Protein AF-A0A936EC80-F1 (afdb_monomer)

Sequence (382 aa):
MRAFAALAFALVLTAAARADECAGPGPDFPRFYTDAALFERALAKADNVTPSPRRLSGLIAPHHLLADHLVARGFKFASAGEYRRIVILFPDHFRGSQKPFATSTRGFDTLFGRVATDVAAAEKLLAAGNLARPSCLFAKDHGLQAMLPFVVRHFPGVPIIPVAVSIKSTRSDWDAMADLLAGIVDAETLVLESTDFSHYLPHHEARRRDQQTLNILAARDFDALAKLVQPDHVDSLGALYVQMKLQDAVHGARPLVLANENAQQYVDKPAAETTSYVVAAFIPATGATPAPDFPGTTTRYFAGDTFFGRAMTGLIAGERPGEMVEAAVRAMTLGRPLIVNLEGVILPDVPAGIDHLTLAMPEGVGPAVAEAPERDRRRHGQ

Nearest PDB structures (foldseek):
  7m8h-assembly4_D  TM=8.162E-01  e=6.422E-15  Homo sapiens
  3bd0-assembly1_A  TM=8.418E-01  e=2.399E-14  Homo sapiens
  8in2-assembly2_B  TM=7.069E-01  e=5.667E-08  Beta vulgaris
  2pw6-assembly1_A-2  TM=6.667E-01  e=1.171E-05  Escherichia coli K-12
  2ht1-assembly1_B  TM=2.372E-01  e=1.657E+00  Escherichia coli

Foldseek 3Di:
DDDDPPPPPPPPPPALPQQDAPPDDDAAQEAPDDDPVLLVVLLVLQPPQAAAPAAFQEKEWELPSLVSVRLNNLLNNNLPDAAQEEEEEEALPSLNDPAQKEWAQHWHQYPLGIAHAPNVLLVLQVVVVRQYGYGNSCSHDSLNSSNVVSCCVRHNPRHYIYMYGRPPHAPVSLVVVLVSCLVVRDPRYYYYYHWWFAWFAFPVQLVVLCVQQVVCLQVVPLVSLRVRDPPRGIPHSSSVSSRSSNLCPRQVWGKDWPDKAKSCVSDPDRDRIIIIIIMITTDRDPPDDDDDDGPPDADEAEEEDDDPPPPCCVVCVDPVSVVVVVVVVCRNCVVGHYDYDYVADADCDDDPDDDPPHHHDHPVVDDPPPDDPDDDPPDDDD

pLDDT: mean 82.37, std 19.63, range [25.56, 98.88]

Structure (mmCIF, N/CA/C/O backbone):
data_AF-A0A936EC80-F1
#
_entry.id   AF-A0A936EC80-F1
#
loop_
_atom_site.group_PDB
_atom_site.id
_atom_site.type_symbol
_atom_site.label_atom_id
_atom_site.label_alt_id
_atom_site.label_comp_id
_atom_site.label_asym_id
_atom_site.label_entity_id
_atom_site.label_seq_id
_atom_site.pdbx_PDB_ins_code
_atom_site.Cartn_x
_atom_site.Cartn_y
_atom_site.Cartn_z
_atom_site.occupancy
_atom_site.B_iso_or_equiv
_atom_site.auth_seq_id
_atom_site.auth_comp_id
_atom_site.auth_asym_id
_atom_site.auth_atom_id
_atom_site.pdbx_PDB_model_num
ATOM 1 N N . MET A 1 1 ? -17.980 25.388 -30.981 1.00 32.88 1 MET A N 1
ATOM 2 C CA . MET A 1 1 ? -18.516 24.930 -29.678 1.00 32.88 1 MET A CA 1
ATOM 3 C C . MET A 1 1 ? -18.174 23.460 -29.456 1.00 32.88 1 MET A C 1
ATOM 5 O O . MET A 1 1 ? -18.945 22.603 -29.855 1.00 32.88 1 MET A O 1
ATOM 9 N N . ARG A 1 2 ? -17.023 23.168 -28.843 1.00 27.86 2 ARG A N 1
ATOM 10 C CA . ARG A 1 2 ? -16.766 21.949 -28.056 1.00 27.86 2 ARG A CA 1
ATOM 11 C C . ARG A 1 2 ? -15.786 22.370 -26.965 1.00 27.86 2 ARG A C 1
ATOM 13 O O . ARG A 1 2 ? -14.683 22.810 -27.272 1.00 27.86 2 ARG A O 1
ATOM 20 N N . ALA A 1 3 ? -16.279 22.410 -25.733 1.00 25.56 3 ALA A N 1
ATOM 21 C CA . ALA A 1 3 ? -15.570 22.929 -24.577 1.00 25.56 3 ALA A CA 1
ATOM 22 C C . ALA A 1 3 ? -14.400 22.001 -24.229 1.00 25.56 3 ALA A C 1
ATOM 24 O O . ALA A 1 3 ? -14.610 20.855 -23.842 1.00 25.56 3 ALA A O 1
ATOM 25 N N . PHE A 1 4 ? -13.175 22.499 -24.380 1.00 30.81 4 PHE A N 1
ATOM 26 C CA . PHE A 1 4 ? -11.997 21.910 -23.757 1.00 30.81 4 PHE A CA 1
ATOM 27 C C . PHE A 1 4 ? -12.047 22.263 -22.271 1.00 30.81 4 PHE A C 1
ATOM 29 O O . PHE A 1 4 ? -11.669 23.363 -21.871 1.00 30.81 4 PHE A O 1
ATOM 36 N N . ALA A 1 5 ? -12.561 21.346 -21.455 1.00 29.02 5 ALA A N 1
ATOM 37 C CA . ALA A 1 5 ? -12.364 21.407 -20.019 1.00 29.02 5 ALA A CA 1
ATOM 38 C C . ALA A 1 5 ? -10.922 20.973 -19.741 1.00 29.02 5 ALA A C 1
ATOM 40 O O . ALA A 1 5 ? -10.614 19.786 -19.677 1.00 29.02 5 ALA A O 1
ATOM 41 N N . ALA A 1 6 ? -10.025 21.948 -19.606 1.00 30.58 6 ALA A N 1
ATOM 42 C CA . ALA A 1 6 ? -8.828 21.750 -18.812 1.00 30.58 6 ALA A CA 1
ATOM 43 C C . ALA A 1 6 ? -9.311 21.451 -17.386 1.00 30.58 6 ALA A C 1
ATOM 45 O O . ALA A 1 6 ? -9.671 22.370 -16.650 1.00 30.58 6 ALA A O 1
ATOM 46 N N . LEU A 1 7 ? -9.409 20.169 -17.018 1.00 30.69 7 LEU A N 1
ATOM 47 C CA . LEU A 1 7 ? -9.536 19.791 -15.617 1.00 30.69 7 LEU A CA 1
ATOM 48 C C . LEU A 1 7 ? -8.204 20.141 -14.953 1.00 30.69 7 LEU A C 1
ATOM 50 O O . LEU A 1 7 ? -7.292 19.327 -14.852 1.00 30.69 7 LEU A O 1
ATOM 54 N N . ALA A 1 8 ? -8.091 21.391 -14.516 1.00 29.77 8 ALA A N 1
ATOM 55 C CA . ALA A 1 8 ? -7.267 21.716 -13.375 1.00 29.77 8 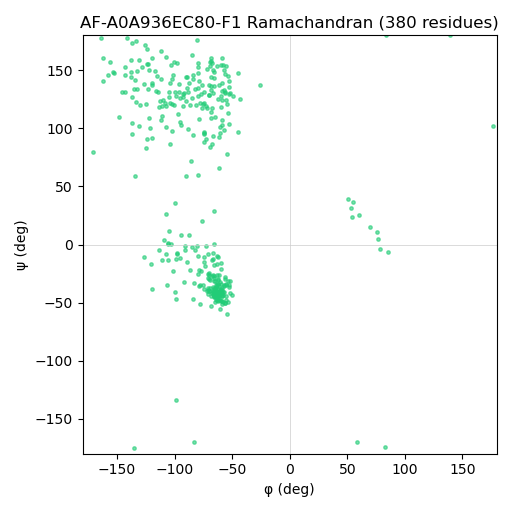ALA A CA 1
ATOM 56 C C . ALA A 1 8 ? -7.869 20.943 -12.196 1.00 29.77 8 ALA A C 1
ATOM 58 O O . ALA A 1 8 ? -8.820 21.402 -11.562 1.00 29.77 8 ALA A O 1
ATOM 59 N N . PHE A 1 9 ? -7.369 19.733 -11.942 1.00 35.69 9 PHE A N 1
ATOM 60 C CA . PHE A 1 9 ? -7.569 19.085 -10.655 1.00 35.69 9 PHE A CA 1
ATOM 61 C C . PHE A 1 9 ? -6.742 19.894 -9.660 1.00 35.69 9 PHE A C 1
ATOM 63 O O . PHE A 1 9 ? -5.575 19.619 -9.399 1.00 35.69 9 PHE A O 1
ATOM 70 N N . ALA A 1 10 ? -7.341 20.976 -9.168 1.00 28.16 10 ALA A N 1
ATOM 71 C CA . ALA A 1 10 ? -6.899 21.584 -7.938 1.00 28.16 10 ALA A CA 1
ATOM 72 C C . ALA A 1 10 ? -7.024 20.484 -6.884 1.00 28.16 10 ALA A C 1
ATOM 74 O O . ALA A 1 10 ? -8.129 20.157 -6.449 1.00 28.16 10 ALA A O 1
ATOM 75 N N . LEU A 1 11 ? -5.894 19.876 -6.516 1.00 35.22 11 LEU A N 1
ATOM 76 C CA . LEU A 1 11 ? -5.769 19.230 -5.226 1.00 35.22 11 LEU A CA 1
ATOM 77 C C . LEU A 1 11 ? -6.091 20.343 -4.233 1.00 35.22 11 LEU A C 1
ATOM 79 O O . LEU A 1 11 ? -5.301 21.266 -4.026 1.00 35.22 11 LEU A O 1
ATOM 83 N N . VAL A 1 12 ? -7.330 20.359 -3.752 1.00 32.00 12 VAL A N 1
ATOM 84 C CA . VAL A 1 12 ? -7.778 21.348 -2.793 1.00 32.00 12 VAL A CA 1
ATOM 85 C C . VAL A 1 12 ? -6.990 21.057 -1.520 1.00 32.00 12 VAL A C 1
ATOM 87 O O . VAL A 1 12 ? -7.386 20.244 -0.691 1.00 32.00 12 VAL A O 1
ATOM 90 N N . LEU A 1 13 ? -5.855 21.742 -1.370 1.00 35.91 13 LEU A N 1
ATOM 91 C CA . LEU A 1 13 ? -5.260 22.104 -0.090 1.00 35.91 13 LEU A CA 1
ATOM 92 C C . LEU A 1 13 ? -6.276 23.008 0.625 1.00 35.91 13 LEU A C 1
ATOM 94 O O . LEU A 1 13 ? -6.072 24.208 0.798 1.00 35.91 13 LEU A O 1
ATOM 98 N N . THR A 1 14 ? -7.435 22.458 0.995 1.00 32.66 14 THR A N 1
ATOM 99 C CA . THR A 1 14 ? -8.289 23.102 1.983 1.00 32.66 14 THR A CA 1
ATOM 100 C C . THR A 1 14 ? -7.475 23.153 3.252 1.00 32.66 14 THR A C 1
ATOM 102 O O . THR A 1 14 ? -6.952 22.129 3.692 1.00 32.66 14 THR A O 1
ATOM 105 N N . ALA A 1 15 ? -7.358 24.373 3.772 1.00 33.78 15 ALA A N 1
ATOM 106 C CA . ALA A 1 15 ? -6.767 24.730 5.044 1.00 33.78 15 ALA A CA 1
ATOM 107 C C . ALA A 1 15 ? -6.833 23.583 6.053 1.00 33.78 15 ALA A C 1
ATOM 109 O O . ALA A 1 15 ? -7.877 22.942 6.181 1.00 33.78 15 ALA A O 1
ATOM 110 N N . ALA A 1 16 ? -5.727 23.380 6.774 1.00 37.47 16 ALA A N 1
ATOM 111 C CA . ALA A 1 16 ? -5.611 22.491 7.919 1.00 37.47 16 ALA A CA 1
ATOM 112 C C . ALA A 1 16 ? -6.678 22.836 8.974 1.00 37.47 16 ALA A C 1
ATOM 114 O O . ALA A 1 16 ? -6.414 23.491 9.982 1.00 37.47 16 ALA A O 1
ATOM 115 N N . ALA A 1 17 ? -7.917 22.416 8.733 1.00 39.81 17 ALA A N 1
ATOM 116 C CA . ALA A 1 17 ? -8.891 22.218 9.774 1.00 39.81 17 ALA A CA 1
ATOM 117 C C . ALA A 1 17 ? -8.244 21.167 10.663 1.00 39.81 17 ALA A C 1
ATOM 119 O O . ALA A 1 17 ? -7.894 20.084 10.186 1.00 39.81 17 ALA A O 1
ATOM 120 N N . ARG A 1 18 ? -7.988 21.534 11.922 1.00 46.28 18 ARG A N 1
ATOM 121 C CA . ARG A 1 18 ? -7.520 20.586 12.929 1.00 46.28 18 ARG A CA 1
ATOM 122 C C . ARG A 1 18 ? -8.351 19.320 12.758 1.00 46.28 18 ARG A C 1
ATOM 124 O O . ARG A 1 18 ? -9.575 19.407 12.700 1.00 46.28 18 ARG A O 1
ATOM 131 N N . ALA A 1 19 ? -7.693 18.176 12.585 1.00 53.00 19 ALA A N 1
ATOM 132 C CA . ALA A 1 19 ? -8.398 16.912 12.631 1.00 53.00 19 ALA A CA 1
ATOM 133 C C . ALA A 1 19 ? -9.009 16.837 14.030 1.00 53.00 19 ALA A C 1
ATOM 135 O O . ALA A 1 19 ? -8.284 16.623 15.005 1.00 53.00 19 ALA A O 1
ATOM 136 N N . ASP A 1 20 ? -10.307 17.128 14.126 1.00 58.47 20 ASP A N 1
ATOM 137 C CA . ASP A 1 20 ? -11.021 17.081 15.389 1.00 58.47 20 ASP A CA 1
ATOM 138 C C . ASP A 1 20 ? -10.801 15.696 16.020 1.00 58.47 20 ASP A C 1
ATOM 140 O O . ASP A 1 20 ? -10.640 14.672 15.337 1.00 58.47 20 ASP A O 1
ATOM 144 N N . GLU A 1 21 ? -10.715 15.662 17.345 1.00 61.59 21 GLU A N 1
ATOM 145 C CA . GLU A 1 21 ? -10.621 14.408 18.081 1.00 61.59 21 GLU A CA 1
ATOM 146 C C . GLU A 1 21 ? -11.987 13.723 18.086 1.00 61.59 21 GLU A C 1
ATOM 148 O O . GLU A 1 21 ? -12.832 13.993 18.929 1.00 61.59 21 GLU A O 1
ATOM 153 N N . CYS A 1 22 ? -12.207 12.804 17.144 1.00 71.50 22 CYS A N 1
ATOM 154 C CA . CYS A 1 22 ? -13.306 11.840 17.218 1.00 71.50 22 CYS A CA 1
ATOM 155 C C . CYS A 1 22 ? -12.853 10.635 18.047 1.00 71.50 22 CYS A C 1
ATOM 157 O O . CYS A 1 22 ? -12.570 9.575 17.487 1.00 71.50 22 CYS A O 1
ATOM 159 N N . ALA A 1 23 ? -12.724 10.809 19.362 1.00 63.97 23 ALA A N 1
ATOM 160 C CA . ALA A 1 23 ? -12.434 9.702 20.266 1.00 63.97 23 ALA A CA 1
ATOM 161 C C . ALA A 1 23 ? -13.689 8.849 20.511 1.00 63.97 23 ALA A C 1
ATOM 163 O O . ALA A 1 23 ? -14.771 9.379 20.752 1.00 63.97 23 ALA A O 1
ATOM 164 N N . GLY A 1 24 ? -13.514 7.527 20.503 1.00 66.62 24 GLY A N 1
ATOM 165 C CA . GLY A 1 24 ? -14.536 6.581 20.938 1.00 66.62 24 GLY A CA 1
ATOM 166 C C . GLY A 1 24 ? -15.606 6.222 19.895 1.00 66.62 24 GLY A C 1
ATOM 167 O O . GLY A 1 24 ? -15.511 6.593 18.720 1.00 66.62 24 GLY A O 1
ATOM 168 N N . PRO A 1 25 ? -16.615 5.440 20.321 1.00 73.94 25 PRO A N 1
ATOM 169 C CA . PRO A 1 25 ? -17.686 4.971 19.455 1.00 73.94 25 PRO A CA 1
ATOM 170 C C . PRO A 1 25 ? -18.549 6.136 18.960 1.00 73.94 25 PRO A C 1
ATOM 172 O O . PRO A 1 25 ? -18.831 7.091 19.679 1.00 73.94 25 PRO A O 1
ATOM 175 N N . GLY A 1 26 ? -19.002 6.037 17.717 1.00 86.25 26 GLY A N 1
ATOM 176 C CA . GLY A 1 26 ? -19.862 7.018 17.065 1.00 86.25 26 GLY A CA 1
ATOM 177 C C . GLY A 1 26 ? -20.500 6.415 15.814 1.00 86.25 26 GLY A C 1
ATOM 178 O O . GLY A 1 26 ? -20.196 5.265 15.487 1.00 86.25 26 GLY A O 1
ATOM 179 N N . PRO A 1 27 ? -21.370 7.159 15.105 1.00 91.75 27 PRO A N 1
ATOM 180 C CA . PRO A 1 27 ? -21.928 6.685 13.839 1.00 91.75 27 PRO A CA 1
ATOM 181 C C . PRO A 1 27 ? -20.805 6.400 12.839 1.00 91.75 27 PRO A C 1
ATOM 183 O O . PRO A 1 27 ? -19.703 6.929 12.982 1.00 91.75 27 PRO A O 1
ATOM 186 N N . ASP A 1 28 ? -21.060 5.618 11.800 1.00 95.44 28 ASP A N 1
ATOM 187 C CA . ASP A 1 28 ? -20.065 5.437 10.743 1.00 95.44 28 ASP A CA 1
ATOM 188 C C . ASP A 1 28 ? -19.687 6.791 10.105 1.00 95.44 28 ASP A C 1
ATOM 190 O O . ASP A 1 28 ? -20.419 7.786 10.187 1.00 95.44 28 ASP A O 1
ATOM 194 N N . PHE A 1 29 ? -18.482 6.882 9.546 1.00 95.38 29 PHE A N 1
ATOM 195 C CA . PHE A 1 29 ? -18.099 8.048 8.762 1.00 95.38 29 PHE A CA 1
ATOM 196 C C . PHE A 1 29 ? -18.958 8.113 7.496 1.00 95.38 29 PHE A C 1
ATOM 198 O O . PHE A 1 29 ? -19.149 7.083 6.849 1.00 95.38 29 PHE A O 1
ATOM 205 N N . PRO A 1 30 ? -19.468 9.298 7.122 1.00 93.38 30 PRO A N 1
ATOM 206 C CA . PRO A 1 30 ? -20.334 9.422 5.962 1.00 93.38 30 PRO A CA 1
ATOM 207 C C . PRO A 1 30 ? -19.561 9.150 4.669 1.00 93.38 30 PRO A C 1
ATOM 209 O O . PRO A 1 30 ? -18.351 9.377 4.596 1.00 93.38 30 PRO A O 1
ATOM 212 N N . ARG A 1 31 ? -20.286 8.747 3.621 1.00 92.38 31 ARG A N 1
ATOM 213 C CA . ARG A 1 31 ? -19.713 8.590 2.280 1.00 92.38 31 ARG A CA 1
ATOM 214 C C . ARG A 1 31 ? -19.068 9.888 1.795 1.00 92.38 31 ARG A C 1
ATOM 216 O O . ARG A 1 31 ? -19.697 10.946 1.820 1.00 92.38 31 ARG A O 1
ATOM 223 N N . PHE A 1 32 ? -17.834 9.786 1.312 1.00 93.50 32 PHE A N 1
ATOM 224 C CA . PHE A 1 32 ? -17.112 10.912 0.723 1.00 93.50 32 PHE A CA 1
ATOM 225 C C . PHE A 1 32 ? -17.465 11.111 -0.757 1.00 93.50 32 PHE A C 1
ATOM 227 O O . PHE A 1 32 ? -17.787 12.217 -1.185 1.00 93.50 32 PHE A O 1
ATOM 234 N N . TYR A 1 33 ? -17.463 10.027 -1.537 1.00 93.69 33 TYR A N 1
ATOM 235 C CA . TYR A 1 33 ? -17.859 10.049 -2.944 1.00 93.69 33 TYR A CA 1
ATOM 236 C C . TYR A 1 33 ? -19.364 9.812 -3.113 1.00 93.69 33 TYR A C 1
ATOM 238 O O . TYR A 1 33 ? -19.975 9.024 -2.388 1.00 93.69 33 TYR A O 1
ATOM 246 N N . THR A 1 34 ? -19.959 10.481 -4.103 1.00 93.31 34 THR A N 1
ATOM 247 C CA . THR A 1 34 ? -21.401 10.410 -4.408 1.00 93.31 34 THR A CA 1
ATOM 248 C C . THR A 1 34 ? -21.716 9.910 -5.820 1.00 93.31 34 THR A C 1
ATOM 250 O O . THR A 1 34 ? -22.838 9.464 -6.052 1.00 93.31 34 THR A O 1
ATOM 253 N N . ASP A 1 35 ? -20.743 9.911 -6.736 1.00 93.31 35 ASP A N 1
ATOM 254 C CA . ASP A 1 35 ? -20.895 9.397 -8.102 1.00 93.31 35 ASP A CA 1
ATOM 255 C C . ASP A 1 35 ? -20.419 7.938 -8.210 1.00 93.31 35 ASP A C 1
ATOM 257 O O . ASP A 1 35 ? -19.220 7.654 -8.239 1.00 93.31 35 ASP A O 1
ATOM 261 N N . ALA A 1 36 ? -21.370 7.006 -8.297 1.00 95.31 36 ALA A N 1
ATOM 262 C CA . ALA A 1 36 ? -21.095 5.586 -8.515 1.00 95.31 36 ALA A CA 1
ATOM 263 C C . ALA A 1 36 ? -20.455 5.303 -9.883 1.00 95.31 36 ALA A C 1
ATOM 265 O O . ALA A 1 36 ? -19.635 4.389 -9.995 1.00 95.31 36 ALA A O 1
ATOM 266 N N . ALA A 1 37 ? -20.772 6.103 -10.907 1.00 95.81 37 ALA A N 1
ATOM 267 C CA . ALA A 1 37 ? -20.338 5.840 -12.273 1.00 95.81 37 ALA A CA 1
ATOM 268 C C . ALA A 1 37 ? -18.813 5.950 -12.421 1.00 95.81 37 ALA A C 1
ATOM 270 O O . ALA A 1 37 ? -18.228 5.270 -13.264 1.00 95.81 37 ALA A O 1
ATOM 271 N N . LEU A 1 38 ? -18.156 6.774 -11.594 1.00 93.88 38 LEU A N 1
ATOM 272 C CA . LEU A 1 38 ? -16.695 6.850 -11.514 1.00 93.88 38 LEU A CA 1
ATOM 273 C C . LEU A 1 38 ? -16.073 5.482 -11.207 1.00 93.88 38 LEU A C 1
ATOM 275 O O . LEU A 1 38 ? -15.200 5.021 -11.939 1.00 93.88 38 LEU A O 1
ATOM 279 N N . PHE A 1 39 ? -16.570 4.807 -10.173 1.00 96.88 39 PHE A N 1
ATOM 280 C CA . PHE A 1 39 ? -16.041 3.519 -9.732 1.00 96.88 39 PHE A CA 1
ATOM 281 C C . PHE A 1 39 ? -16.516 2.362 -10.609 1.00 96.88 39 PHE A C 1
ATOM 283 O O . PHE A 1 39 ? -15.745 1.447 -10.874 1.00 96.88 39 PHE A O 1
ATOM 290 N N . GLU A 1 40 ? -17.748 2.399 -11.118 1.00 97.50 40 GLU A N 1
ATOM 291 C CA . GLU A 1 40 ? -18.247 1.367 -12.037 1.00 97.50 40 GLU A CA 1
ATOM 292 C C . GLU A 1 40 ? -17.440 1.316 -13.337 1.00 97.50 40 GLU A C 1
ATOM 294 O O . GLU A 1 40 ? -17.080 0.230 -13.793 1.00 97.50 40 GLU A O 1
ATOM 299 N N . ARG A 1 41 ? -17.070 2.478 -13.896 1.00 95.81 41 ARG A N 1
ATOM 300 C CA . ARG A 1 41 ? -16.169 2.536 -15.056 1.00 95.81 41 ARG A CA 1
ATOM 301 C C . ARG A 1 41 ? -14.789 1.971 -14.737 1.00 95.81 41 ARG A C 1
ATOM 303 O O . ARG A 1 41 ? -14.234 1.260 -15.568 1.00 95.81 41 ARG A O 1
ATOM 310 N N . ALA A 1 42 ? -14.239 2.277 -13.563 1.00 95.00 42 ALA A N 1
ATOM 311 C CA . ALA A 1 42 ? -12.949 1.745 -13.136 1.00 95.00 42 ALA A CA 1
ATOM 312 C C . ALA A 1 42 ? -12.985 0.213 -13.016 1.00 95.00 42 ALA A C 1
ATOM 314 O O . ALA A 1 42 ? -12.134 -0.468 -13.583 1.00 95.00 42 ALA A O 1
ATOM 315 N N . LEU A 1 43 ? -14.012 -0.327 -12.351 1.00 96.38 43 LEU A N 1
ATOM 316 C CA . LEU A 1 43 ? -14.221 -1.768 -12.176 1.00 96.38 43 LEU A CA 1
ATOM 317 C C . LEU A 1 43 ? -14.338 -2.490 -13.524 1.00 96.38 43 LEU A C 1
ATOM 319 O O . LEU A 1 43 ? -13.653 -3.489 -13.728 1.00 96.38 43 LEU A O 1
ATOM 323 N N . ALA A 1 44 ? -15.094 -1.934 -14.476 1.00 96.00 44 ALA A N 1
ATOM 324 C CA . ALA A 1 44 ? -15.230 -2.508 -15.817 1.00 96.00 44 ALA A CA 1
ATOM 325 C C . ALA A 1 44 ? -13.885 -2.604 -16.573 1.00 96.00 44 ALA A C 1
ATOM 327 O O . ALA A 1 44 ? -13.641 -3.552 -17.318 1.00 96.00 44 ALA A O 1
ATOM 328 N N . LYS A 1 45 ? -12.944 -1.668 -16.350 1.00 92.19 45 LYS A N 1
ATOM 329 C CA . LYS A 1 45 ? -11.584 -1.727 -16.939 1.00 92.19 45 LYS A CA 1
ATOM 330 C C . LYS A 1 45 ? -10.739 -2.894 -16.400 1.00 92.19 45 LYS A C 1
ATOM 332 O O . LYS A 1 45 ? -9.670 -3.175 -16.957 1.00 92.19 45 LYS A O 1
ATOM 337 N N . ALA A 1 46 ? -11.182 -3.543 -15.322 1.00 93.25 46 ALA A N 1
ATOM 338 C CA . ALA A 1 46 ? -10.535 -4.691 -14.702 1.00 93.25 46 ALA A CA 1
ATOM 339 C C . ALA A 1 46 ? -11.250 -6.027 -14.981 1.00 93.25 46 ALA A C 1
ATOM 341 O O . ALA A 1 46 ? -10.755 -7.056 -14.530 1.00 93.25 46 ALA A O 1
ATOM 342 N N . ASP A 1 47 ? -12.346 -6.058 -15.751 1.00 89.44 47 ASP A N 1
ATOM 343 C CA . ASP A 1 47 ? -13.129 -7.286 -15.994 1.00 89.44 47 ASP A CA 1
ATOM 344 C C . ASP A 1 47 ? -12.296 -8.431 -16.592 1.00 89.44 47 ASP A C 1
ATOM 346 O O . ASP A 1 47 ? -12.479 -9.594 -16.234 1.00 89.44 47 ASP A O 1
ATOM 350 N N . ASN A 1 48 ? -11.322 -8.092 -17.441 1.00 85.50 48 ASN A N 1
ATOM 351 C CA . ASN A 1 48 ? -10.419 -9.057 -18.076 1.00 85.50 48 ASN A CA 1
ATOM 352 C C . ASN A 1 48 ? -9.201 -9.429 -17.213 1.00 85.50 48 ASN A C 1
ATOM 354 O O . ASN A 1 48 ? -8.378 -10.246 -17.632 1.00 85.50 48 ASN A O 1
ATOM 358 N N . VAL A 1 49 ? -9.041 -8.835 -16.026 1.00 88.19 49 VAL A N 1
ATOM 359 C CA . VAL A 1 49 ? -7.959 -9.210 -15.111 1.00 88.19 49 VAL A CA 1
ATOM 360 C C . VAL A 1 49 ? -8.326 -10.505 -14.405 1.00 88.19 49 VAL A C 1
ATOM 362 O O . VAL A 1 49 ? -9.331 -10.606 -13.699 1.00 88.19 49 VAL A O 1
ATOM 365 N N . THR A 1 50 ? -7.466 -11.504 -14.578 1.00 88.31 50 THR A N 1
ATOM 366 C CA . THR A 1 50 ? -7.554 -12.756 -13.828 1.00 88.31 50 THR A CA 1
ATOM 367 C C . THR A 1 50 ? -7.004 -12.523 -12.418 1.00 88.31 50 THR A C 1
ATOM 369 O O . THR A 1 50 ? -5.902 -11.980 -12.299 1.00 88.31 50 THR A O 1
ATOM 372 N N . PRO A 1 51 ? -7.732 -12.908 -11.351 1.00 90.38 51 PRO A N 1
ATOM 373 C CA . PRO A 1 51 ? -7.200 -12.868 -9.995 1.00 90.38 51 PRO A CA 1
ATOM 374 C C . PRO A 1 51 ? -5.891 -13.650 -9.874 1.00 90.38 51 PRO A C 1
ATOM 376 O O . PRO A 1 51 ? -5.643 -14.597 -10.624 1.00 90.38 51 PRO A O 1
ATOM 379 N N . SER A 1 52 ? -5.059 -13.271 -8.908 1.00 87.69 52 SER A N 1
ATOM 380 C CA . SER A 1 52 ? -3.830 -13.994 -8.600 1.00 87.69 52 SER A CA 1
ATOM 381 C C . SER A 1 52 ? -4.118 -15.486 -8.372 1.00 87.69 52 SER A C 1
ATOM 383 O O . SER A 1 52 ? -5.092 -15.826 -7.701 1.00 87.69 52 SER A O 1
ATOM 385 N N . PRO A 1 53 ? -3.259 -16.411 -8.842 1.00 82.12 53 PRO A N 1
ATOM 386 C CA . PRO A 1 53 ? -3.425 -17.840 -8.559 1.00 82.12 53 PRO A CA 1
ATOM 387 C C . PRO A 1 53 ? -3.237 -18.177 -7.071 1.00 82.12 53 PRO A C 1
ATOM 389 O O . PRO A 1 53 ? -3.431 -19.318 -6.657 1.00 82.12 53 PRO A O 1
ATOM 392 N N . ARG A 1 54 ? -2.803 -17.204 -6.263 1.00 84.88 54 ARG A N 1
ATOM 393 C CA . ARG A 1 54 ? -2.566 -17.335 -4.826 1.00 84.88 54 ARG A CA 1
ATOM 394 C C . ARG A 1 54 ? -3.086 -16.113 -4.090 1.00 84.88 54 ARG A C 1
ATOM 396 O O . ARG A 1 54 ? -2.990 -14.999 -4.602 1.00 84.88 54 ARG A O 1
ATOM 403 N N . ARG A 1 55 ? -3.543 -16.324 -2.857 1.00 90.56 55 ARG A N 1
ATOM 404 C CA . ARG A 1 55 ? -3.883 -15.231 -1.946 1.00 90.56 55 ARG A CA 1
ATOM 405 C C . ARG A 1 55 ? -2.657 -14.342 -1.720 1.00 90.56 55 ARG A C 1
ATOM 407 O O . ARG A 1 55 ? -1.563 -14.847 -1.460 1.00 90.56 55 ARG A O 1
ATOM 414 N N . LEU A 1 56 ? -2.849 -13.034 -1.840 1.00 94.19 56 LEU A N 1
ATOM 415 C CA . LEU A 1 56 ? -1.813 -12.039 -1.574 1.00 94.19 56 LEU A CA 1
ATOM 416 C C . LEU A 1 56 ? -1.762 -11.724 -0.078 1.00 94.19 56 LEU A C 1
ATOM 418 O O . LEU A 1 56 ? -2.805 -11.673 0.566 1.00 94.19 56 LEU A O 1
ATOM 422 N N . SER A 1 57 ? -0.581 -11.449 0.464 1.00 96.62 57 SER A N 1
ATOM 423 C CA . SER A 1 57 ? -0.432 -10.868 1.806 1.00 96.62 57 SER A CA 1
ATOM 424 C C . SER A 1 57 ? -0.430 -9.341 1.786 1.00 96.62 57 SER A C 1
ATOM 426 O O . SER A 1 57 ? -0.605 -8.700 2.821 1.00 96.62 57 SER A O 1
ATOM 428 N N . GLY A 1 58 ? -0.245 -8.726 0.617 1.00 97.75 58 GLY A N 1
ATOM 429 C CA . GLY A 1 58 ? -0.261 -7.277 0.494 1.00 97.75 58 GLY A CA 1
ATOM 430 C C . GLY A 1 58 ? -0.469 -6.765 -0.922 1.00 97.75 58 GLY A C 1
ATOM 431 O O . GLY A 1 58 ? -0.229 -7.477 -1.901 1.00 97.75 58 GLY A O 1
ATOM 432 N N . LEU A 1 59 ? -0.891 -5.507 -1.007 1.00 98.44 59 LEU A N 1
ATOM 433 C CA . LEU A 1 59 ? -1.087 -4.760 -2.244 1.00 98.44 59 LEU A CA 1
ATOM 434 C C . LEU A 1 59 ? -0.682 -3.301 -2.014 1.00 98.44 59 LEU A C 1
ATOM 436 O O . LEU A 1 59 ? -1.139 -2.697 -1.054 1.00 98.44 59 LEU A O 1
ATOM 440 N N . ILE A 1 60 ? 0.126 -2.739 -2.905 1.00 98.62 60 ILE A N 1
ATOM 441 C CA . ILE A 1 60 ? 0.309 -1.294 -3.065 1.00 98.62 60 ILE A CA 1
ATOM 442 C C . ILE A 1 60 ? -0.568 -0.866 -4.235 1.00 98.62 60 ILE A C 1
ATOM 444 O O . ILE A 1 60 ? -0.477 -1.463 -5.314 1.00 98.62 60 ILE A O 1
ATOM 448 N N . ALA A 1 61 ? -1.410 0.140 -4.023 1.00 98.19 61 ALA A N 1
ATOM 449 C CA . ALA A 1 61 ? -2.241 0.743 -5.055 1.00 98.19 61 ALA A CA 1
ATOM 450 C C . ALA A 1 61 ? -2.251 2.276 -4.914 1.00 98.19 61 ALA A C 1
ATOM 452 O O . ALA A 1 61 ? -2.253 2.779 -3.788 1.00 98.19 61 ALA A O 1
ATOM 453 N N . PRO A 1 62 ?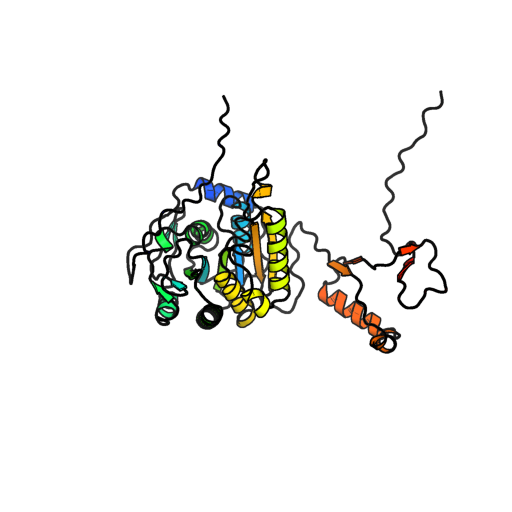 -2.295 3.021 -6.035 1.00 97.69 62 PRO A N 1
ATOM 454 C CA . PRO A 1 62 ? -2.450 4.470 -5.990 1.00 97.69 62 PRO A CA 1
ATOM 455 C C . PRO A 1 62 ? -3.848 4.855 -5.493 1.00 97.69 62 PRO A C 1
ATOM 457 O O . PRO A 1 62 ? -4.790 4.068 -5.597 1.00 97.69 62 PRO A O 1
ATOM 460 N N . HIS A 1 63 ? -4.016 6.086 -5.015 1.00 96.31 63 HIS A N 1
ATOM 461 C CA . HIS A 1 63 ? -5.327 6.628 -4.623 1.00 96.31 63 HIS A CA 1
ATOM 462 C C . HIS A 1 63 ? -5.814 7.773 -5.512 1.00 96.31 63 HIS A C 1
ATOM 464 O O . HIS A 1 63 ? -6.951 8.235 -5.378 1.00 96.31 63 HIS A O 1
ATOM 470 N N . HIS A 1 64 ? -4.994 8.222 -6.461 1.00 93.88 64 HIS A N 1
ATOM 471 C CA . HIS A 1 64 ? -5.412 9.211 -7.440 1.00 93.88 64 HIS A CA 1
ATOM 472 C C . HIS A 1 64 ? -6.245 8.547 -8.538 1.00 93.88 64 HIS A C 1
ATOM 474 O O . HIS A 1 64 ? -5.739 7.847 -9.414 1.00 93.88 64 HIS A O 1
ATOM 480 N N . LEU A 1 65 ? -7.552 8.820 -8.520 1.00 93.38 65 LEU A N 1
ATOM 481 C CA . LEU A 1 65 ? -8.536 8.237 -9.445 1.00 93.38 65 LEU A CA 1
ATOM 482 C C . LEU A 1 65 ? -8.351 8.652 -10.920 1.00 93.38 65 LEU A C 1
ATOM 484 O O . LEU A 1 65 ? -9.098 8.195 -11.778 1.00 93.38 65 LEU A O 1
ATOM 488 N N . LEU A 1 66 ? -7.345 9.473 -11.242 1.00 93.56 66 LEU A N 1
ATOM 489 C CA . LEU A 1 66 ? -6.863 9.611 -12.618 1.00 93.56 66 LEU A CA 1
ATOM 490 C C . LEU A 1 66 ? -6.305 8.275 -13.148 1.00 93.56 66 LEU A C 1
ATOM 492 O O . LEU A 1 66 ? -6.486 7.961 -14.320 1.00 93.56 66 LEU A O 1
ATOM 496 N N . ALA A 1 67 ? -5.685 7.478 -12.273 1.00 93.38 67 ALA A N 1
ATOM 497 C CA . ALA A 1 67 ? -5.196 6.127 -12.538 1.00 93.38 67 ALA A CA 1
ATOM 498 C C . ALA A 1 67 ? -6.164 5.046 -12.009 1.00 93.38 67 ALA A C 1
ATOM 500 O O . ALA A 1 67 ? -5.741 4.002 -11.511 1.00 93.38 67 ALA A O 1
ATOM 501 N N . ASP A 1 68 ? -7.477 5.290 -12.088 1.00 94.75 68 ASP A N 1
ATOM 502 C CA . ASP A 1 68 ? -8.526 4.391 -11.582 1.00 94.75 68 ASP A CA 1
ATOM 503 C C . ASP A 1 68 ? -8.407 2.937 -12.085 1.00 94.75 68 ASP A C 1
ATOM 505 O O . ASP A 1 68 ? -8.741 1.996 -11.360 1.00 94.75 68 ASP A O 1
ATOM 509 N N . HIS A 1 69 ? -7.897 2.732 -13.304 1.00 93.19 69 HIS A N 1
ATOM 510 C CA . HIS A 1 69 ? -7.655 1.411 -13.879 1.00 93.19 69 HIS A CA 1
ATOM 511 C C . HIS A 1 69 ? -6.587 0.644 -13.114 1.00 93.19 69 HIS A C 1
ATOM 513 O O . HIS A 1 69 ? -6.728 -0.563 -12.951 1.00 93.19 69 HIS A O 1
ATOM 519 N N . LEU A 1 70 ? -5.540 1.312 -12.630 1.00 95.81 70 LEU A N 1
ATOM 520 C CA . LEU A 1 70 ? -4.494 0.670 -11.837 1.00 95.81 70 LEU A CA 1
ATOM 521 C C . LEU A 1 70 ? -5.050 0.167 -10.508 1.00 95.81 70 LEU A C 1
ATOM 523 O O . LEU A 1 70 ? -4.794 -0.979 -10.137 1.00 95.81 70 LEU A O 1
ATOM 527 N N . VAL A 1 71 ? -5.883 0.981 -9.854 1.00 96.94 71 VAL A N 1
ATOM 528 C CA . VAL A 1 71 ? -6.570 0.607 -8.611 1.00 96.94 71 VAL A CA 1
ATOM 529 C C . VAL A 1 71 ? -7.469 -0.602 -8.849 1.00 96.94 71 VAL A C 1
ATOM 531 O O . VAL A 1 71 ? -7.289 -1.646 -8.223 1.00 96.94 71 VAL A O 1
ATOM 534 N N . ALA A 1 72 ? -8.387 -0.508 -9.814 1.00 96.81 72 ALA A N 1
ATOM 535 C CA . ALA A 1 72 ? -9.342 -1.573 -10.105 1.00 96.81 72 ALA A CA 1
ATOM 536 C C . ALA A 1 72 ? -8.650 -2.898 -10.461 1.00 96.81 72 ALA A C 1
ATOM 538 O O . ALA A 1 72 ? -9.031 -3.960 -9.965 1.00 96.81 72 ALA A O 1
ATOM 539 N N . ARG A 1 73 ? -7.601 -2.843 -11.291 1.00 95.56 73 ARG A N 1
ATOM 540 C CA . ARG A 1 73 ? -6.832 -4.029 -11.690 1.00 95.56 73 ARG A CA 1
ATOM 541 C C . ARG A 1 73 ? -6.060 -4.626 -10.516 1.00 95.56 73 ARG A C 1
ATOM 543 O O . ARG A 1 73 ? -6.072 -5.845 -10.373 1.00 95.56 73 ARG A O 1
ATOM 550 N N . GLY A 1 74 ? -5.446 -3.803 -9.664 1.00 96.06 74 GLY A N 1
ATOM 551 C CA . GLY A 1 74 ? -4.755 -4.261 -8.455 1.00 96.06 74 GLY A CA 1
ATOM 552 C C . GLY A 1 74 ? -5.697 -4.974 -7.481 1.00 96.06 74 GLY A C 1
ATOM 553 O O . GLY A 1 74 ? -5.410 -6.088 -7.047 1.00 96.06 74 GLY A O 1
ATOM 554 N N . PHE A 1 75 ? -6.868 -4.390 -7.212 1.00 97.94 75 PHE A N 1
ATOM 555 C CA . PHE A 1 75 ? -7.890 -5.004 -6.357 1.00 97.94 75 PHE A CA 1
ATOM 556 C C . PHE A 1 75 ? -8.457 -6.296 -6.948 1.00 97.94 75 PHE A C 1
ATOM 558 O O . PHE A 1 75 ? -8.574 -7.296 -6.240 1.00 97.94 75 PHE A O 1
ATOM 565 N N . LYS A 1 76 ? -8.764 -6.313 -8.251 1.00 96.31 76 LYS A N 1
ATOM 566 C CA . LYS A 1 76 ? -9.203 -7.530 -8.946 1.00 96.31 76 LYS A CA 1
ATOM 567 C C . LYS A 1 76 ? -8.138 -8.622 -8.896 1.00 96.31 76 LYS A C 1
ATOM 569 O O . LYS A 1 76 ? -8.462 -9.788 -8.698 1.00 96.31 76 LYS A O 1
ATOM 574 N N . PHE A 1 77 ? -6.871 -8.255 -9.048 1.00 94.12 77 PHE A N 1
ATOM 575 C CA . PHE A 1 77 ? -5.765 -9.192 -8.926 1.00 94.12 77 PHE A CA 1
ATOM 576 C C . PHE A 1 77 ? -5.636 -9.743 -7.496 1.00 94.12 77 PHE A C 1
ATOM 578 O O . PHE A 1 77 ? -5.420 -10.940 -7.310 1.00 94.12 77 PHE A O 1
ATOM 585 N N . ALA A 1 78 ? -5.845 -8.896 -6.486 1.00 95.56 78 ALA A N 1
ATOM 586 C CA . ALA A 1 78 ? -5.829 -9.270 -5.075 1.00 95.56 78 ALA A CA 1
ATOM 587 C C . ALA A 1 78 ? -7.070 -10.043 -4.605 1.00 95.56 78 ALA A C 1
ATOM 589 O O . ALA A 1 78 ? -7.051 -10.592 -3.510 1.00 95.56 78 ALA A O 1
ATOM 590 N N . SER A 1 79 ? -8.137 -10.135 -5.405 1.00 94.44 79 SER A N 1
ATOM 591 C CA . SER A 1 79 ? -9.417 -10.724 -4.982 1.00 94.44 79 SER A CA 1
ATOM 592 C C . SER A 1 79 ? -9.419 -12.260 -4.910 1.00 94.44 79 SER A C 1
ATOM 594 O O . SER A 1 79 ? -10.476 -12.880 -5.017 1.00 94.44 79 SER A O 1
ATOM 596 N N . ALA A 1 80 ? -8.249 -12.894 -4.821 1.00 86.19 80 ALA A N 1
ATOM 597 C CA . ALA A 1 80 ? -8.106 -14.340 -4.753 1.00 86.19 80 ALA A CA 1
ATOM 598 C C . ALA A 1 80 ? -8.050 -14.826 -3.299 1.00 86.19 80 ALA A C 1
ATOM 600 O O . ALA A 1 80 ? -7.214 -14.377 -2.515 1.00 86.19 80 ALA A O 1
ATOM 601 N N . GLY A 1 81 ? -8.880 -15.818 -2.973 1.00 82.94 81 GLY A N 1
ATOM 602 C CA . GLY A 1 81 ? -8.972 -16.392 -1.631 1.00 82.94 81 GLY A CA 1
ATOM 603 C C . GLY A 1 81 ? -9.884 -15.601 -0.691 1.00 82.94 81 GLY A C 1
ATOM 604 O O . GLY A 1 81 ? -10.485 -14.600 -1.068 1.00 82.94 81 GLY A O 1
ATOM 605 N N . GLU A 1 82 ? -9.999 -16.089 0.542 1.00 91.38 82 GLU A N 1
ATOM 606 C CA . GLU A 1 82 ? -10.806 -15.466 1.591 1.00 91.38 82 GLU A CA 1
ATOM 607 C C . GLU A 1 82 ? -9.911 -14.652 2.529 1.00 91.38 82 GLU A C 1
ATOM 609 O O . GLU A 1 82 ? -8.872 -15.133 2.992 1.00 91.38 82 GLU A O 1
ATOM 614 N N . TYR A 1 83 ? -10.323 -13.411 2.786 1.00 97.88 83 TYR A N 1
ATOM 615 C CA . TYR A 1 83 ? -9.696 -12.509 3.745 1.00 97.88 83 TYR A CA 1
ATOM 616 C C . TYR A 1 83 ? -10.643 -12.277 4.914 1.00 97.88 83 TYR A C 1
ATOM 618 O O . TYR A 1 83 ? -11.850 -12.138 4.727 1.00 97.88 83 TYR A O 1
ATOM 626 N N . ARG A 1 84 ? -10.092 -12.184 6.121 1.00 97.81 84 ARG A N 1
ATOM 627 C CA . ARG A 1 84 ? -10.850 -11.869 7.342 1.00 97.81 84 ARG A CA 1
ATOM 628 C C . ARG A 1 84 ? -10.619 -10.452 7.831 1.00 97.81 84 ARG A C 1
ATOM 630 O O . ARG A 1 84 ? -11.361 -9.983 8.690 1.00 97.81 84 ARG A O 1
ATOM 637 N N . ARG A 1 85 ? -9.597 -9.785 7.296 1.00 98.25 85 ARG A N 1
ATOM 638 C CA . ARG A 1 85 ? -9.173 -8.450 7.704 1.00 98.25 85 ARG A CA 1
ATOM 639 C C . ARG A 1 85 ? -8.382 -7.776 6.592 1.00 98.25 85 ARG A C 1
ATOM 641 O O . ARG A 1 85 ? -7.607 -8.431 5.895 1.00 98.25 85 ARG A O 1
ATOM 648 N N . ILE A 1 86 ? -8.525 -6.460 6.480 1.00 98.81 86 ILE A N 1
ATOM 649 C CA . ILE A 1 86 ? -7.655 -5.631 5.639 1.00 98.81 86 ILE A CA 1
ATOM 650 C C . ILE A 1 86 ? -7.054 -4.519 6.493 1.00 98.81 86 ILE A C 1
ATOM 652 O O . ILE A 1 86 ? -7.781 -3.704 7.050 1.00 98.81 86 ILE A O 1
ATOM 656 N N . VAL A 1 87 ? -5.732 -4.447 6.591 1.00 98.88 87 VAL A N 1
ATOM 657 C CA . VAL A 1 87 ? -5.056 -3.259 7.133 1.00 98.88 87 VAL A CA 1
ATOM 658 C C . VAL A 1 87 ? -4.888 -2.273 5.985 1.00 98.88 87 VAL A C 1
ATOM 660 O O . VAL A 1 87 ? -4.351 -2.663 4.954 1.00 98.88 87 VAL A O 1
ATOM 663 N N . ILE A 1 88 ? -5.343 -1.027 6.137 1.00 98.81 88 ILE A N 1
ATOM 664 C CA . ILE A 1 88 ? -5.178 0.015 5.113 1.00 98.81 88 ILE A CA 1
ATOM 665 C C . ILE A 1 88 ? -4.211 1.079 5.630 1.00 98.81 88 ILE A C 1
ATOM 667 O O . ILE A 1 88 ? -4.577 1.868 6.501 1.00 98.81 88 ILE A O 1
ATOM 671 N N . LEU A 1 89 ? -2.996 1.097 5.086 1.00 98.88 89 LEU A N 1
ATOM 672 C CA . LEU A 1 89 ? -1.964 2.102 5.342 1.00 98.88 89 LEU A CA 1
ATOM 673 C C . LEU A 1 89 ? -2.086 3.219 4.301 1.00 98.88 89 LEU A C 1
ATOM 675 O O . LEU A 1 89 ? -2.156 2.932 3.110 1.00 98.88 89 LEU A O 1
ATOM 679 N N . PHE A 1 90 ? -2.114 4.481 4.722 1.00 98.06 90 PHE A N 1
ATOM 680 C CA . PHE A 1 90 ? -2.204 5.623 3.800 1.00 98.06 90 PHE A CA 1
ATOM 681 C C . PHE A 1 90 ? -1.632 6.904 4.441 1.00 98.06 90 PHE A C 1
ATOM 683 O O . PHE A 1 90 ? -1.547 6.973 5.673 1.00 98.06 90 PHE A O 1
ATOM 690 N N . PRO A 1 91 ? -1.203 7.914 3.663 1.00 96.25 91 PRO A N 1
ATOM 691 C CA . PRO A 1 91 ? -0.705 9.167 4.227 1.00 96.25 91 PRO A CA 1
ATOM 692 C C . PRO A 1 91 ? -1.814 9.981 4.903 1.00 96.25 91 PRO A C 1
ATOM 694 O O . PRO A 1 91 ? -2.938 10.061 4.422 1.00 96.25 91 PRO A O 1
ATOM 697 N N . ASP A 1 92 ? -1.484 10.655 6.004 1.00 93.62 92 ASP A N 1
ATOM 698 C CA . ASP A 1 92 ? -2.302 11.751 6.535 1.00 93.62 92 ASP A CA 1
ATOM 699 C C . ASP A 1 92 ? -2.128 13.003 5.657 1.00 93.62 92 ASP A C 1
ATOM 701 O O . ASP A 1 92 ? -1.270 13.856 5.921 1.00 93.62 92 ASP A O 1
ATOM 705 N N . HIS A 1 93 ? -2.948 13.125 4.609 1.00 88.88 93 HIS A N 1
ATOM 706 C CA . HIS A 1 93 ? -2.861 14.219 3.632 1.00 88.88 93 HIS A CA 1
ATOM 707 C C . HIS A 1 93 ? -3.106 15.596 4.248 1.00 88.88 93 HIS A C 1
ATOM 709 O O . HIS A 1 93 ? -2.558 16.604 3.796 1.00 88.88 93 HIS A O 1
ATOM 715 N N . PHE A 1 94 ? -3.913 15.651 5.308 1.00 85.25 94 PHE A N 1
ATOM 716 C CA . PHE A 1 94 ? -4.217 16.896 6.009 1.00 85.25 94 PHE A CA 1
ATOM 717 C C . PHE A 1 94 ? -3.105 17.328 6.963 1.00 85.25 94 PHE A C 1
ATOM 719 O O . PHE A 1 94 ? -3.156 18.446 7.483 1.00 85.25 94 PHE A O 1
ATOM 726 N N . ARG A 1 95 ? -2.111 16.461 7.212 1.00 85.75 95 ARG A N 1
ATOM 727 C CA . ARG A 1 95 ? -1.039 16.673 8.199 1.00 85.75 95 ARG A CA 1
ATOM 728 C C . ARG A 1 95 ? -1.610 17.008 9.584 1.00 85.75 95 ARG A C 1
ATOM 730 O O . ARG A 1 95 ? -1.030 17.792 10.343 1.00 85.75 95 ARG A O 1
ATOM 737 N N . GLY A 1 96 ? -2.791 16.462 9.876 1.00 77.06 96 GLY A N 1
ATOM 738 C CA . GLY A 1 96 ? -3.596 16.792 11.045 1.00 77.06 96 GLY A CA 1
ATOM 739 C C . GLY A 1 96 ? -3.231 15.975 12.282 1.00 77.06 96 GLY A C 1
ATOM 740 O O . GLY A 1 96 ? -3.495 16.414 13.407 1.00 77.06 96 GLY A O 1
ATOM 741 N N . SER A 1 97 ? -2.608 14.810 12.101 1.00 84.94 97 SER A N 1
ATOM 742 C CA . SER A 1 97 ? -2.248 13.908 13.189 1.00 84.94 97 SER A CA 1
ATOM 743 C C . SER A 1 97 ? -1.117 14.476 14.046 1.00 84.94 97 SER A C 1
ATOM 745 O O . SER A 1 97 ? -0.046 14.846 13.563 1.00 84.94 97 SER A O 1
ATOM 747 N N . GLN A 1 98 ? -1.357 14.498 15.358 1.00 87.06 98 GLN A N 1
ATOM 748 C CA . GLN A 1 98 ? -0.373 14.881 16.379 1.00 87.06 98 GLN A CA 1
ATOM 749 C C . GLN A 1 98 ? 0.431 13.685 16.911 1.00 87.06 98 GLN A C 1
ATOM 751 O O . GLN A 1 98 ? 1.287 13.849 17.778 1.00 87.06 98 GLN A O 1
ATOM 756 N N . LYS A 1 99 ? 0.134 12.478 16.423 1.00 94.56 99 LYS A N 1
ATOM 757 C CA . LYS A 1 99 ? 0.874 11.246 16.711 1.00 94.56 99 LYS A CA 1
ATOM 758 C C . LYS A 1 99 ? 1.433 10.674 15.408 1.00 94.56 99 LYS A C 1
ATOM 760 O O . LYS A 1 99 ? 0.909 11.021 14.343 1.00 94.56 99 LYS A O 1
ATOM 765 N N . PRO A 1 100 ? 2.453 9.799 15.475 1.00 97.50 100 PRO A N 1
ATOM 766 C CA . PRO A 1 100 ? 3.002 9.161 14.283 1.00 97.50 100 PRO A CA 1
ATOM 767 C C . PRO A 1 100 ? 1.930 8.470 13.432 1.00 97.50 100 PRO A C 1
ATOM 769 O O . PRO A 1 100 ? 1.979 8.560 12.208 1.00 97.50 100 PRO A O 1
ATOM 772 N N . PHE A 1 101 ? 0.911 7.891 14.076 1.00 97.88 101 PHE A N 1
ATOM 773 C CA . PHE A 1 101 ? -0.215 7.256 13.403 1.00 97.88 101 PHE A CA 1
ATOM 774 C C . PHE A 1 101 ? -1.564 7.716 13.954 1.00 97.88 101 PHE A C 1
ATOM 776 O O . PHE A 1 101 ? -1.682 8.174 15.094 1.00 97.88 101 PHE A O 1
ATOM 783 N N . ALA A 1 102 ? -2.610 7.546 13.154 1.00 96.06 102 ALA A N 1
ATOM 784 C CA . ALA A 1 102 ? -3.985 7.595 13.624 1.00 96.06 102 ALA A CA 1
ATOM 785 C C . ALA A 1 102 ? -4.747 6.351 13.168 1.00 96.06 102 ALA A C 1
ATOM 787 O O . ALA A 1 102 ? -4.440 5.774 12.128 1.00 96.06 102 ALA A O 1
ATOM 788 N N . THR A 1 103 ? -5.771 5.969 13.925 1.00 96.12 103 THR A N 1
ATOM 789 C CA . THR A 1 103 ? -6.731 4.923 13.549 1.00 96.12 103 THR A CA 1
ATOM 790 C C . THR A 1 103 ? -8.144 5.318 13.985 1.00 96.12 103 THR A C 1
ATOM 792 O O . THR A 1 103 ? -8.353 6.384 14.572 1.00 96.12 103 THR A O 1
ATOM 795 N N . SER A 1 104 ? -9.138 4.492 13.681 1.00 94.75 104 SER A N 1
ATOM 796 C CA . SER A 1 104 ? -10.512 4.683 14.138 1.00 94.75 104 SER A CA 1
ATOM 797 C C . SER A 1 104 ? -11.159 3.348 14.465 1.00 94.75 104 SER A C 1
ATOM 799 O O . SER A 1 104 ? -10.810 2.338 13.873 1.00 94.75 104 SER A O 1
ATOM 801 N N . THR A 1 105 ? -12.126 3.356 15.380 1.00 95.88 105 THR A N 1
ATOM 802 C CA . THR A 1 105 ? -13.015 2.221 15.671 1.00 95.88 105 THR A CA 1
ATOM 803 C C . THR A 1 105 ? -14.370 2.343 14.970 1.00 95.88 105 THR A C 1
ATOM 805 O O . THR A 1 105 ? -15.171 1.411 14.998 1.00 95.88 105 THR A O 1
ATOM 808 N N . ARG A 1 106 ? -14.645 3.482 14.324 1.00 96.06 106 ARG A N 1
ATOM 809 C CA . ARG A 1 106 ? -15.882 3.732 13.570 1.00 96.06 106 ARG A CA 1
ATOM 810 C C . ARG A 1 106 ? -15.799 3.066 12.196 1.00 96.06 106 ARG A C 1
ATOM 812 O O . ARG A 1 106 ? -14.709 2.976 11.633 1.00 96.06 106 ARG A O 1
ATOM 819 N N . GLY A 1 107 ? -16.928 2.601 11.661 1.00 96.88 107 GLY A N 1
ATOM 820 C CA . GLY A 1 107 ? -17.016 2.114 10.283 1.00 96.88 107 GLY A CA 1
ATOM 821 C C . GLY A 1 107 ? -17.210 3.254 9.282 1.00 96.88 107 GLY A C 1
ATOM 822 O O . GLY A 1 107 ? -17.099 4.433 9.625 1.00 96.88 107 GLY A O 1
ATOM 823 N N . PHE A 1 108 ? -17.509 2.892 8.037 1.00 97.69 108 PHE A N 1
ATOM 824 C CA . PHE A 1 108 ? -17.601 3.810 6.905 1.00 97.69 108 PHE A CA 1
ATOM 825 C C . PHE A 1 108 ? -18.818 3.494 6.043 1.00 97.69 108 PHE A C 1
ATOM 827 O O . PHE A 1 108 ? -18.957 2.375 5.547 1.00 97.69 108 PHE A O 1
ATOM 834 N N . ASP A 1 109 ? -19.654 4.492 5.793 1.00 96.94 109 ASP A N 1
ATOM 835 C CA . ASP A 1 109 ? -20.646 4.431 4.728 1.00 96.94 109 ASP A CA 1
ATOM 836 C C . ASP A 1 109 ? -19.972 4.737 3.389 1.00 96.94 109 ASP A C 1
ATOM 838 O O . ASP A 1 109 ? -19.197 5.684 3.267 1.00 96.94 109 ASP A O 1
ATOM 842 N N . THR A 1 110 ? -20.268 3.950 2.355 1.00 95.62 110 THR A N 1
ATOM 843 C CA . THR A 1 110 ? -19.680 4.125 1.018 1.00 95.62 110 THR A CA 1
ATOM 844 C C . THR A 1 110 ? -20.751 4.048 -0.068 1.00 95.62 110 THR A C 1
ATOM 846 O O . THR A 1 110 ? -21.917 3.759 0.202 1.00 95.62 110 THR A O 1
ATOM 849 N N . LEU A 1 111 ? -20.359 4.285 -1.323 1.00 93.25 111 LEU A N 1
ATOM 850 C CA . LEU A 1 111 ? -21.244 4.185 -2.488 1.00 93.25 111 LEU A CA 1
ATOM 851 C C . LEU A 1 111 ? -21.904 2.816 -2.655 1.00 93.25 111 LEU A C 1
ATOM 853 O O . LEU A 1 111 ? -23.045 2.745 -3.104 1.00 93.25 111 LEU A O 1
ATOM 857 N N . PHE A 1 112 ? -21.190 1.740 -2.324 1.00 96.44 112 PHE A N 1
ATOM 858 C CA . PHE A 1 112 ? -21.636 0.373 -2.602 1.00 96.44 112 PHE A CA 1
ATOM 859 C C . PHE A 1 112 ? -22.042 -0.400 -1.349 1.00 96.44 112 PHE A C 1
ATOM 861 O O . PHE A 1 112 ? -22.383 -1.575 -1.443 1.00 96.44 112 PHE A O 1
ATOM 868 N N . GLY A 1 113 ? -22.024 0.254 -0.189 1.00 95.94 113 GLY A N 1
ATOM 869 C CA . GLY A 1 113 ? -22.379 -0.351 1.087 1.00 95.94 113 GLY A CA 1
ATOM 870 C C . GLY A 1 113 ? -21.454 0.080 2.214 1.00 95.94 113 GLY A C 1
ATOM 871 O O . GLY A 1 113 ? -20.524 0.864 2.029 1.00 95.94 113 GLY A O 1
ATOM 872 N N . ARG A 1 114 ? -21.730 -0.440 3.402 1.00 97.19 114 ARG A N 1
ATOM 873 C CA . ARG A 1 114 ? -20.959 -0.165 4.609 1.00 97.19 114 ARG A CA 1
ATOM 874 C C . ARG A 1 114 ? -19.662 -0.979 4.636 1.00 97.19 114 ARG A C 1
ATOM 876 O O . ARG A 1 114 ? -19.678 -2.167 4.321 1.00 97.19 114 ARG A O 1
ATOM 883 N N . VAL A 1 115 ? -18.576 -0.370 5.107 1.00 98.25 115 VAL A N 1
ATOM 884 C CA . VAL A 1 115 ? -17.324 -1.045 5.480 1.00 98.25 115 VAL A CA 1
ATOM 885 C C . VAL A 1 115 ? -17.157 -0.965 6.995 1.00 98.25 115 VAL A C 1
ATOM 887 O O . VAL A 1 115 ? -17.109 0.120 7.572 1.00 98.25 115 VAL A O 1
ATOM 890 N N . ALA A 1 116 ? -17.101 -2.120 7.657 1.00 98.00 116 ALA A N 1
ATOM 891 C CA . ALA A 1 116 ? -16.875 -2.191 9.096 1.00 98.00 116 ALA A CA 1
ATOM 892 C C . ALA A 1 116 ? -15.389 -2.013 9.435 1.00 98.00 116 ALA A C 1
ATOM 894 O O . ALA A 1 116 ? -14.521 -2.346 8.631 1.00 98.00 116 ALA A O 1
ATOM 895 N N . THR A 1 117 ? -15.109 -1.570 10.657 1.00 97.75 117 THR A N 1
ATOM 896 C CA . THR A 1 117 ? -13.754 -1.568 11.215 1.00 97.75 117 THR A CA 1
ATOM 897 C C . THR A 1 117 ? -13.593 -2.729 12.190 1.00 97.75 117 THR A C 1
ATOM 899 O O . THR A 1 117 ? -14.523 -3.053 12.933 1.00 97.75 117 THR A O 1
ATOM 902 N N . ASP A 1 118 ? -12.421 -3.360 12.206 1.00 98.25 118 ASP A N 1
ATOM 903 C CA . ASP A 1 118 ? -12.043 -4.301 13.257 1.00 98.25 118 ASP A CA 1
ATOM 904 C C . ASP A 1 118 ? -11.752 -3.524 14.545 1.00 98.25 118 ASP A C 1
ATOM 906 O O . ASP A 1 118 ? -10.639 -3.056 14.791 1.00 98.25 118 ASP A O 1
ATOM 910 N N . VAL A 1 119 ? -12.797 -3.360 15.356 1.00 96.94 119 VAL A N 1
ATOM 911 C CA . VAL A 1 119 ? -12.754 -2.576 16.594 1.00 96.94 119 VAL A CA 1
ATOM 912 C C . VAL A 1 119 ? -11.700 -3.114 17.559 1.00 96.94 119 VAL A C 1
ATOM 914 O O . VAL A 1 119 ? -10.966 -2.329 18.147 1.00 96.94 119 VAL A O 1
ATOM 917 N N . ALA A 1 120 ? -11.581 -4.436 17.708 1.00 97.00 120 ALA A N 1
ATOM 918 C CA . ALA A 1 120 ? -10.640 -5.028 18.658 1.00 97.00 120 ALA A CA 1
ATOM 919 C C . ALA A 1 120 ? -9.184 -4.757 18.255 1.00 97.00 120 ALA A C 1
ATOM 921 O O . ALA A 1 120 ? -8.343 -4.458 19.106 1.00 97.00 120 ALA A O 1
ATOM 922 N N . ALA A 1 121 ? -8.880 -4.839 16.960 1.00 97.69 121 ALA A N 1
ATOM 923 C CA . ALA A 1 121 ? -7.554 -4.518 16.458 1.00 97.69 121 ALA A CA 1
ATOM 924 C C . ALA A 1 121 ? -7.265 -3.008 16.493 1.00 97.69 121 ALA A C 1
ATOM 926 O O . ALA A 1 121 ? -6.171 -2.612 16.890 1.00 97.69 121 ALA A O 1
ATOM 927 N N . ALA A 1 122 ? -8.242 -2.161 16.159 1.00 96.81 122 ALA A N 1
ATOM 928 C CA . ALA A 1 122 ? -8.103 -0.711 16.277 1.00 96.81 122 ALA A CA 1
ATOM 929 C C . ALA A 1 122 ? -7.856 -0.275 17.734 1.00 96.81 122 ALA A C 1
ATOM 931 O O . ALA A 1 122 ? -6.953 0.518 17.986 1.00 96.81 122 ALA A O 1
ATOM 932 N N . GLU A 1 123 ? -8.570 -0.847 18.709 1.00 96.06 123 GLU A N 1
ATOM 933 C CA . GLU A 1 123 ? -8.337 -0.585 20.138 1.00 96.06 123 GLU A CA 1
ATOM 934 C C . GLU A 1 123 ? -6.943 -1.041 20.599 1.00 96.06 123 GLU A C 1
ATOM 936 O O . GLU A 1 123 ? -6.299 -0.348 21.385 1.00 96.06 123 GLU A O 1
ATOM 941 N N . LYS A 1 124 ? -6.408 -2.150 20.062 1.00 97.00 124 LYS A N 1
ATOM 942 C CA . LYS A 1 124 ? -5.003 -2.534 20.302 1.00 97.00 124 LYS A CA 1
ATOM 943 C C . LYS A 1 124 ? -4.021 -1.471 19.803 1.00 97.00 124 LYS A C 1
ATOM 945 O O . LYS A 1 124 ? -3.047 -1.191 20.498 1.00 97.00 124 LYS A O 1
ATOM 950 N N . LEU A 1 125 ? -4.269 -0.873 18.633 1.00 96.81 125 LEU A N 1
ATOM 951 C CA . LEU A 1 125 ? -3.435 0.226 18.134 1.00 96.81 125 LEU A CA 1
ATOM 952 C C . LEU A 1 125 ? -3.536 1.455 19.044 1.00 96.81 125 LEU A C 1
ATOM 954 O O . LEU A 1 125 ? -2.519 2.048 19.392 1.00 96.81 125 LEU A O 1
ATOM 958 N N . LEU A 1 126 ? -4.747 1.811 19.475 1.00 95.44 126 LEU A N 1
ATOM 959 C CA . LEU A 1 126 ? -4.994 2.953 20.361 1.00 95.44 126 LEU A CA 1
ATOM 960 C C . LEU A 1 126 ? -4.394 2.774 21.762 1.00 95.44 126 LEU A C 1
ATOM 962 O O . LEU A 1 126 ? -3.967 3.756 22.372 1.00 95.44 126 LEU A O 1
ATOM 966 N N . ALA A 1 127 ? -4.309 1.537 22.257 1.00 95.88 127 ALA A N 1
ATOM 967 C CA . ALA A 1 127 ? -3.661 1.224 23.527 1.00 95.88 127 ALA A CA 1
ATOM 968 C C . ALA A 1 127 ? -2.155 1.556 23.519 1.00 95.88 127 ALA A C 1
ATOM 970 O O . ALA A 1 127 ? -1.593 1.886 24.565 1.00 95.88 127 ALA A O 1
ATOM 971 N N . ALA A 1 128 ? -1.507 1.562 22.347 1.00 92.31 128 ALA A N 1
ATOM 972 C CA . ALA A 1 128 ? -0.157 2.090 22.158 1.00 92.31 128 ALA A CA 1
ATOM 973 C C . ALA A 1 128 ? -0.186 3.630 22.055 1.00 92.31 128 ALA A C 1
ATOM 975 O O . ALA A 1 128 ? 0.192 4.213 21.041 1.00 92.31 128 ALA A O 1
ATOM 976 N N . GLY A 1 129 ? -0.674 4.312 23.099 1.00 82.44 129 GLY A N 1
ATOM 977 C CA . GLY A 1 129 ? -1.069 5.733 23.056 1.00 82.44 129 GLY A CA 1
ATOM 978 C C . GLY A 1 129 ? 0.039 6.757 22.746 1.00 82.44 129 GLY A C 1
ATOM 979 O O . GLY A 1 129 ? -0.237 7.937 22.496 1.00 82.44 129 GLY A O 1
ATOM 980 N N . ASN A 1 130 ? 1.313 6.355 22.743 1.00 92.19 130 ASN A N 1
ATOM 981 C CA . ASN A 1 130 ? 2.405 7.173 22.208 1.00 92.19 130 ASN A CA 1
ATOM 982 C C . ASN A 1 130 ? 2.503 7.108 20.673 1.00 92.19 130 ASN A C 1
ATOM 984 O O . ASN A 1 130 ? 2.968 8.074 20.072 1.00 92.19 130 ASN A O 1
ATOM 988 N N . LEU A 1 131 ? 2.030 6.022 20.066 1.00 96.06 131 LEU A N 1
ATOM 989 C CA . LEU A 1 131 ? 2.184 5.685 18.657 1.00 96.06 131 LEU A CA 1
ATOM 990 C C . LEU A 1 131 ? 0.952 6.052 17.819 1.00 96.06 131 LEU A C 1
ATOM 992 O O . LEU A 1 131 ? 1.095 6.683 16.770 1.00 96.06 131 LEU A O 1
ATOM 996 N N . ALA A 1 132 ? -0.249 5.704 18.291 1.00 95.56 132 ALA A N 1
ATOM 997 C CA . ALA A 1 132 ? -1.501 5.943 17.574 1.00 95.56 132 ALA A CA 1
ATOM 998 C C . ALA A 1 132 ? -2.519 6.752 18.394 1.00 95.56 132 ALA A C 1
ATOM 1000 O O . ALA A 1 132 ? -2.496 6.772 19.624 1.00 95.56 132 ALA A O 1
ATOM 1001 N N . ARG A 1 133 ? -3.432 7.432 17.693 1.00 93.75 133 ARG A N 1
ATOM 1002 C CA . ARG A 1 133 ? -4.555 8.192 18.274 1.00 93.75 133 ARG A CA 1
ATOM 1003 C C . ARG A 1 133 ? -5.849 7.975 17.490 1.00 93.75 133 ARG A C 1
ATOM 1005 O O . ARG A 1 133 ? -5.777 7.669 16.297 1.00 93.75 133 ARG A O 1
ATOM 1012 N N . PRO A 1 134 ? -7.025 8.215 18.095 1.00 93.25 134 PRO A N 1
ATOM 1013 C CA . PRO A 1 134 ? -8.249 8.341 17.320 1.00 93.25 134 PRO A CA 1
ATOM 1014 C C . PRO A 1 134 ? -8.226 9.633 16.484 1.00 93.25 134 PRO A C 1
ATOM 1016 O O . PRO A 1 134 ? -7.566 10.616 16.842 1.00 93.25 134 PRO A O 1
ATOM 1019 N N . SER A 1 135 ? -8.944 9.656 15.360 1.00 90.81 135 SER A N 1
ATOM 1020 C CA . SER A 1 135 ? -9.039 10.851 14.511 1.00 90.81 135 SER A CA 1
ATOM 1021 C C . SER A 1 135 ? -10.336 10.908 13.705 1.00 90.81 135 SER A C 1
ATOM 1023 O O . SER A 1 135 ? -10.847 9.874 13.281 1.00 90.81 135 SER A O 1
ATOM 1025 N N . CYS A 1 136 ? -10.850 12.116 13.441 1.00 89.19 136 CYS A N 1
ATOM 1026 C CA . CYS A 1 136 ? -11.905 12.323 12.442 1.00 89.19 136 CYS A CA 1
ATOM 1027 C C . CYS A 1 136 ? -11.368 12.417 10.999 1.00 89.19 136 CYS A C 1
ATOM 1029 O O . CYS A 1 136 ? -12.173 12.540 10.076 1.00 89.19 136 CYS A O 1
ATOM 1031 N N . LEU A 1 137 ? -10.043 12.397 10.778 1.00 91.25 137 LEU A N 1
ATOM 1032 C CA . LEU A 1 137 ? -9.446 12.626 9.448 1.00 91.25 137 LEU A CA 1
ATOM 1033 C C . LEU A 1 137 ? -10.005 11.663 8.387 1.00 91.25 137 LEU A C 1
ATOM 1035 O O . LEU A 1 137 ? -10.237 12.057 7.246 1.00 91.25 137 LEU A O 1
ATOM 1039 N N . PHE A 1 138 ? -10.321 10.431 8.794 1.00 93.44 138 PHE A N 1
ATOM 1040 C CA . PHE A 1 138 ? -10.844 9.375 7.927 1.00 93.44 138 PHE A CA 1
ATOM 1041 C C . PHE A 1 138 ? -12.170 9.732 7.238 1.00 93.44 138 PHE A C 1
ATOM 1043 O O . PHE A 1 138 ? -12.496 9.153 6.206 1.00 93.44 138 PHE A O 1
ATOM 1050 N N . ALA A 1 139 ? -12.928 10.700 7.768 1.00 90.94 139 ALA A N 1
ATOM 1051 C CA . ALA A 1 139 ? -14.159 11.187 7.145 1.00 90.94 139 ALA A CA 1
ATOM 1052 C C . ALA A 1 139 ? -13.916 11.917 5.815 1.00 90.94 139 ALA A C 1
ATOM 1054 O O . ALA A 1 139 ? -14.820 12.014 4.990 1.00 90.94 139 ALA A O 1
ATOM 1055 N N . LYS A 1 140 ? -12.724 12.501 5.645 1.00 89.06 140 LYS A N 1
ATOM 1056 C CA . LYS A 1 140 ? -12.409 13.410 4.535 1.00 89.06 140 LYS A CA 1
ATOM 1057 C C . LYS A 1 140 ? -11.167 12.999 3.750 1.00 89.06 140 LYS A C 1
ATOM 1059 O O . LYS A 1 140 ? -10.908 13.595 2.710 1.00 89.06 140 LYS A O 1
ATOM 1064 N N . ASP A 1 141 ? -10.384 12.042 4.248 1.00 92.81 141 ASP A N 1
ATOM 1065 C CA . ASP A 1 141 ? -9.120 11.675 3.617 1.00 92.81 141 ASP A CA 1
ATOM 1066 C C . ASP A 1 141 ? -9.356 10.834 2.364 1.00 92.81 141 ASP A C 1
ATOM 1068 O O . ASP A 1 141 ? -9.917 9.738 2.418 1.00 92.81 141 ASP A O 1
ATOM 1072 N N . HIS A 1 142 ? -8.928 11.370 1.225 1.00 92.44 142 HIS A N 1
ATOM 1073 C CA . HIS A 1 142 ? -9.128 10.737 -0.069 1.00 92.44 142 HIS A CA 1
ATOM 1074 C C . HIS A 1 142 ? -8.282 9.469 -0.242 1.00 92.44 142 HIS A C 1
ATOM 1076 O O . HIS A 1 142 ? -8.729 8.563 -0.942 1.00 92.44 142 HIS A O 1
ATOM 1082 N N . GLY A 1 143 ? -7.138 9.351 0.443 1.00 92.88 143 GLY A N 1
ATOM 1083 C CA . GLY A 1 143 ? -6.291 8.161 0.406 1.00 92.88 143 GLY A CA 1
ATOM 1084 C C . GLY A 1 143 ? -7.018 6.921 0.914 1.00 92.88 143 GLY A C 1
ATOM 1085 O O . GLY A 1 143 ? -6.966 5.866 0.285 1.00 92.88 143 GLY A O 1
ATOM 1086 N N . LEU A 1 144 ? -7.787 7.048 1.999 1.00 96.81 144 LEU A N 1
ATOM 1087 C CA . LEU A 1 144 ? -8.663 5.964 2.445 1.00 96.81 144 LEU A CA 1
ATOM 1088 C C . LEU A 1 144 ? -9.941 5.887 1.604 1.00 96.81 144 LEU A C 1
ATOM 1090 O O . LEU A 1 144 ? -10.305 4.815 1.120 1.00 96.81 144 LEU A O 1
ATOM 1094 N N . GLN A 1 145 ? -10.641 7.013 1.442 1.00 96.75 145 GLN A N 1
ATOM 1095 C CA . GLN A 1 145 ? -11.991 7.037 0.870 1.00 96.75 145 GLN A CA 1
ATOM 1096 C C . GLN A 1 145 ? -12.033 6.540 -0.582 1.00 96.75 145 GLN A C 1
ATOM 1098 O O . GLN A 1 145 ? -13.031 5.944 -0.985 1.00 96.75 145 GLN A O 1
ATOM 1103 N N . ALA A 1 146 ? -10.961 6.732 -1.360 1.00 96.88 146 ALA A N 1
ATOM 1104 C CA . ALA A 1 146 ? -10.865 6.230 -2.731 1.00 96.88 146 ALA A CA 1
ATOM 1105 C C . ALA A 1 146 ? -10.800 4.696 -2.796 1.00 96.88 146 ALA A C 1
ATOM 1107 O O . ALA A 1 146 ? -11.239 4.109 -3.783 1.00 96.88 146 ALA A O 1
ATOM 1108 N N . MET A 1 147 ? -10.292 4.036 -1.752 1.00 98.19 147 MET A N 1
ATOM 1109 C CA . MET A 1 147 ? -10.144 2.577 -1.711 1.00 98.19 147 MET A CA 1
ATOM 1110 C C . MET A 1 147 ? -11.434 1.867 -1.305 1.00 98.19 147 MET A C 1
ATOM 11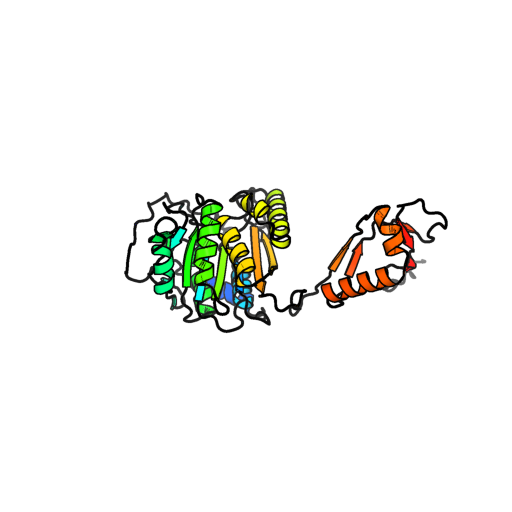12 O O . MET A 1 147 ? -11.713 0.764 -1.777 1.00 98.19 147 MET A O 1
ATOM 1116 N N . LEU A 1 148 ? -12.245 2.488 -0.443 1.00 98.12 148 LEU A N 1
ATOM 1117 C CA . LEU A 1 148 ? -13.392 1.830 0.189 1.00 98.12 148 LEU A CA 1
ATOM 1118 C C . LEU A 1 148 ? -14.418 1.247 -0.808 1.00 98.12 148 LEU A C 1
ATOM 1120 O O . LEU A 1 148 ? -14.858 0.117 -0.588 1.00 98.12 148 LEU A O 1
ATOM 1124 N N . PRO A 1 149 ? -14.779 1.912 -1.927 1.00 97.75 149 PRO A N 1
ATOM 1125 C CA . PRO A 1 149 ? -15.675 1.309 -2.915 1.00 97.75 149 PRO A CA 1
ATOM 1126 C C . PRO A 1 149 ? -15.109 0.032 -3.553 1.00 97.75 149 PRO A C 1
ATOM 1128 O O . PRO A 1 149 ? -15.863 -0.911 -3.795 1.00 97.75 149 PRO A O 1
ATOM 1131 N N . PHE A 1 150 ? -13.794 -0.040 -3.785 1.00 98.00 150 PHE A N 1
ATOM 1132 C CA . PHE A 1 150 ? -13.144 -1.255 -4.286 1.00 98.00 150 PHE A CA 1
ATOM 1133 C C . PHE A 1 150 ? -13.107 -2.351 -3.217 1.00 98.00 150 PHE A C 1
ATOM 1135 O O . PHE A 1 150 ? -13.357 -3.514 -3.538 1.00 98.00 150 PHE A O 1
ATOM 1142 N N . VAL A 1 151 ? -12.896 -1.984 -1.946 1.00 98.19 151 VAL A N 1
ATOM 1143 C CA . VAL A 1 151 ? -12.989 -2.922 -0.815 1.00 98.19 151 VAL A CA 1
ATOM 1144 C C . VAL A 1 151 ? -14.361 -3.590 -0.777 1.00 98.19 151 VAL A C 1
ATOM 1146 O O . VAL A 1 151 ? -14.433 -4.813 -0.766 1.00 98.19 151 VAL A O 1
ATOM 1149 N N . VAL A 1 152 ? -15.453 -2.820 -0.845 1.00 97.62 152 VAL A N 1
ATOM 1150 C CA . VAL A 1 152 ? -16.815 -3.386 -0.816 1.00 97.62 152 VAL A CA 1
ATOM 1151 C C . VAL A 1 152 ? -17.060 -4.360 -1.970 1.00 97.62 152 VAL A C 1
ATOM 1153 O O . VAL A 1 152 ? -17.722 -5.380 -1.790 1.00 97.62 152 VAL A O 1
ATOM 1156 N N . ARG A 1 153 ? -16.535 -4.056 -3.161 1.00 96.94 153 ARG A N 1
ATOM 1157 C CA . ARG A 1 153 ? -16.773 -4.857 -4.370 1.00 96.94 153 ARG A CA 1
ATOM 1158 C C . ARG A 1 153 ? -15.948 -6.139 -4.423 1.00 96.94 153 ARG A C 1
ATOM 1160 O O . ARG A 1 153 ? -16.448 -7.135 -4.936 1.00 96.94 153 ARG A O 1
ATOM 1167 N N . HIS A 1 154 ? -14.716 -6.120 -3.919 1.00 97.06 154 HIS A N 1
ATOM 1168 C CA . HIS A 1 154 ? -13.802 -7.263 -4.006 1.00 97.06 154 HIS A CA 1
ATOM 1169 C C . HIS A 1 154 ? -13.697 -8.073 -2.710 1.00 97.06 154 HIS A C 1
ATOM 1171 O O . HIS A 1 154 ? -13.367 -9.254 -2.767 1.00 97.06 154 HIS A O 1
ATOM 1177 N N . PHE A 1 155 ? -14.010 -7.468 -1.563 1.00 97.44 155 PHE A N 1
ATOM 1178 C CA . PHE A 1 155 ? -13.888 -8.066 -0.233 1.00 97.44 155 PHE A CA 1
ATOM 1179 C C . PHE A 1 155 ? -15.157 -7.802 0.604 1.00 97.44 155 PHE A C 1
ATOM 1181 O O . PHE A 1 155 ? -15.096 -7.164 1.661 1.00 97.44 155 PHE A O 1
ATOM 1188 N N . PRO A 1 156 ? -16.340 -8.243 0.136 1.00 96.44 156 PRO A N 1
ATOM 1189 C CA . PRO A 1 156 ? -17.605 -7.928 0.789 1.00 96.44 156 PRO A CA 1
ATOM 1190 C C . PRO A 1 156 ? -17.636 -8.450 2.231 1.00 96.44 156 PRO A C 1
ATOM 1192 O O . PRO A 1 156 ? -17.377 -9.622 2.491 1.00 96.44 156 PRO A O 1
ATOM 1195 N N . GLY A 1 157 ? -17.972 -7.570 3.177 1.00 96.69 157 GLY A N 1
ATOM 1196 C CA . GLY A 1 157 ? -18.089 -7.907 4.600 1.00 96.69 157 GLY A CA 1
ATOM 1197 C C . GLY A 1 157 ? -16.765 -8.017 5.364 1.00 96.69 157 GLY A C 1
ATOM 1198 O O . GLY A 1 157 ? -16.801 -8.189 6.582 1.00 96.69 157 GLY A O 1
ATOM 1199 N N . VAL A 1 158 ? -15.614 -7.881 4.698 1.00 98.44 158 VAL A N 1
ATOM 1200 C CA . VAL A 1 158 ? -14.306 -7.930 5.361 1.00 98.44 158 VAL A CA 1
ATOM 1201 C C . VAL A 1 158 ? -14.064 -6.617 6.121 1.00 98.44 158 VAL A C 1
ATOM 1203 O O . VAL A 1 158 ? -14.088 -5.548 5.503 1.00 98.44 158 VAL A O 1
ATOM 1206 N N . PRO A 1 159 ? -13.850 -6.650 7.450 1.00 98.56 159 PRO A N 1
ATOM 1207 C CA . PRO A 1 159 ? -13.563 -5.448 8.218 1.00 98.56 159 PRO A CA 1
ATOM 1208 C C . PRO A 1 159 ? -12.159 -4.915 7.918 1.00 98.56 159 PRO A C 1
ATOM 1210 O O . PRO 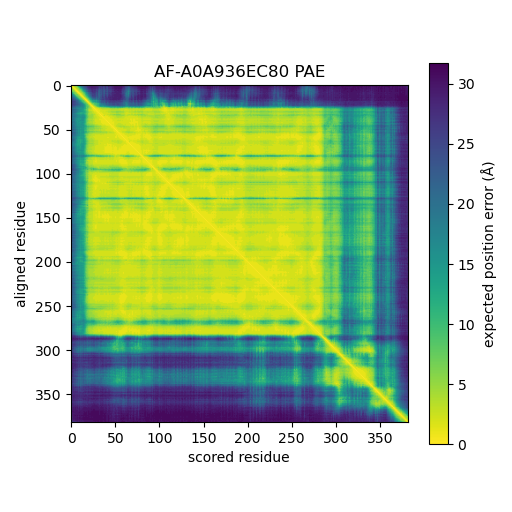A 1 159 ? -11.230 -5.673 7.618 1.00 98.56 159 PRO A O 1
ATOM 1213 N N . ILE A 1 160 ? -11.996 -3.602 8.057 1.00 98.75 160 ILE A N 1
ATOM 1214 C CA . ILE A 1 160 ? -10.716 -2.926 7.841 1.00 98.75 160 ILE A CA 1
ATOM 1215 C C . ILE A 1 160 ? -10.080 -2.456 9.151 1.00 98.75 160 ILE A C 1
ATOM 1217 O O . ILE A 1 160 ? -10.759 -2.292 10.160 1.00 98.75 160 ILE A O 1
ATOM 1221 N N . ILE A 1 161 ? -8.781 -2.179 9.123 1.00 98.69 161 ILE A N 1
ATOM 1222 C CA . ILE A 1 161 ? -8.064 -1.405 10.139 1.00 98.69 161 ILE A CA 1
ATOM 1223 C C . ILE A 1 161 ? -7.442 -0.213 9.412 1.00 98.69 161 ILE A C 1
ATOM 1225 O O . ILE A 1 161 ? -6.423 -0.384 8.738 1.00 98.69 161 ILE A O 1
ATOM 1229 N N . PRO A 1 162 ? -8.049 0.982 9.482 1.00 98.00 162 PRO A N 1
ATOM 1230 C CA . PRO A 1 162 ? -7.507 2.151 8.814 1.00 98.00 162 PRO A CA 1
ATOM 1231 C C . PRO A 1 162 ? -6.359 2.727 9.650 1.00 98.00 162 PRO A C 1
ATOM 1233 O O . PRO A 1 162 ? -6.520 2.992 10.844 1.00 98.00 162 PRO A O 1
ATOM 1236 N N . VAL A 1 163 ? -5.204 2.933 9.028 1.00 98.38 163 VAL A N 1
ATOM 1237 C CA . VAL A 1 163 ? -3.995 3.443 9.679 1.00 98.38 163 VAL A CA 1
ATOM 1238 C C . VAL A 1 163 ? -3.442 4.593 8.846 1.00 98.38 163 VAL A C 1
ATOM 1240 O O . VAL A 1 163 ? -2.804 4.396 7.813 1.00 98.38 163 VAL A O 1
ATOM 1243 N N . ALA A 1 164 ? -3.701 5.812 9.311 1.00 97.88 164 ALA A N 1
ATOM 1244 C CA . ALA A 1 164 ? -3.148 7.014 8.706 1.00 97.88 164 ALA A CA 1
ATOM 1245 C C . ALA A 1 164 ? -1.728 7.241 9.227 1.00 97.88 164 ALA A C 1
ATOM 1247 O O . ALA A 1 164 ? -1.499 7.176 10.439 1.00 97.88 164 ALA A O 1
ATOM 1248 N N . VAL A 1 165 ? -0.795 7.540 8.330 1.00 98.31 165 VAL A N 1
ATOM 1249 C CA . VAL A 1 165 ? 0.624 7.721 8.639 1.00 98.31 165 VAL A CA 1
ATOM 1250 C C . VAL A 1 165 ? 0.983 9.198 8.554 1.00 98.31 165 VAL A C 1
ATOM 1252 O O . VAL A 1 165 ? 0.852 9.830 7.506 1.00 98.31 165 VAL A O 1
ATOM 1255 N N . SER A 1 166 ? 1.440 9.770 9.666 1.00 96.62 166 SER A N 1
ATOM 1256 C CA . SER A 1 166 ? 1.860 11.169 9.711 1.00 96.62 166 SER A CA 1
ATOM 1257 C C . SER A 1 166 ? 3.152 11.372 8.925 1.00 96.62 166 SER A C 1
ATOM 1259 O O . SER A 1 166 ? 4.115 10.637 9.124 1.00 96.62 166 SER A O 1
ATOM 1261 N N . ILE A 1 167 ? 3.245 12.449 8.142 1.00 93.50 167 ILE A N 1
ATOM 1262 C CA . ILE A 1 167 ? 4.503 12.878 7.498 1.00 93.50 167 ILE A CA 1
ATOM 1263 C C . ILE A 1 167 ? 5.629 13.188 8.506 1.00 93.50 167 ILE A C 1
ATOM 1265 O O . ILE A 1 167 ? 6.793 13.289 8.137 1.00 93.50 167 ILE A O 1
ATOM 1269 N N . LYS A 1 168 ? 5.290 13.368 9.791 1.00 94.50 168 LYS A N 1
ATOM 1270 C CA . LYS A 1 168 ? 6.253 13.619 10.875 1.00 94.50 168 LYS A CA 1
ATOM 1271 C C . LYS A 1 168 ? 6.741 12.341 11.561 1.00 94.50 168 LYS A C 1
ATOM 1273 O O . LYS A 1 168 ? 7.561 12.435 12.470 1.00 94.50 168 LYS A O 1
ATOM 1278 N N . SER A 1 169 ? 6.189 11.184 11.197 1.00 97.38 169 SER A N 1
ATOM 1279 C CA . SER A 1 169 ? 6.608 9.903 11.763 1.00 97.38 169 SER A CA 1
ATOM 1280 C C . SER A 1 169 ? 8.044 9.579 11.352 1.00 97.38 169 SER A C 1
ATOM 1282 O O . SER A 1 169 ? 8.522 9.979 10.291 1.00 97.38 169 SER A O 1
ATOM 1284 N N . THR A 1 170 ? 8.746 8.883 12.233 1.00 97.50 170 THR A N 1
ATOM 1285 C CA . THR A 1 170 ? 10.161 8.546 12.088 1.00 97.50 170 THR A CA 1
ATOM 1286 C C . THR A 1 170 ? 10.338 7.050 11.875 1.00 97.50 170 THR A C 1
ATOM 1288 O O . THR A 1 170 ? 9.439 6.264 12.165 1.00 97.50 170 THR A O 1
ATOM 1291 N N . ARG A 1 171 ? 11.538 6.630 11.461 1.00 97.88 171 ARG A N 1
ATOM 1292 C CA . ARG A 1 171 ? 11.878 5.206 11.347 1.00 97.88 171 ARG A CA 1
ATOM 1293 C C . ARG A 1 171 ? 11.554 4.407 12.612 1.00 97.88 171 ARG A C 1
ATOM 1295 O O . ARG A 1 171 ? 10.973 3.337 12.500 1.00 97.88 171 ARG A O 1
ATOM 1302 N N . SER A 1 172 ? 11.873 4.932 13.797 1.00 98.25 172 SER A N 1
ATOM 1303 C CA . SER A 1 172 ? 11.551 4.248 15.055 1.00 98.25 172 SER A CA 1
ATOM 1304 C C . SER A 1 172 ? 10.048 4.090 15.274 1.00 98.25 172 SER A C 1
ATOM 1306 O O . SER A 1 17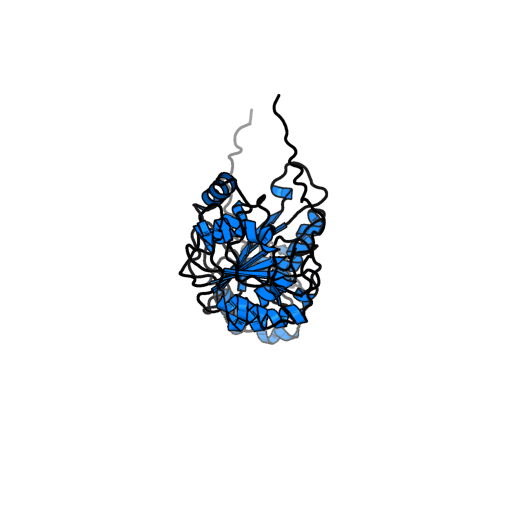2 ? 9.622 3.078 15.821 1.00 98.25 172 SER A O 1
ATOM 1308 N N . ASP A 1 173 ? 9.240 5.055 14.825 1.00 98.50 173 ASP A N 1
ATOM 1309 C CA . ASP A 1 173 ? 7.782 4.928 14.875 1.00 98.50 173 ASP A CA 1
ATOM 1310 C C . ASP A 1 173 ? 7.295 3.859 13.887 1.00 98.50 173 ASP A C 1
ATOM 1312 O O . ASP A 1 173 ? 6.396 3.084 14.206 1.00 98.50 173 ASP A O 1
ATOM 1316 N N . TRP A 1 174 ? 7.888 3.797 12.691 1.00 98.62 174 TRP A N 1
ATOM 1317 C CA . TRP A 1 174 ? 7.544 2.803 11.671 1.00 98.62 174 TRP A CA 1
ATOM 1318 C C . TRP A 1 174 ? 7.902 1.385 12.109 1.00 98.62 174 TRP A C 1
ATOM 1320 O O . TRP A 1 174 ? 7.075 0.490 11.961 1.00 98.62 174 TRP A O 1
ATOM 1330 N N . ASP A 1 175 ? 9.089 1.186 12.689 1.00 98.56 175 ASP A N 1
ATOM 1331 C CA . ASP A 1 175 ? 9.497 -0.098 13.270 1.00 98.56 175 ASP A CA 1
ATOM 1332 C C . ASP A 1 175 ? 8.516 -0.515 14.384 1.00 98.56 175 ASP A C 1
ATOM 1334 O O . ASP A 1 175 ? 7.969 -1.616 14.342 1.00 98.56 175 ASP A O 1
ATOM 1338 N N . ALA A 1 176 ? 8.187 0.393 15.312 1.00 98.50 176 ALA A N 1
ATOM 1339 C CA . ALA A 1 176 ? 7.240 0.111 16.393 1.00 98.50 176 ALA A CA 1
ATOM 1340 C C . ALA A 1 176 ? 5.823 -0.224 15.888 1.00 98.50 176 ALA A C 1
ATOM 1342 O O . ALA A 1 176 ? 5.149 -1.092 16.447 1.00 98.50 176 ALA A O 1
ATOM 1343 N N . MET A 1 177 ? 5.353 0.448 14.833 1.00 98.69 177 MET A N 1
ATOM 1344 C CA . MET A 1 177 ? 4.056 0.144 14.221 1.00 98.69 177 MET A CA 1
ATOM 1345 C C . MET A 1 177 ? 4.071 -1.187 13.474 1.00 98.69 177 MET A C 1
ATOM 1347 O O . MET A 1 177 ? 3.101 -1.938 13.566 1.00 98.69 177 MET A O 1
ATOM 1351 N N . ALA A 1 178 ? 5.157 -1.508 12.769 1.00 98.56 178 ALA A N 1
ATOM 1352 C CA . ALA A 1 178 ? 5.312 -2.804 12.121 1.00 98.56 178 ALA A CA 1
ATOM 1353 C C . ALA A 1 178 ? 5.290 -3.945 13.151 1.00 98.56 178 ALA A C 1
ATOM 1355 O O . ALA A 1 178 ? 4.567 -4.918 12.948 1.00 98.56 178 ALA A O 1
ATOM 1356 N N . ASP A 1 179 ? 5.982 -3.798 14.283 1.00 98.19 179 ASP A N 1
ATOM 1357 C CA . ASP A 1 179 ? 5.968 -4.786 15.371 1.00 98.19 179 ASP A CA 1
ATOM 1358 C C . ASP A 1 179 ? 4.565 -4.956 15.975 1.00 98.19 179 ASP A C 1
ATOM 1360 O O . ASP A 1 179 ? 4.104 -6.075 16.215 1.00 98.19 179 ASP A O 1
ATOM 1364 N N . LEU A 1 180 ? 3.845 -3.850 16.180 1.00 98.19 180 LEU A N 1
ATOM 1365 C CA . LEU A 1 180 ? 2.481 -3.882 16.706 1.00 98.19 180 LEU A CA 1
ATOM 1366 C C . LEU A 1 180 ? 1.505 -4.566 15.736 1.00 98.19 180 LEU A C 1
ATOM 1368 O O . LEU A 1 180 ? 0.693 -5.399 16.149 1.00 98.19 180 LEU A O 1
ATOM 1372 N N . LEU A 1 181 ? 1.597 -4.244 14.443 1.00 98.56 181 LEU A N 1
ATOM 1373 C CA . LEU A 1 181 ? 0.781 -4.859 13.398 1.00 98.56 181 LEU A CA 1
ATOM 1374 C C . LEU A 1 181 ? 1.159 -6.324 13.151 1.00 98.56 181 LEU A C 1
ATOM 1376 O O . LEU A 1 181 ? 0.271 -7.111 12.834 1.00 98.56 181 LEU A O 1
ATOM 1380 N N . ALA A 1 182 ? 2.411 -6.734 13.364 1.00 98.06 182 ALA A N 1
ATOM 1381 C CA . ALA A 1 182 ? 2.824 -8.135 13.248 1.00 98.06 182 ALA A CA 1
ATOM 1382 C C . ALA A 1 182 ? 2.084 -9.057 14.239 1.00 98.06 182 ALA A C 1
ATOM 1384 O O . ALA A 1 182 ? 1.883 -10.233 13.954 1.00 98.06 182 ALA A O 1
ATOM 1385 N N . GLY A 1 183 ? 1.612 -8.524 15.374 1.00 97.25 183 GLY A N 1
ATOM 1386 C CA . GLY A 1 183 ? 0.745 -9.243 16.319 1.00 97.25 183 GLY A CA 1
ATOM 1387 C C . GLY A 1 183 ? -0.745 -9.295 15.934 1.00 97.25 183 GLY A C 1
ATOM 1388 O O . GLY A 1 183 ? -1.554 -9.846 16.688 1.00 97.25 183 GLY A O 1
ATOM 1389 N N . ILE A 1 184 ? -1.130 -8.677 14.813 1.00 96.94 184 ILE A N 1
ATOM 1390 C CA . ILE A 1 184 ? -2.513 -8.569 14.306 1.00 96.94 184 ILE A CA 1
ATOM 1391 C C . ILE A 1 184 ? -2.647 -9.210 12.917 1.00 96.94 184 ILE A C 1
ATOM 1393 O O . ILE A 1 184 ? -3.679 -9.811 12.616 1.00 96.94 184 ILE A O 1
ATOM 1397 N N . VAL A 1 185 ? -1.631 -9.043 12.070 1.00 97.25 185 VAL A N 1
ATOM 1398 C CA . VAL A 1 185 ? -1.576 -9.563 10.704 1.00 97.25 185 VAL A CA 1
ATOM 1399 C C . VAL A 1 185 ? -1.314 -11.067 10.734 1.00 97.25 185 VAL A C 1
ATOM 1401 O O . VAL A 1 185 ? -0.401 -11.548 11.399 1.00 97.25 185 VAL A O 1
ATOM 1404 N N . ASP A 1 186 ? -2.118 -11.808 9.979 1.00 95.06 186 ASP A N 1
ATOM 1405 C CA . ASP A 1 186 ? -2.031 -13.257 9.824 1.00 95.06 186 ASP A CA 1
ATOM 1406 C C . ASP A 1 186 ? -2.176 -13.668 8.349 1.00 95.06 186 ASP A C 1
ATOM 1408 O O . ASP A 1 186 ? -2.248 -12.836 7.444 1.00 95.06 186 ASP A O 1
ATOM 1412 N N . ALA A 1 187 ? -2.221 -14.975 8.081 1.00 92.94 187 ALA A N 1
ATOM 1413 C CA . ALA A 1 187 ? -2.340 -15.498 6.724 1.00 92.94 187 ALA A CA 1
ATOM 1414 C C . ALA A 1 187 ? -3.649 -15.106 6.008 1.00 92.94 187 ALA A C 1
ATOM 1416 O O . ALA A 1 187 ? -3.707 -15.250 4.786 1.00 92.94 187 ALA A O 1
ATOM 1417 N N . GLU A 1 188 ? -4.680 -14.658 6.732 1.00 95.94 188 GLU A N 1
ATOM 1418 C CA . GLU A 1 188 ? -5.997 -14.247 6.217 1.00 95.94 188 GLU A CA 1
ATOM 1419 C C . GLU A 1 188 ? -6.155 -12.713 6.215 1.00 95.94 188 GLU A C 1
ATOM 1421 O O . GLU A 1 188 ? -7.255 -12.194 6.003 1.00 95.94 188 GLU A O 1
ATOM 1426 N N . THR A 1 189 ? -5.058 -11.980 6.432 1.00 97.88 189 THR A N 1
ATOM 1427 C CA . THR A 1 189 ? -5.013 -10.518 6.432 1.00 97.88 189 THR A CA 1
ATOM 1428 C C . THR A 1 189 ? -4.368 -9.995 5.147 1.00 97.88 189 THR A C 1
ATOM 1430 O O . THR A 1 189 ? -3.283 -10.432 4.766 1.00 97.88 189 THR A O 1
ATOM 1433 N N . LEU A 1 190 ? -5.016 -9.032 4.487 1.00 98.50 190 LEU A N 1
ATOM 1434 C CA . LEU A 1 190 ? -4.409 -8.252 3.403 1.00 98.50 190 LEU A CA 1
ATOM 1435 C C . LEU A 1 190 ? -3.859 -6.942 3.970 1.00 98.50 190 LEU A C 1
ATOM 1437 O O . LEU A 1 190 ? -4.613 -6.177 4.571 1.00 98.50 190 LEU A O 1
ATOM 1441 N N . VAL A 1 191 ? -2.581 -6.641 3.745 1.00 98.75 191 VAL A N 1
ATOM 1442 C CA . VAL A 1 191 ? -2.037 -5.301 4.021 1.00 98.75 191 VAL A CA 1
ATOM 1443 C C . VAL A 1 191 ? -2.079 -4.472 2.736 1.00 98.75 191 VAL A C 1
ATOM 1445 O O . VAL A 1 191 ? -1.294 -4.685 1.807 1.00 98.75 191 VAL A O 1
ATOM 1448 N N . LEU A 1 192 ? -3.059 -3.575 2.664 1.00 98.81 192 LEU A N 1
ATOM 1449 C CA . LEU A 1 192 ? -3.272 -2.638 1.570 1.00 98.81 192 LEU A CA 1
ATOM 1450 C C . LEU A 1 192 ? -2.567 -1.316 1.884 1.00 98.81 192 LEU A C 1
ATOM 1452 O O . LEU A 1 192 ? -2.911 -0.632 2.843 1.00 98.81 192 LEU A O 1
ATOM 1456 N N . GLU A 1 193 ? -1.627 -0.923 1.042 1.00 98.69 193 GLU A N 1
ATOM 1457 C CA . GLU A 1 193 ? -1.021 0.400 1.049 1.00 98.69 193 GLU A CA 1
ATOM 1458 C C . GLU A 1 193 ? -1.660 1.256 -0.052 1.00 98.69 193 GLU A C 1
ATOM 1460 O O . GLU A 1 193 ? -1.606 0.913 -1.233 1.00 98.69 193 GLU A O 1
ATOM 1465 N N . SER A 1 194 ? -2.274 2.364 0.356 1.00 98.56 194 SER A N 1
ATOM 1466 C CA . SER A 1 194 ? -2.936 3.336 -0.508 1.00 98.56 194 SER A CA 1
ATOM 1467 C C . SER A 1 194 ? -2.067 4.584 -0.651 1.00 98.56 194 SER A C 1
ATOM 1469 O O . SER A 1 194 ? -2.202 5.550 0.110 1.00 98.56 194 SER A O 1
ATOM 1471 N N . THR A 1 195 ? -1.150 4.538 -1.613 1.00 96.44 195 THR A N 1
ATOM 1472 C CA . THR A 1 195 ? -0.061 5.506 -1.757 1.00 96.44 195 THR A CA 1
ATOM 1473 C C . THR A 1 195 ? 0.250 5.737 -3.234 1.00 96.44 195 THR A C 1
ATOM 1475 O O . THR A 1 195 ? 0.451 4.792 -4.000 1.00 96.44 195 THR A O 1
ATOM 1478 N N . ASP A 1 196 ? 0.342 7.005 -3.619 1.00 97.31 196 ASP A N 1
ATOM 1479 C CA . ASP A 1 196 ? 0.938 7.431 -4.882 1.00 97.31 196 ASP A CA 1
ATOM 1480 C C . ASP A 1 196 ? 2.475 7.561 -4.746 1.00 97.31 196 ASP A C 1
ATOM 1482 O O . ASP A 1 196 ? 3.026 7.577 -3.642 1.00 97.31 196 ASP A O 1
ATOM 1486 N N . PHE A 1 197 ? 3.202 7.605 -5.867 1.00 97.81 197 PHE A N 1
ATOM 1487 C CA . PHE A 1 197 ? 4.672 7.615 -5.866 1.00 97.81 197 PHE A CA 1
ATOM 1488 C C . PHE A 1 197 ? 5.231 9.032 -6.025 1.00 97.81 197 PHE A C 1
ATOM 1490 O O . PHE A 1 197 ? 4.800 9.924 -5.314 1.00 97.81 197 PHE A O 1
ATOM 1497 N N . SER A 1 198 ? 6.218 9.274 -6.883 1.00 96.50 198 SER A N 1
ATOM 1498 C CA . SER A 1 198 ? 6.826 10.601 -7.035 1.00 96.50 198 SER A CA 1
ATOM 1499 C C . SER A 1 198 ? 5.783 11.704 -7.302 1.00 96.50 198 SER A C 1
ATOM 1501 O O . SER A 1 198 ? 4.998 11.561 -8.240 1.00 96.50 198 SER A O 1
ATOM 1503 N N . HIS A 1 199 ? 5.808 12.816 -6.549 1.00 91.94 199 HIS A N 1
ATOM 1504 C CA . HIS A 1 199 ? 4.947 14.002 -6.753 1.00 91.94 199 HIS A CA 1
ATOM 1505 C C . HIS A 1 199 ? 5.741 15.296 -6.948 1.00 91.94 199 HIS A C 1
ATOM 1507 O O . HIS A 1 199 ? 6.840 15.435 -6.422 1.00 91.94 199 HIS A O 1
ATOM 1513 N N . TYR A 1 200 ? 5.134 16.285 -7.618 1.00 92.31 200 TYR A N 1
ATOM 1514 C CA . TYR A 1 200 ? 5.662 17.657 -7.755 1.00 92.31 200 TYR A CA 1
ATOM 1515 C C . TYR A 1 200 ? 7.036 17.733 -8.441 1.00 92.31 200 TYR A C 1
ATOM 1517 O O . TYR A 1 200 ? 7.809 18.665 -8.237 1.00 92.31 200 TYR A O 1
ATOM 1525 N N . LEU A 1 201 ? 7.343 16.735 -9.274 1.00 92.19 201 LEU A N 1
ATOM 1526 C CA . LEU A 1 201 ? 8.593 16.646 -10.019 1.00 92.19 201 LEU A CA 1
ATOM 1527 C C . LEU A 1 201 ? 8.336 16.704 -11.527 1.00 92.19 201 LEU A C 1
ATOM 1529 O O . LEU A 1 201 ? 7.317 16.183 -11.994 1.00 92.19 201 LEU A O 1
ATOM 1533 N N . PRO A 1 202 ? 9.278 17.242 -12.321 1.00 92.94 202 PRO A N 1
ATOM 1534 C CA . PRO A 1 202 ? 9.298 17.013 -13.758 1.00 92.94 202 PRO A CA 1
ATOM 1535 C C . PRO A 1 202 ? 9.348 15.514 -14.073 1.00 92.94 202 PRO A C 1
ATOM 1537 O O . PRO A 1 202 ? 10.008 14.740 -13.379 1.00 92.94 202 PRO A O 1
ATOM 1540 N N . HIS A 1 203 ? 8.717 15.102 -15.175 1.00 90.31 203 HIS A N 1
ATOM 1541 C CA . HIS A 1 203 ? 8.543 13.684 -15.519 1.00 90.31 203 HIS A CA 1
ATOM 1542 C C . HIS A 1 203 ? 9.847 12.857 -15.526 1.00 90.31 203 HIS A C 1
ATOM 1544 O O . HIS A 1 203 ? 9.847 11.705 -15.100 1.00 90.31 203 HIS A O 1
ATOM 1550 N N . HIS A 1 204 ? 10.973 13.425 -15.969 1.00 87.44 204 HIS A N 1
ATOM 1551 C CA . HIS A 1 204 ? 12.255 12.709 -15.984 1.00 87.44 204 HIS A CA 1
ATOM 1552 C C . HIS A 1 204 ? 12.823 12.458 -14.577 1.00 87.44 204 HIS A C 1
ATOM 1554 O O . HIS A 1 204 ? 13.366 11.381 -14.335 1.00 87.44 204 HIS A O 1
ATOM 1560 N N . GLU A 1 205 ? 12.665 13.406 -13.647 1.00 91.94 205 GLU A N 1
ATOM 1561 C CA . GLU A 1 205 ? 13.065 13.211 -12.250 1.00 91.94 205 GLU A CA 1
ATOM 1562 C C . GLU A 1 205 ? 12.126 12.225 -11.556 1.00 91.94 205 GLU A C 1
ATOM 1564 O O . GLU A 1 205 ? 12.616 11.308 -10.907 1.00 91.94 205 GLU A O 1
ATOM 1569 N N . ALA A 1 206 ? 10.807 12.320 -11.773 1.00 94.06 206 ALA A N 1
ATOM 1570 C CA . ALA A 1 206 ? 9.846 11.351 -11.238 1.00 94.06 206 ALA A CA 1
ATOM 1571 C C . ALA A 1 206 ? 10.221 9.910 -11.632 1.00 94.06 206 ALA A C 1
ATOM 1573 O O . ALA A 1 206 ? 10.403 9.056 -10.770 1.00 94.06 206 ALA A O 1
ATOM 1574 N N . ARG A 1 207 ? 10.501 9.657 -12.920 1.00 90.62 207 ARG A N 1
ATOM 1575 C CA . ARG A 1 207 ? 10.956 8.333 -13.388 1.00 90.62 207 ARG A CA 1
ATOM 1576 C C . ARG A 1 207 ? 12.241 7.863 -12.709 1.00 90.62 207 ARG A C 1
ATOM 1578 O O . ARG A 1 207 ? 12.393 6.676 -12.424 1.00 90.62 207 ARG A O 1
ATOM 1585 N N . ARG A 1 208 ? 13.186 8.776 -12.474 1.00 92.81 208 ARG A N 1
ATOM 1586 C CA . ARG A 1 208 ? 14.438 8.466 -11.777 1.00 92.81 208 ARG A CA 1
ATOM 1587 C C . ARG A 1 208 ? 14.175 8.088 -10.319 1.00 92.81 208 ARG A C 1
ATOM 1589 O O . ARG A 1 208 ? 14.745 7.102 -9.855 1.00 92.81 208 ARG A O 1
ATOM 1596 N N . ARG A 1 209 ? 13.322 8.837 -9.616 1.00 96.94 209 ARG A N 1
ATOM 1597 C CA . ARG A 1 209 ? 12.931 8.567 -8.225 1.00 96.94 209 ARG A CA 1
ATOM 1598 C C . ARG A 1 209 ? 12.164 7.257 -8.094 1.00 96.94 209 ARG A C 1
ATOM 1600 O O . ARG A 1 209 ? 12.528 6.440 -7.254 1.00 96.94 209 ARG A O 1
ATOM 1607 N N . ASP A 1 210 ? 11.221 6.991 -8.994 1.00 95.94 210 ASP A N 1
ATOM 1608 C CA . ASP A 1 210 ? 10.494 5.720 -9.023 1.00 95.94 210 ASP A CA 1
ATOM 1609 C C . ASP A 1 210 ? 11.457 4.543 -9.205 1.00 95.94 210 ASP A C 1
ATOM 1611 O O . ASP A 1 210 ? 11.368 3.552 -8.484 1.00 95.94 210 ASP A O 1
ATOM 1615 N N . GLN A 1 211 ? 12.426 4.654 -10.122 1.00 93.44 211 GLN A N 1
ATOM 1616 C CA . GLN A 1 211 ? 13.414 3.596 -10.336 1.00 93.44 211 GLN A CA 1
ATOM 1617 C C . GLN A 1 211 ? 14.301 3.370 -9.104 1.00 93.44 211 GLN A C 1
ATOM 1619 O O . GLN A 1 211 ? 14.624 2.225 -8.785 1.00 93.44 211 GLN A O 1
ATOM 1624 N N . GLN A 1 212 ? 14.683 4.436 -8.392 1.00 96.00 212 GLN A N 1
ATOM 1625 C CA . GLN A 1 212 ? 15.409 4.323 -7.123 1.00 96.00 212 GLN A CA 1
ATOM 1626 C C . GLN A 1 212 ? 14.581 3.558 -6.087 1.00 96.00 212 GLN A C 1
ATOM 1628 O O . GLN A 1 212 ? 15.086 2.603 -5.495 1.00 96.00 212 GLN A O 1
ATOM 1633 N N . THR A 1 213 ? 13.306 3.922 -5.926 1.00 97.31 213 THR A N 1
ATOM 1634 C CA . THR A 1 213 ? 12.384 3.231 -5.019 1.00 97.31 213 THR A CA 1
ATOM 1635 C C . THR A 1 213 ? 12.252 1.759 -5.394 1.00 97.31 213 THR A C 1
ATOM 1637 O O . THR A 1 213 ? 12.496 0.898 -4.554 1.00 97.31 213 THR A O 1
ATOM 1640 N N . LEU A 1 214 ? 11.963 1.440 -6.660 1.00 93.44 214 LEU A N 1
ATOM 1641 C CA . LEU A 1 214 ? 11.816 0.058 -7.127 1.00 93.44 214 LEU A CA 1
ATOM 1642 C C . LEU A 1 214 ? 13.069 -0.795 -6.878 1.00 93.44 214 LEU A C 1
ATOM 1644 O O . LEU A 1 214 ? 12.949 -1.939 -6.440 1.00 93.44 214 LEU A O 1
ATOM 1648 N N . ASN A 1 215 ? 14.264 -0.240 -7.103 1.00 88.31 215 ASN A N 1
ATOM 1649 C CA . ASN A 1 215 ? 15.524 -0.936 -6.830 1.00 88.31 215 ASN A CA 1
ATOM 1650 C C . ASN A 1 215 ? 15.687 -1.252 -5.335 1.00 88.31 215 ASN A C 1
ATOM 1652 O O . ASN A 1 215 ? 16.096 -2.356 -4.978 1.00 88.31 215 ASN A O 1
ATOM 1656 N N . ILE A 1 216 ? 15.332 -0.307 -4.461 1.00 94.44 216 ILE A N 1
ATOM 1657 C CA . ILE A 1 216 ? 15.392 -0.483 -3.004 1.00 94.44 216 ILE A CA 1
ATOM 1658 C C . ILE A 1 216 ? 14.374 -1.528 -2.533 1.00 94.44 216 ILE A C 1
ATOM 1660 O O . ILE A 1 216 ? 14.723 -2.403 -1.738 1.00 94.44 216 ILE A O 1
ATOM 1664 N N . LEU A 1 217 ? 13.145 -1.498 -3.063 1.00 92.44 217 LEU A N 1
ATOM 1665 C CA . LEU A 1 217 ? 12.117 -2.498 -2.755 1.00 92.44 217 LEU A CA 1
ATOM 1666 C C . LEU A 1 217 ? 12.553 -3.906 -3.183 1.00 92.44 217 LEU A C 1
ATOM 1668 O O . LEU A 1 217 ? 12.369 -4.862 -2.429 1.00 92.44 217 LEU A O 1
ATOM 1672 N N . ALA A 1 218 ? 13.172 -4.032 -4.360 1.00 86.81 218 ALA A N 1
ATOM 1673 C CA . ALA A 1 218 ? 13.703 -5.300 -4.856 1.00 86.81 218 ALA A CA 1
ATOM 1674 C C . ALA A 1 218 ? 14.871 -5.822 -4.001 1.00 86.81 218 ALA A C 1
ATOM 1676 O O . ALA A 1 218 ? 14.935 -7.020 -3.715 1.00 86.81 218 ALA A O 1
ATOM 1677 N N . ALA A 1 219 ? 15.769 -4.933 -3.563 1.00 87.44 219 ALA A N 1
ATOM 1678 C CA . ALA A 1 219 ? 16.900 -5.271 -2.698 1.00 87.44 219 ALA A CA 1
ATOM 1679 C C . ALA A 1 219 ? 16.489 -5.564 -1.243 1.00 87.44 219 ALA A C 1
ATOM 1681 O O . ALA A 1 219 ? 17.246 -6.201 -0.511 1.00 87.44 219 ALA A O 1
ATOM 1682 N N . ARG A 1 220 ? 15.291 -5.125 -0.828 1.00 90.25 220 ARG A N 1
ATOM 1683 C CA . ARG A 1 220 ? 14.802 -5.162 0.562 1.00 90.25 220 ARG A CA 1
ATOM 1684 C C . ARG A 1 220 ? 15.756 -4.467 1.539 1.00 90.25 220 ARG A C 1
ATOM 1686 O O . ARG A 1 220 ? 15.956 -4.918 2.667 1.00 90.25 220 ARG A O 1
ATOM 1693 N N . ASP A 1 221 ? 16.362 -3.377 1.086 1.00 94.00 221 ASP A N 1
ATOM 1694 C CA . ASP A 1 221 ? 17.280 -2.580 1.891 1.00 94.00 221 ASP A CA 1
ATOM 1695 C C . ASP A 1 221 ? 16.480 -1.585 2.743 1.00 94.00 221 ASP A C 1
ATOM 1697 O O . ASP A 1 221 ? 16.116 -0.499 2.291 1.00 94.00 221 ASP A O 1
ATOM 1701 N N . PHE A 1 222 ? 16.176 -1.972 3.984 1.00 95.81 222 PHE A N 1
ATOM 1702 C CA . PHE A 1 222 ? 15.423 -1.133 4.921 1.00 95.81 222 PHE A CA 1
ATOM 1703 C C . PHE A 1 222 ? 16.177 0.142 5.328 1.00 95.81 222 PHE A C 1
ATOM 1705 O O . PHE A 1 222 ? 15.546 1.156 5.632 1.00 95.81 222 PHE A O 1
ATOM 1712 N N . ASP A 1 223 ? 17.512 0.125 5.307 1.00 97.25 223 ASP A N 1
ATOM 1713 C CA . ASP A 1 223 ? 18.319 1.301 5.632 1.00 97.25 223 ASP A CA 1
ATOM 1714 C C . ASP A 1 223 ? 18.293 2.326 4.499 1.00 97.25 223 ASP A C 1
ATOM 1716 O O . ASP A 1 223 ? 18.247 3.530 4.764 1.00 97.25 223 ASP A O 1
ATOM 1720 N N . ALA A 1 224 ? 18.313 1.867 3.247 1.00 97.62 224 ALA A N 1
ATOM 1721 C CA . ALA A 1 224 ? 18.109 2.718 2.082 1.00 97.62 224 ALA A CA 1
ATOM 1722 C C . ALA A 1 224 ? 16.654 3.192 1.981 1.00 97.62 224 ALA A C 1
ATOM 1724 O O . ALA A 1 224 ? 16.420 4.366 1.696 1.00 97.62 224 ALA A O 1
ATOM 1725 N N . LEU A 1 225 ? 15.685 2.318 2.279 1.00 97.81 225 LEU A N 1
ATOM 1726 C CA . LEU A 1 225 ? 14.262 2.658 2.275 1.00 97.81 225 LEU A CA 1
ATOM 1727 C C . LEU A 1 225 ? 13.975 3.816 3.229 1.00 97.81 225 LEU A C 1
ATOM 1729 O O . LEU A 1 225 ? 13.408 4.819 2.814 1.00 97.81 225 LEU A O 1
ATOM 1733 N N . ALA A 1 226 ? 14.457 3.748 4.471 1.00 97.62 226 ALA A N 1
ATOM 1734 C CA . ALA A 1 226 ? 14.242 4.808 5.457 1.00 97.62 226 ALA A CA 1
ATOM 1735 C C . ALA A 1 226 ? 14.874 6.169 5.093 1.00 97.62 226 ALA A C 1
ATOM 1737 O O . ALA A 1 226 ? 14.618 7.159 5.778 1.00 97.62 226 ALA A O 1
ATOM 1738 N N . LYS A 1 227 ? 15.710 6.227 4.048 1.00 97.31 227 LYS A N 1
ATOM 1739 C CA . LYS A 1 227 ? 16.377 7.444 3.559 1.00 97.31 227 LYS A CA 1
ATOM 1740 C C . LYS A 1 227 ? 15.734 8.022 2.297 1.00 97.31 227 LYS A C 1
ATOM 1742 O O . LYS A 1 227 ? 16.235 9.023 1.783 1.00 97.31 227 LYS A O 1
ATOM 1747 N N . LEU A 1 228 ? 14.669 7.408 1.777 1.00 97.75 228 LEU A N 1
ATOM 1748 C CA . LEU A 1 228 ? 13.910 7.991 0.675 1.00 97.75 228 LEU A CA 1
ATOM 1749 C C . LEU A 1 228 ? 13.348 9.363 1.068 1.00 97.75 228 LEU A C 1
ATOM 1751 O O . LEU A 1 228 ? 13.140 9.674 2.239 1.00 97.75 228 LEU A O 1
ATOM 1755 N N . VAL A 1 229 ? 13.106 10.199 0.064 1.00 96.75 229 VAL A N 1
ATOM 1756 C CA . VAL A 1 229 ? 12.581 11.555 0.260 1.00 96.75 229 VAL A CA 1
ATOM 1757 C C . VAL A 1 229 ? 11.095 11.555 -0.071 1.00 96.75 229 VAL A C 1
ATOM 1759 O O . VAL A 1 229 ? 10.731 11.234 -1.198 1.00 96.75 229 VAL A O 1
ATOM 1762 N N . GLN A 1 230 ? 10.257 11.921 0.897 1.00 94.56 230 GLN A N 1
ATOM 1763 C CA . GLN A 1 230 ? 8.817 12.125 0.724 1.00 94.56 230 GLN A CA 1
ATOM 1764 C C . GLN A 1 230 ? 8.534 13.626 0.486 1.00 94.56 230 GLN A C 1
ATOM 1766 O O . GLN A 1 230 ? 9.020 14.444 1.272 1.00 94.56 230 GLN A O 1
ATOM 1771 N N . PRO A 1 231 ? 7.751 14.017 -0.542 1.00 94.12 231 PRO A N 1
ATOM 1772 C CA . PRO A 1 231 ? 7.010 13.160 -1.471 1.00 94.12 231 PRO A CA 1
ATOM 1773 C C . PRO A 1 231 ? 7.757 12.839 -2.784 1.00 94.12 231 PRO A C 1
ATOM 1775 O O . PRO A 1 231 ? 7.168 12.258 -3.690 1.00 94.12 231 PRO A O 1
ATOM 1778 N N . ASP A 1 232 ? 9.038 13.207 -2.918 1.00 96.81 232 ASP A N 1
ATOM 1779 C CA . ASP A 1 232 ? 9.811 13.032 -4.161 1.00 96.81 232 ASP A CA 1
ATOM 1780 C C . ASP A 1 232 ? 9.835 11.588 -4.688 1.00 96.81 232 ASP A C 1
ATOM 1782 O O . ASP A 1 232 ? 9.901 11.392 -5.894 1.00 96.81 232 ASP A O 1
ATOM 1786 N N . HIS A 1 233 ? 9.846 10.589 -3.803 1.00 98.12 233 H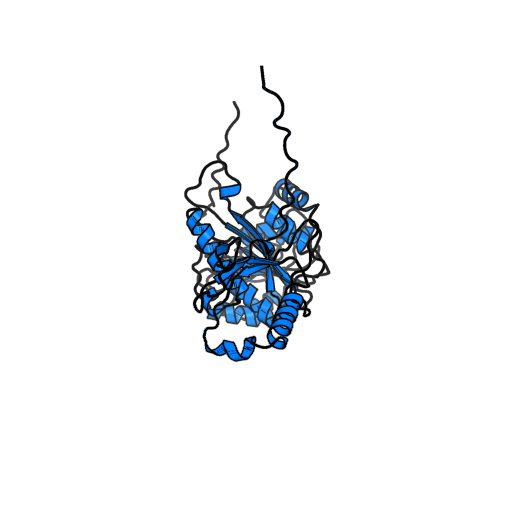IS A N 1
ATOM 1787 C CA . HIS A 1 233 ? 9.918 9.165 -4.157 1.00 98.12 233 HIS A CA 1
ATOM 1788 C C . HIS A 1 233 ? 8.597 8.427 -3.949 1.00 98.12 233 HIS A C 1
ATOM 1790 O O . HIS A 1 233 ? 8.312 7.463 -4.659 1.00 98.12 233 HIS A O 1
ATOM 1796 N N . VAL A 1 234 ? 7.857 8.816 -2.912 1.00 97.31 234 VAL A N 1
ATOM 1797 C CA . VAL A 1 234 ? 6.633 8.161 -2.457 1.00 97.31 234 VAL A CA 1
ATOM 1798 C C . VAL A 1 234 ? 5.850 9.120 -1.569 1.00 97.31 234 VAL A C 1
ATOM 1800 O O . VAL A 1 234 ? 6.452 9.826 -0.756 1.00 97.31 234 VAL A O 1
ATOM 1803 N N . ASP A 1 235 ? 4.526 9.139 -1.699 1.00 94.06 235 ASP A N 1
ATOM 1804 C CA . ASP A 1 235 ? 3.661 10.056 -0.951 1.00 94.06 235 ASP A CA 1
ATOM 1805 C C . ASP A 1 235 ? 3.580 9.725 0.547 1.00 94.06 235 ASP A C 1
ATOM 1807 O O . ASP A 1 235 ? 3.378 10.608 1.378 1.00 94.06 235 ASP A O 1
ATOM 1811 N N . SER A 1 236 ? 3.822 8.464 0.921 1.00 97.25 236 SER A N 1
ATOM 1812 C CA . SER A 1 236 ? 3.914 8.020 2.313 1.00 97.25 236 SER A CA 1
ATOM 1813 C C . SER A 1 236 ? 5.073 7.054 2.528 1.00 97.25 236 SER A C 1
ATOM 1815 O O . SER A 1 236 ? 4.938 5.840 2.369 1.00 97.25 236 SER A O 1
ATOM 1817 N N . LEU A 1 237 ? 6.225 7.581 2.952 1.00 98.06 237 LEU A N 1
ATOM 1818 C CA . LEU A 1 237 ? 7.386 6.741 3.240 1.00 98.06 237 LEU A CA 1
ATOM 1819 C C . LEU A 1 237 ? 7.132 5.805 4.427 1.00 98.06 237 LEU A C 1
ATOM 1821 O O . LEU A 1 237 ? 7.539 4.646 4.405 1.00 98.06 237 LEU A O 1
ATOM 1825 N N . GLY A 1 238 ? 6.428 6.285 5.452 1.00 98.44 238 GLY A N 1
ATOM 1826 C CA . GLY A 1 238 ? 6.104 5.457 6.608 1.00 98.44 238 GLY A CA 1
ATOM 1827 C C . GLY A 1 238 ? 5.155 4.305 6.270 1.00 98.44 238 GLY A C 1
ATOM 1828 O O . GLY A 1 238 ? 5.353 3.205 6.780 1.00 98.44 238 GLY A O 1
ATOM 1829 N N . ALA A 1 239 ? 4.174 4.511 5.379 1.00 98.62 239 ALA A N 1
ATOM 1830 C CA . ALA A 1 239 ? 3.311 3.421 4.915 1.00 98.62 239 ALA A CA 1
ATOM 1831 C C . ALA A 1 239 ? 4.122 2.372 4.142 1.00 98.62 239 ALA A C 1
ATOM 1833 O O . ALA A 1 239 ? 4.053 1.194 4.489 1.00 98.62 239 ALA A O 1
ATOM 1834 N N . LEU A 1 240 ? 4.961 2.814 3.198 1.00 98.62 240 LEU A N 1
ATOM 1835 C CA . LEU A 1 240 ? 5.826 1.935 2.411 1.00 98.62 240 LEU A CA 1
ATOM 1836 C C . LEU A 1 240 ? 6.798 1.136 3.286 1.00 98.62 240 LEU A C 1
ATOM 1838 O O . LEU A 1 240 ? 6.999 -0.063 3.080 1.00 98.62 240 LEU A O 1
ATOM 1842 N N . TYR A 1 241 ? 7.389 1.777 4.296 1.00 98.75 241 TYR A N 1
ATOM 1843 C CA . TYR A 1 241 ? 8.290 1.113 5.233 1.00 98.75 241 TYR A CA 1
ATOM 1844 C C . TYR A 1 241 ? 7.558 0.052 6.065 1.00 98.75 241 TYR A C 1
ATOM 1846 O O . TYR A 1 241 ? 8.013 -1.092 6.125 1.00 98.75 241 TYR A O 1
ATOM 1854 N N . VAL A 1 242 ? 6.413 0.398 6.670 1.00 98.75 242 VAL A N 1
ATOM 1855 C CA . VAL A 1 242 ? 5.604 -0.543 7.468 1.00 98.75 242 VAL A CA 1
ATOM 1856 C C . VAL A 1 242 ? 5.123 -1.713 6.608 1.00 98.75 242 VAL A C 1
ATOM 1858 O O . VAL A 1 242 ? 5.260 -2.863 7.028 1.00 98.75 242 VAL A O 1
ATOM 1861 N N . GLN A 1 243 ? 4.637 -1.444 5.391 1.00 98.56 243 GLN A N 1
ATOM 1862 C CA . GLN A 1 243 ? 4.250 -2.461 4.414 1.00 98.56 243 GLN A CA 1
ATOM 1863 C C . GLN A 1 243 ? 5.409 -3.429 4.175 1.00 98.56 243 GLN A C 1
ATOM 1865 O O . GLN A 1 243 ? 5.293 -4.619 4.459 1.00 98.56 243 GLN A O 1
ATOM 1870 N N . MET A 1 244 ? 6.558 -2.931 3.716 1.00 98.00 244 MET A N 1
ATOM 1871 C CA . MET A 1 244 ? 7.717 -3.774 3.409 1.00 98.00 244 MET A CA 1
ATOM 1872 C C . MET A 1 244 ? 8.198 -4.577 4.620 1.00 98.00 244 MET A C 1
ATOM 1874 O O . MET A 1 244 ? 8.580 -5.741 4.473 1.00 98.00 244 MET A O 1
ATOM 1878 N N . LYS A 1 245 ? 8.151 -3.986 5.819 1.00 97.81 245 LYS A N 1
ATOM 1879 C CA . LYS A 1 245 ? 8.585 -4.643 7.053 1.00 97.81 245 LYS A CA 1
ATOM 1880 C C . LYS A 1 245 ? 7.658 -5.789 7.452 1.00 97.81 245 LYS A C 1
ATOM 1882 O O . LYS A 1 245 ? 8.150 -6.868 7.770 1.00 97.81 245 LYS A O 1
ATOM 1887 N N . LEU A 1 246 ? 6.341 -5.593 7.372 1.00 97.88 246 LEU A N 1
ATOM 1888 C CA . LEU A 1 246 ? 5.351 -6.645 7.632 1.00 97.88 246 LEU A CA 1
ATOM 1889 C C . LEU A 1 246 ? 5.477 -7.798 6.635 1.00 97.88 246 LEU A C 1
ATOM 1891 O O . LEU A 1 246 ? 5.442 -8.966 7.021 1.00 97.88 246 LEU A O 1
ATOM 1895 N N . GLN A 1 247 ? 5.667 -7.478 5.355 1.00 96.56 247 GLN A N 1
ATOM 1896 C CA . GLN A 1 247 ? 5.805 -8.492 4.310 1.00 96.56 247 GLN A CA 1
ATOM 1897 C C . GLN A 1 247 ? 7.057 -9.351 4.511 1.00 96.56 247 GLN A C 1
ATOM 1899 O O . GLN A 1 247 ? 6.986 -10.570 4.353 1.00 96.56 247 GLN A O 1
ATOM 1904 N N . ASP A 1 248 ? 8.173 -8.745 4.921 1.00 93.81 248 ASP A N 1
ATOM 1905 C CA . ASP A 1 248 ? 9.399 -9.468 5.263 1.00 93.81 248 ASP A CA 1
ATOM 1906 C C . ASP A 1 248 ? 9.253 -10.301 6.545 1.00 93.81 248 ASP A C 1
ATOM 1908 O O . ASP A 1 248 ? 9.496 -11.506 6.521 1.00 93.81 248 ASP A O 1
ATOM 1912 N N . ALA A 1 249 ? 8.816 -9.677 7.643 1.00 92.62 249 ALA A N 1
ATOM 1913 C CA . ALA A 1 249 ? 8.835 -10.284 8.973 1.00 92.62 249 ALA A CA 1
ATOM 1914 C C . ALA A 1 249 ? 7.741 -11.342 9.192 1.00 92.62 249 ALA A C 1
ATOM 1916 O O . ALA A 1 249 ? 7.979 -12.324 9.892 1.00 92.62 249 ALA A O 1
ATOM 1917 N N . VAL A 1 250 ? 6.550 -11.154 8.611 1.00 94.31 250 VAL A N 1
ATOM 1918 C CA . VAL A 1 250 ? 5.387 -12.030 8.852 1.00 94.31 250 VAL A CA 1
ATOM 1919 C C . VAL A 1 250 ? 5.210 -13.053 7.733 1.00 94.31 250 VAL A C 1
ATOM 1921 O O . VAL A 1 250 ? 4.898 -14.214 7.991 1.00 94.31 250 VAL A O 1
ATOM 1924 N N . HIS A 1 251 ? 5.401 -12.639 6.479 1.00 90.44 251 HIS A N 1
ATOM 1925 C CA . HIS A 1 251 ? 5.017 -13.451 5.320 1.00 90.44 251 HIS A CA 1
ATOM 1926 C C . HIS A 1 251 ? 6.199 -13.988 4.508 1.00 90.44 251 HIS A C 1
ATOM 1928 O O . HIS A 1 251 ? 5.995 -14.831 3.628 1.00 90.44 251 HIS A O 1
ATOM 1934 N N . GLY A 1 252 ? 7.415 -13.473 4.733 1.00 89.56 252 GLY A N 1
ATOM 1935 C CA . GLY A 1 252 ? 8.557 -13.700 3.843 1.00 89.56 252 GLY A CA 1
ATOM 1936 C C . GLY A 1 252 ? 8.253 -13.330 2.384 1.00 89.56 252 GLY A C 1
ATOM 1937 O O . GLY A 1 252 ? 8.845 -13.895 1.463 1.00 89.56 252 GLY A O 1
ATOM 1938 N N . ALA A 1 253 ? 7.281 -12.443 2.157 1.00 89.81 253 ALA A N 1
ATOM 1939 C CA . ALA A 1 253 ? 6.767 -12.108 0.839 1.00 89.81 253 ALA A CA 1
ATOM 1940 C C . ALA A 1 253 ? 7.697 -11.125 0.123 1.00 89.81 253 ALA A C 1
ATOM 1942 O O . ALA A 1 253 ? 8.405 -10.327 0.740 1.00 89.81 253 ALA A O 1
ATOM 1943 N N . ARG A 1 254 ? 7.686 -11.173 -1.211 1.00 85.25 254 ARG A N 1
ATOM 1944 C CA . ARG A 1 254 ? 8.438 -10.242 -2.062 1.00 85.25 254 ARG A CA 1
ATOM 1945 C C . ARG A 1 254 ? 7.479 -9.393 -2.893 1.00 85.25 254 ARG A C 1
ATOM 1947 O O . ARG A 1 254 ? 6.449 -9.927 -3.316 1.00 85.25 254 ARG A O 1
ATOM 1954 N N . PRO A 1 255 ? 7.810 -8.115 -3.149 1.00 90.00 255 PRO A N 1
ATOM 1955 C CA . PRO A 1 255 ? 7.015 -7.289 -4.039 1.00 90.00 255 PRO A CA 1
ATOM 1956 C C . PRO A 1 255 ? 7.148 -7.793 -5.478 1.00 90.00 255 PRO A C 1
ATOM 1958 O O . PRO A 1 255 ? 8.245 -8.018 -5.989 1.00 90.00 255 PRO A O 1
ATOM 1961 N N . LEU A 1 256 ? 6.010 -7.926 -6.141 1.00 89.12 256 LEU A N 1
ATOM 1962 C CA . LEU A 1 256 ? 5.873 -8.106 -7.574 1.00 89.12 256 LEU A CA 1
ATOM 1963 C C . LEU A 1 256 ? 5.250 -6.832 -8.139 1.00 89.12 256 LEU A C 1
ATOM 1965 O O . LEU A 1 256 ? 4.073 -6.563 -7.903 1.00 89.12 256 LEU A O 1
ATOM 1969 N N . VAL A 1 257 ? 6.030 -6.062 -8.892 1.00 91.00 257 VAL A N 1
ATOM 1970 C CA . VAL A 1 257 ? 5.537 -4.854 -9.562 1.00 91.00 257 VAL A CA 1
ATOM 1971 C C . VAL A 1 257 ? 4.630 -5.266 -10.720 1.00 91.00 257 VAL A C 1
ATOM 1973 O O . VAL A 1 257 ? 5.074 -5.926 -11.657 1.00 91.00 257 VAL A O 1
ATOM 1976 N N . LEU A 1 258 ? 3.358 -4.882 -10.641 1.00 89.44 258 LEU A N 1
ATOM 1977 C CA . LEU A 1 258 ? 2.343 -5.130 -11.666 1.00 89.44 258 LEU A CA 1
ATOM 1978 C C . LEU A 1 258 ? 2.259 -3.977 -12.670 1.00 89.44 258 LEU A C 1
ATOM 1980 O O . LEU A 1 258 ? 1.962 -4.203 -13.840 1.00 89.44 258 LEU A O 1
ATOM 1984 N N . ALA A 1 259 ? 2.510 -2.750 -12.211 1.00 90.94 259 ALA A N 1
ATOM 1985 C CA . ALA A 1 259 ? 2.515 -1.557 -13.047 1.00 90.94 259 ALA A CA 1
ATOM 1986 C C . ALA A 1 259 ? 3.424 -0.470 -12.458 1.00 90.94 259 ALA A C 1
ATOM 1988 O O . ALA A 1 259 ? 3.538 -0.343 -11.238 1.00 90.94 259 ALA A O 1
ATOM 1989 N N . ASN A 1 260 ? 4.028 0.323 -13.341 1.00 94.25 260 ASN A N 1
ATOM 1990 C CA . ASN A 1 260 ? 4.635 1.617 -13.042 1.00 94.25 260 ASN A CA 1
ATOM 1991 C C . ASN A 1 260 ? 4.235 2.573 -14.178 1.00 94.25 260 ASN A C 1
ATOM 1993 O O . ASN A 1 260 ? 4.732 2.448 -15.299 1.00 94.25 260 ASN A O 1
ATOM 1997 N N . GLU A 1 261 ? 3.289 3.466 -13.900 1.00 94.50 261 GLU A N 1
ATOM 1998 C CA . GLU A 1 261 ? 2.772 4.458 -14.849 1.00 94.50 261 GLU A CA 1
ATOM 1999 C C . GLU A 1 261 ? 2.889 5.866 -14.247 1.00 94.50 261 GLU A C 1
ATOM 2001 O O . GLU A 1 261 ? 3.230 6.047 -13.080 1.00 94.50 261 GLU A O 1
ATOM 2006 N N . ASN A 1 262 ? 2.620 6.895 -15.046 1.00 95.00 262 ASN A N 1
ATOM 2007 C CA . ASN A 1 262 ? 2.763 8.285 -14.626 1.00 95.00 262 ASN A CA 1
ATOM 2008 C C . ASN A 1 262 ? 1.649 9.147 -15.227 1.00 95.00 262 ASN A C 1
ATOM 2010 O O . ASN A 1 262 ? 1.252 8.923 -16.369 1.00 95.00 262 ASN A O 1
ATOM 2014 N N . ALA A 1 263 ? 1.180 10.160 -14.495 1.00 94.69 263 ALA A N 1
ATOM 2015 C CA . ALA A 1 263 ? 0.076 11.026 -14.913 1.00 94.69 263 ALA A CA 1
ATOM 2016 C C . ALA A 1 263 ? 0.322 11.706 -16.268 1.00 94.69 263 ALA A C 1
ATOM 2018 O O . ALA A 1 263 ? -0.619 11.925 -17.031 1.00 94.69 263 ALA A O 1
ATOM 2019 N N . GLN A 1 264 ? 1.590 11.968 -16.611 1.00 91.25 264 GLN A N 1
ATOM 20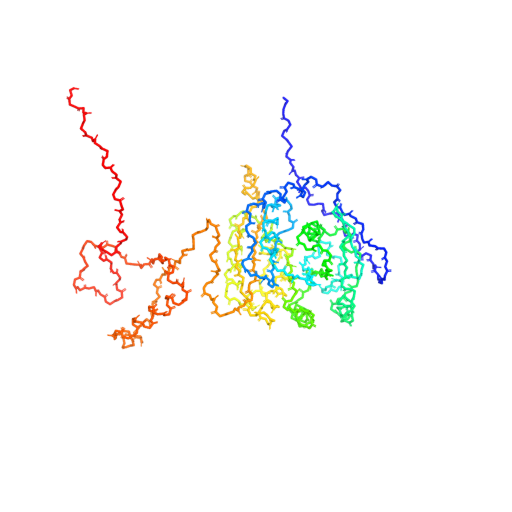20 C CA . GLN A 1 264 ? 1.998 12.496 -17.912 1.00 91.25 264 GLN A CA 1
ATOM 2021 C C . GLN A 1 264 ? 1.532 11.622 -19.088 1.00 91.25 264 GLN A C 1
ATOM 2023 O O . GLN A 1 264 ? 1.339 12.136 -20.186 1.00 91.25 264 GLN A O 1
ATOM 2028 N N . GLN A 1 265 ? 1.354 10.315 -18.879 1.00 89.19 265 GLN A N 1
ATOM 2029 C CA . GLN A 1 265 ? 0.902 9.372 -19.905 1.00 89.19 265 GLN A CA 1
ATOM 2030 C C . GLN A 1 265 ? -0.596 9.511 -20.216 1.00 89.19 265 GLN A C 1
ATOM 2032 O O . GLN A 1 265 ? -1.056 8.998 -21.233 1.00 89.19 265 GLN A O 1
ATOM 2037 N N . TYR A 1 266 ? -1.356 10.204 -19.363 1.00 88.69 266 TYR A N 1
ATOM 2038 C CA . TYR A 1 266 ? -2.805 10.370 -19.501 1.00 88.69 266 TYR A CA 1
ATOM 2039 C C . TYR A 1 266 ? -3.213 11.771 -19.973 1.00 88.69 266 TYR A C 1
ATOM 2041 O O . TYR A 1 266 ? -4.404 12.057 -20.096 1.00 88.69 266 TYR A O 1
ATOM 2049 N N . VAL A 1 267 ? -2.243 12.659 -20.210 1.00 84.19 267 VAL A N 1
ATOM 2050 C CA . VAL A 1 267 ? -2.476 14.039 -20.645 1.00 84.19 267 VAL A CA 1
ATOM 2051 C C . VAL A 1 267 ? -1.674 14.349 -21.907 1.00 84.19 267 VAL A C 1
ATOM 2053 O O . VAL A 1 267 ? -0.502 14.002 -22.020 1.00 84.19 267 VAL A O 1
ATOM 2056 N N . ASP A 1 268 ? -2.296 15.050 -22.857 1.00 84.00 268 ASP A N 1
ATOM 2057 C CA . ASP A 1 268 ? -1.691 15.311 -24.174 1.00 84.00 268 ASP A CA 1
ATOM 2058 C C . ASP A 1 268 ? -0.528 16.311 -24.128 1.00 84.00 268 ASP A C 1
ATOM 2060 O O . ASP A 1 268 ? 0.331 16.338 -25.010 1.00 84.00 268 ASP A O 1
ATOM 2064 N N . LYS A 1 269 ? -0.525 17.195 -23.125 1.00 86.50 269 LYS A N 1
ATOM 2065 C CA . LYS A 1 269 ? 0.479 18.250 -22.985 1.00 86.50 269 LYS A CA 1
ATOM 2066 C C . LYS A 1 269 ? 1.472 17.887 -21.885 1.00 86.50 269 LYS A C 1
ATOM 2068 O O . LYS A 1 269 ? 1.039 17.426 -20.827 1.00 86.50 269 LYS A O 1
ATOM 2073 N N . PRO A 1 270 ? 2.776 18.145 -22.084 1.00 86.62 270 PRO A N 1
ATOM 2074 C CA . PRO A 1 270 ? 3.753 18.044 -21.013 1.00 86.62 270 PRO A CA 1
ATOM 2075 C C . PRO A 1 270 ? 3.337 18.897 -19.811 1.00 86.62 270 PRO A C 1
ATOM 2077 O O . PRO A 1 270 ? 3.148 20.109 -19.939 1.00 86.62 270 PRO A O 1
ATOM 2080 N N . ALA A 1 271 ? 3.170 18.257 -18.660 1.00 87.50 271 ALA A N 1
ATOM 2081 C CA . ALA A 1 271 ? 2.953 18.913 -17.388 1.00 87.50 271 ALA A CA 1
ATOM 2082 C C . ALA A 1 271 ? 4.312 19.311 -16.794 1.00 87.50 271 ALA A C 1
ATOM 2084 O O . ALA A 1 271 ? 5.301 18.588 -16.928 1.00 87.50 271 ALA A O 1
ATOM 2085 N N . ALA A 1 272 ? 4.367 20.478 -16.150 1.00 89.06 272 ALA A N 1
ATOM 2086 C CA . ALA A 1 272 ? 5.578 20.926 -15.460 1.00 89.06 272 ALA A CA 1
ATOM 2087 C C . ALA A 1 272 ? 5.932 19.998 -14.287 1.00 89.06 272 ALA A C 1
ATOM 2089 O O . ALA A 1 272 ? 7.104 19.737 -14.025 1.00 89.06 272 ALA A O 1
ATOM 2090 N N . GLU A 1 273 ? 4.899 19.470 -13.636 1.00 92.31 273 GLU A N 1
ATOM 2091 C CA . GLU A 1 273 ? 4.970 18.558 -12.505 1.00 92.31 273 GLU A CA 1
ATOM 2092 C C . GLU A 1 273 ? 4.013 17.389 -12.737 1.00 92.31 273 GLU A C 1
ATOM 2094 O O . GLU A 1 273 ? 2.980 17.544 -13.392 1.00 92.31 273 GLU A O 1
ATOM 2099 N N . THR A 1 274 ? 4.352 16.217 -12.204 1.00 94.12 274 THR A N 1
ATOM 2100 C CA . THR A 1 274 ? 3.562 14.996 -12.382 1.00 94.12 274 THR A CA 1
ATOM 2101 C C . THR A 1 274 ? 3.415 14.189 -11.089 1.00 94.12 274 THR A C 1
ATOM 2103 O O . THR A 1 274 ? 4.041 14.499 -10.073 1.00 94.12 274 THR A O 1
ATOM 2106 N N . THR A 1 275 ? 2.594 13.142 -11.167 1.00 96.19 275 THR A N 1
ATOM 2107 C CA . THR A 1 275 ? 2.442 12.090 -10.161 1.00 96.19 275 THR A CA 1
ATOM 2108 C C . THR A 1 275 ? 2.723 10.731 -10.792 1.00 96.19 275 THR A C 1
ATOM 2110 O O . THR A 1 275 ? 2.218 10.440 -11.880 1.00 96.19 275 THR A O 1
ATOM 2113 N N . SER A 1 276 ? 3.512 9.900 -10.121 1.00 97.25 276 SER A N 1
ATOM 2114 C CA . SER A 1 276 ? 3.752 8.510 -10.515 1.00 97.25 276 SER A CA 1
ATOM 2115 C C . SER A 1 276 ? 2.875 7.527 -9.751 1.00 97.25 276 SER A C 1
ATOM 2117 O O . SER A 1 276 ? 2.438 7.791 -8.633 1.00 97.25 276 SER A O 1
ATOM 2119 N N . TYR A 1 277 ? 2.660 6.359 -10.347 1.00 97.69 277 TYR A N 1
ATOM 2120 C CA . TYR A 1 277 ? 1.817 5.301 -9.809 1.00 97.69 277 TYR A CA 1
ATOM 2121 C C . TYR A 1 277 ? 2.545 3.971 -9.910 1.00 97.69 277 TYR A C 1
ATOM 2123 O O . TYR A 1 277 ? 2.885 3.531 -11.009 1.00 97.69 277 TYR A O 1
ATOM 2131 N N . VAL A 1 278 ? 2.729 3.296 -8.781 1.00 97.50 278 VAL A N 1
ATOM 2132 C CA . VAL A 1 278 ? 3.226 1.921 -8.748 1.00 97.50 278 VAL A CA 1
ATOM 2133 C C . VAL A 1 278 ? 2.139 1.035 -8.161 1.00 97.50 278 VAL A C 1
ATOM 2135 O O . VAL A 1 278 ? 1.565 1.344 -7.122 1.00 97.50 278 VAL A O 1
ATOM 2138 N N . VAL A 1 279 ? 1.871 -0.085 -8.829 1.00 97.50 279 VAL A N 1
ATOM 2139 C CA . VAL A 1 279 ? 1.052 -1.168 -8.280 1.00 97.50 279 VAL A CA 1
ATOM 2140 C C . VAL A 1 279 ? 1.972 -2.340 -8.008 1.00 97.50 279 VAL A C 1
ATOM 2142 O O . VAL A 1 279 ? 2.644 -2.817 -8.926 1.00 97.50 279 VAL A O 1
ATOM 2145 N N . ALA A 1 280 ? 1.993 -2.828 -6.773 1.00 96.31 280 ALA A N 1
ATOM 2146 C CA . ALA A 1 280 ? 2.795 -3.989 -6.406 1.00 96.31 280 ALA A CA 1
ATOM 2147 C C . ALA A 1 280 ? 2.001 -4.969 -5.545 1.00 96.31 280 ALA A C 1
ATOM 2149 O O . ALA A 1 280 ? 1.345 -4.582 -4.585 1.00 96.31 280 ALA A O 1
ATOM 2150 N N . ALA A 1 281 ? 2.079 -6.251 -5.879 1.00 94.88 281 ALA A N 1
ATOM 2151 C CA . ALA A 1 281 ? 1.474 -7.335 -5.117 1.00 94.88 281 ALA A CA 1
ATOM 2152 C C . ALA A 1 281 ? 2.527 -8.052 -4.271 1.00 94.88 281 ALA A C 1
ATOM 2154 O O . ALA A 1 281 ? 3.661 -8.231 -4.707 1.00 94.88 281 ALA A O 1
ATOM 2155 N N . PHE A 1 282 ? 2.139 -8.528 -3.093 1.00 93.75 282 PHE A N 1
ATOM 2156 C CA . PHE A 1 282 ? 2.990 -9.345 -2.235 1.00 93.75 282 PHE A CA 1
ATOM 2157 C C . PHE A 1 282 ? 2.412 -10.747 -2.140 1.00 93.75 282 PHE A C 1
ATOM 2159 O O . PHE A 1 282 ? 1.287 -10.945 -1.679 1.00 93.75 282 PHE A O 1
ATOM 2166 N N . ILE A 1 283 ? 3.189 -11.721 -2.603 1.00 86.38 283 ILE A N 1
ATOM 2167 C CA . ILE A 1 283 ? 2.828 -13.137 -2.558 1.00 86.38 283 ILE A CA 1
ATOM 2168 C C . ILE A 1 283 ? 3.716 -13.792 -1.489 1.00 86.38 283 ILE A C 1
ATOM 2170 O O . ILE A 1 283 ? 4.943 -13.726 -1.630 1.00 86.38 283 ILE A O 1
ATOM 2174 N N . PRO A 1 284 ? 3.144 -14.420 -0.441 1.00 83.69 284 PRO A N 1
ATOM 2175 C CA . PRO A 1 284 ? 3.915 -15.161 0.554 1.00 83.69 284 PRO A CA 1
ATOM 2176 C C . PRO A 1 284 ? 4.842 -16.186 -0.098 1.00 83.69 284 PRO A C 1
ATOM 2178 O O . PRO A 1 284 ? 4.442 -16.913 -1.017 1.00 83.69 284 PRO A O 1
ATOM 2181 N N . ALA A 1 285 ? 6.090 -16.251 0.366 1.00 70.31 285 ALA A N 1
ATOM 2182 C CA . ALA A 1 285 ? 7.060 -17.182 -0.190 1.00 70.31 285 ALA A CA 1
ATOM 2183 C C . ALA A 1 285 ? 6.663 -18.626 0.145 1.00 70.31 285 ALA A C 1
ATOM 2185 O O . ALA A 1 285 ? 6.663 -19.035 1.299 1.00 70.31 285 ALA A O 1
ATOM 2186 N N . THR A 1 286 ? 6.381 -19.432 -0.880 1.00 56.84 286 THR A N 1
ATOM 2187 C CA . THR A 1 286 ? 6.214 -20.893 -0.738 1.00 56.84 286 THR A CA 1
ATOM 2188 C C . THR A 1 286 ? 7.399 -21.659 -1.342 1.00 56.84 286 THR A C 1
ATOM 2190 O O . THR A 1 286 ? 7.232 -22.770 -1.838 1.00 56.84 286 THR A O 1
ATOM 2193 N N . GLY A 1 287 ? 8.578 -21.035 -1.409 1.00 51.88 287 GLY A N 1
ATOM 2194 C CA . GLY A 1 287 ? 9.793 -21.635 -1.976 1.00 51.88 287 GLY A CA 1
ATOM 2195 C C . GLY A 1 287 ? 9.974 -21.513 -3.497 1.00 51.88 287 GLY A C 1
ATOM 2196 O O . GLY A 1 287 ? 11.051 -21.835 -3.981 1.00 51.88 287 GLY A O 1
ATOM 2197 N N . ALA A 1 288 ? 8.998 -21.001 -4.257 1.00 48.94 288 ALA A N 1
ATOM 2198 C CA . ALA A 1 288 ? 9.158 -20.757 -5.695 1.00 48.94 288 ALA A CA 1
ATOM 2199 C C . ALA A 1 288 ? 9.275 -19.254 -5.986 1.00 48.94 288 ALA A C 1
ATOM 2201 O O . ALA A 1 288 ? 8.289 -18.523 -5.997 1.00 48.94 288 ALA A O 1
ATOM 2202 N N . THR A 1 289 ? 10.509 -18.808 -6.206 1.00 52.38 289 THR A N 1
ATOM 2203 C CA . THR A 1 289 ? 10.799 -17.749 -7.182 1.00 52.38 289 THR A CA 1
ATOM 2204 C C . THR A 1 289 ? 10.991 -18.469 -8.514 1.00 52.38 289 THR A C 1
ATOM 2206 O O . THR A 1 289 ? 11.625 -19.527 -8.494 1.00 52.38 289 THR A O 1
ATOM 2209 N N . PRO A 1 290 ? 10.487 -17.959 -9.650 1.00 57.78 290 PRO A N 1
ATOM 2210 C CA . PRO A 1 290 ? 9.865 -16.652 -9.914 1.00 57.78 290 PRO A CA 1
ATOM 2211 C C . PRO A 1 290 ? 8.405 -16.460 -9.528 1.00 57.78 290 PRO A C 1
ATOM 2213 O O . PRO A 1 290 ? 7.704 -17.403 -9.174 1.00 57.78 290 PRO A O 1
ATOM 2216 N N . ALA A 1 291 ? 7.953 -15.216 -9.721 1.00 57.31 291 ALA A N 1
ATOM 2217 C CA . ALA A 1 291 ? 6.544 -14.860 -9.824 1.00 57.31 291 ALA A CA 1
ATOM 2218 C C . ALA A 1 291 ? 5.769 -15.833 -10.744 1.00 57.31 291 ALA A C 1
ATOM 2220 O O . ALA A 1 291 ? 6.344 -16.377 -11.698 1.00 57.31 291 ALA A O 1
ATOM 2221 N N . PRO A 1 292 ? 4.478 -16.081 -10.460 1.00 58.78 292 PRO A N 1
ATOM 2222 C CA . PRO A 1 292 ? 3.650 -16.928 -11.309 1.00 58.78 292 PRO A CA 1
ATOM 2223 C C . PRO A 1 292 ? 3.501 -16.323 -12.712 1.00 58.78 292 PRO A C 1
ATOM 2225 O O . PRO A 1 292 ? 3.590 -15.109 -12.883 1.00 58.78 292 PRO A O 1
ATOM 2228 N N . ASP A 1 293 ? 3.271 -17.171 -13.716 1.00 60.69 293 ASP A N 1
ATOM 2229 C CA . ASP A 1 293 ? 2.946 -16.696 -15.061 1.00 60.69 293 ASP A CA 1
ATOM 2230 C C . ASP A 1 293 ? 1.548 -16.073 -15.055 1.00 60.69 293 ASP A C 1
ATOM 2232 O O . ASP A 1 293 ? 0.584 -16.687 -14.588 1.00 60.69 293 ASP A O 1
ATOM 2236 N N . PHE A 1 294 ? 1.432 -14.853 -15.577 1.00 58.69 294 PHE A N 1
ATOM 2237 C CA . PHE A 1 294 ? 0.141 -14.190 -15.730 1.00 58.69 294 PHE A CA 1
ATOM 2238 C C . PHE A 1 294 ? -0.396 -14.394 -17.147 1.00 58.69 294 PHE A C 1
ATOM 2240 O O . PHE A 1 294 ? 0.372 -14.262 -18.108 1.00 58.69 294 PHE A O 1
ATOM 2247 N N . PRO A 1 295 ? -1.703 -14.674 -17.315 1.00 52.56 295 PRO A N 1
ATOM 2248 C CA . PRO A 1 295 ? -2.311 -14.793 -18.635 1.00 52.56 295 PRO A CA 1
ATOM 2249 C C . PRO A 1 295 ? -2.003 -13.577 -19.519 1.00 52.56 295 PRO A C 1
ATOM 2251 O O . PRO A 1 295 ? -2.170 -12.435 -19.098 1.00 52.56 295 PRO A O 1
ATOM 2254 N N . GLY A 1 296 ? -1.535 -13.821 -20.746 1.00 62.44 296 GLY A N 1
ATOM 2255 C CA . GLY A 1 296 ? -1.208 -12.766 -21.713 1.00 62.44 296 GLY A CA 1
ATOM 2256 C C . GLY A 1 296 ? 0.110 -12.022 -21.463 1.00 62.44 296 GLY A C 1
ATOM 2257 O O . GLY A 1 296 ? 0.412 -11.082 -22.194 1.00 62.44 296 GLY A O 1
ATOM 2258 N N . THR A 1 297 ? 0.911 -12.430 -20.474 1.00 62.56 297 THR A N 1
ATOM 2259 C CA . THR A 1 297 ? 2.232 -11.836 -20.211 1.00 62.56 297 THR A CA 1
ATOM 2260 C C . THR A 1 297 ? 3.366 -12.723 -20.719 1.00 62.56 297 THR A C 1
ATOM 2262 O O . THR A 1 297 ? 3.223 -13.936 -20.862 1.00 62.56 297 THR A O 1
ATOM 2265 N N . THR A 1 298 ? 4.515 -12.118 -21.018 1.00 68.62 298 THR A N 1
ATOM 2266 C CA . THR A 1 298 ? 5.758 -12.841 -21.311 1.00 68.62 298 THR A CA 1
ATOM 2267 C C . THR A 1 298 ? 6.822 -12.384 -20.327 1.00 68.62 298 THR A C 1
ATOM 2269 O O . THR A 1 298 ? 7.321 -11.264 -20.429 1.00 68.62 298 THR A O 1
ATOM 2272 N N . THR A 1 299 ? 7.192 -13.251 -19.388 1.00 71.00 299 THR A N 1
ATOM 2273 C CA . THR A 1 299 ? 8.311 -12.988 -18.479 1.00 71.00 299 THR A CA 1
ATOM 2274 C C . THR A 1 299 ? 9.615 -13.334 -19.182 1.00 71.00 299 THR A C 1
ATOM 2276 O O . THR A 1 299 ? 9.825 -14.480 -19.584 1.00 71.00 299 THR A O 1
ATOM 2279 N N . ARG A 1 300 ? 10.497 -12.344 -19.327 1.00 72.44 300 ARG A N 1
ATOM 2280 C CA . ARG A 1 300 ? 11.858 -12.526 -19.844 1.00 72.44 300 ARG A CA 1
ATOM 2281 C C . ARG A 1 300 ? 12.850 -12.099 -18.781 1.00 72.44 300 ARG A C 1
ATOM 2283 O O . ARG A 1 300 ? 12.662 -11.065 -18.146 1.00 72.44 300 ARG A O 1
ATOM 2290 N N . TYR A 1 301 ? 13.903 -12.881 -18.616 1.00 71.69 301 TYR A N 1
ATOM 2291 C CA . TYR A 1 301 ? 15.027 -12.500 -17.775 1.00 71.69 301 TYR A CA 1
ATOM 2292 C C . TYR A 1 301 ? 16.035 -11.745 -18.619 1.00 71.69 301 TYR A C 1
ATOM 2294 O O . TYR A 1 301 ? 16.349 -12.187 -19.717 1.00 71.69 301 TYR A O 1
ATOM 2302 N N . PHE A 1 302 ? 16.540 -10.629 -18.107 1.00 65.56 302 PHE A N 1
ATOM 2303 C CA . PHE A 1 302 ? 17.720 -9.983 -18.663 1.00 65.56 302 PHE A CA 1
ATOM 2304 C C . PHE A 1 302 ? 18.891 -10.277 -17.733 1.00 65.56 302 PHE A C 1
ATOM 2306 O O . PHE A 1 302 ? 18.782 -10.063 -16.525 1.00 65.56 302 PHE A O 1
ATOM 2313 N N . ALA A 1 303 ? 19.983 -10.793 -18.283 1.00 70.31 303 ALA A N 1
ATOM 2314 C CA . ALA A 1 303 ? 21.237 -10.975 -17.564 1.00 70.31 303 ALA A CA 1
ATOM 2315 C C . ALA A 1 303 ? 22.356 -10.215 -18.271 1.00 70.31 303 ALA A C 1
ATOM 2317 O O . ALA A 1 303 ? 22.320 -10.033 -19.486 1.00 70.31 303 ALA A O 1
ATOM 2318 N N . GLY A 1 304 ? 23.327 -9.768 -17.486 1.00 68.38 304 GLY A N 1
ATOM 2319 C CA . GLY A 1 304 ? 24.564 -9.162 -17.954 1.00 68.38 304 GLY A CA 1
ATOM 2320 C C . GLY A 1 304 ? 25.759 -9.912 -17.385 1.00 68.38 304 GLY A C 1
ATOM 2321 O O . GLY A 1 304 ? 25.614 -10.750 -16.487 1.00 68.38 304 GLY A O 1
ATOM 2322 N N . ASP A 1 305 ? 26.934 -9.622 -17.910 1.00 67.31 305 ASP A N 1
ATOM 2323 C CA . ASP A 1 305 ? 28.188 -10.107 -17.368 1.00 67.31 305 ASP A CA 1
ATOM 2324 C C . ASP A 1 305 ? 28.490 -9.514 -15.984 1.00 67.31 305 ASP A C 1
ATOM 2326 O O . ASP A 1 305 ? 28.069 -8.427 -15.591 1.00 67.31 305 ASP A O 1
ATOM 2330 N N . THR A 1 306 ? 29.209 -10.307 -15.194 1.00 54.88 306 THR A N 1
ATOM 2331 C CA . THR A 1 306 ? 29.730 -9.919 -13.884 1.00 54.88 306 THR A CA 1
ATOM 2332 C C . THR A 1 306 ? 31.193 -10.335 -13.825 1.00 54.88 306 THR A C 1
ATOM 2334 O O . THR A 1 306 ? 31.563 -11.437 -14.233 1.00 54.88 306 THR A O 1
ATOM 2337 N N . PHE A 1 307 ? 32.057 -9.434 -13.363 1.00 56.97 307 PHE A N 1
ATOM 2338 C CA . PHE A 1 307 ? 33.501 -9.590 -13.503 1.00 56.97 307 PHE A CA 1
ATOM 2339 C C . PHE A 1 307 ? 34.141 -10.054 -12.192 1.00 56.97 307 PHE A C 1
ATOM 2341 O O . PHE A 1 307 ? 34.424 -9.255 -11.302 1.00 56.97 307 PHE A O 1
ATOM 2348 N N . PHE A 1 308 ? 34.389 -11.357 -12.051 1.00 55.69 308 PHE A N 1
ATOM 2349 C CA . PHE A 1 308 ? 34.870 -11.923 -10.780 1.00 55.69 308 PHE A CA 1
ATOM 2350 C C . PHE A 1 308 ? 36.400 -11.923 -10.581 1.00 55.69 308 PHE A C 1
ATOM 2352 O O . PHE A 1 308 ? 36.906 -12.467 -9.596 1.00 55.69 308 PHE A O 1
ATOM 2359 N N . GLY A 1 309 ? 37.158 -11.277 -11.472 1.00 56.62 309 GLY A N 1
ATOM 2360 C CA . GLY A 1 309 ? 38.613 -11.146 -11.357 1.00 56.62 309 GLY A CA 1
ATOM 2361 C C . GLY A 1 309 ? 39.378 -12.483 -11.285 1.00 56.62 309 GLY A C 1
ATOM 2362 O O . GLY A 1 309 ? 38.840 -13.570 -11.485 1.00 56.62 309 GLY A O 1
ATOM 2363 N N . ARG A 1 310 ? 40.679 -12.404 -10.978 1.00 59.06 310 ARG A N 1
ATOM 2364 C CA . ARG A 1 310 ? 41.631 -13.542 -10.977 1.00 59.06 310 ARG A CA 1
ATOM 2365 C C . ARG A 1 310 ? 41.393 -14.615 -9.904 1.00 59.06 310 ARG A C 1
ATOM 2367 O O . ARG A 1 310 ? 42.001 -15.677 -9.960 1.00 59.06 310 ARG A O 1
ATOM 2374 N N . ALA A 1 311 ? 40.554 -14.336 -8.907 1.00 58.41 311 ALA A N 1
ATOM 2375 C CA . ALA A 1 311 ? 40.320 -15.248 -7.785 1.00 58.41 311 ALA A CA 1
ATOM 2376 C C . ALA A 1 311 ? 39.401 -16.425 -8.155 1.00 58.41 311 ALA A C 1
ATOM 2378 O O . ALA A 1 311 ? 39.467 -17.474 -7.519 1.00 58.41 311 ALA A O 1
ATOM 2379 N N . MET A 1 312 ? 38.576 -16.269 -9.197 1.00 59.84 312 MET A N 1
ATOM 2380 C CA . MET A 1 312 ? 37.616 -17.292 -9.618 1.00 59.84 312 MET A CA 1
ATOM 2381 C C . MET A 1 312 ? 38.132 -18.197 -10.736 1.00 59.84 312 MET A C 1
ATOM 2383 O O . MET A 1 312 ? 37.521 -19.228 -10.982 1.00 59.84 312 MET A O 1
ATOM 2387 N N . THR A 1 313 ? 39.258 -17.875 -11.385 1.00 61.53 313 THR A N 1
ATOM 2388 C CA . THR A 1 313 ? 39.751 -18.600 -12.572 1.00 61.53 313 THR A CA 1
ATOM 2389 C C . THR A 1 313 ? 39.916 -20.101 -12.321 1.00 61.53 313 THR A C 1
ATOM 2391 O O . THR A 1 313 ? 39.453 -20.906 -13.120 1.00 61.53 313 THR A O 1
ATOM 2394 N N . GLY A 1 314 ? 40.494 -20.496 -11.182 1.00 65.56 314 GLY A N 1
ATOM 2395 C CA . GLY A 1 314 ? 40.615 -21.913 -10.815 1.00 65.56 314 GLY A CA 1
ATOM 2396 C C . GLY A 1 314 ? 39.284 -22.565 -10.427 1.00 65.56 314 GLY A C 1
ATOM 2397 O O . GLY A 1 314 ? 39.103 -23.760 -10.638 1.00 65.56 314 GLY A O 1
ATOM 2398 N N . LEU A 1 315 ? 38.342 -21.777 -9.899 1.00 60.06 315 LEU A N 1
ATOM 2399 C CA . LEU A 1 315 ? 37.009 -22.237 -9.514 1.00 60.06 315 LEU A CA 1
ATOM 2400 C C . LEU A 1 315 ? 36.066 -22.394 -10.704 1.00 60.06 315 LEU A C 1
ATOM 2402 O O . LEU A 1 315 ? 35.113 -23.134 -10.556 1.00 60.06 315 LEU A O 1
ATOM 2406 N N . ILE A 1 316 ? 36.297 -21.732 -11.843 1.00 62.41 316 ILE A N 1
ATOM 2407 C CA . ILE A 1 316 ? 35.433 -21.804 -13.040 1.00 62.41 316 ILE A CA 1
ATOM 2408 C C . ILE A 1 316 ? 36.047 -22.602 -14.197 1.00 62.41 316 ILE A C 1
ATOM 2410 O O . ILE A 1 316 ? 35.364 -22.868 -15.176 1.00 62.41 316 ILE A O 1
ATOM 2414 N N . ALA A 1 317 ? 37.319 -23.000 -14.097 1.00 66.12 317 ALA A N 1
ATOM 2415 C CA . ALA A 1 317 ? 38.016 -23.758 -15.140 1.00 66.12 317 ALA A CA 1
ATOM 2416 C C . ALA A 1 317 ? 37.546 -25.222 -15.284 1.00 66.12 317 ALA A C 1
ATOM 2418 O O . ALA A 1 317 ? 37.983 -25.912 -16.201 1.00 66.12 317 ALA A O 1
ATOM 2419 N N . GLY A 1 318 ? 36.694 -25.714 -14.379 1.00 65.38 318 GLY A N 1
ATOM 2420 C CA . GLY A 1 318 ? 36.091 -27.047 -14.462 1.00 65.38 318 GLY A CA 1
ATOM 2421 C C . GLY A 1 318 ? 34.654 -27.013 -14.991 1.00 65.38 318 GLY A C 1
ATOM 2422 O O . GLY A 1 318 ? 33.956 -26.016 -14.833 1.00 65.38 318 GLY A O 1
ATOM 2423 N N . GLU A 1 319 ? 34.180 -28.134 -15.541 1.00 60.91 319 GLU A N 1
ATOM 2424 C CA . GLU A 1 319 ? 32.807 -28.268 -16.070 1.00 60.91 319 GLU A CA 1
ATOM 2425 C C . GLU A 1 319 ? 31.725 -28.183 -14.973 1.00 60.91 319 GLU A C 1
ATOM 2427 O O . GLU A 1 319 ? 30.689 -27.551 -15.170 1.00 60.91 319 GLU A O 1
ATOM 2432 N N . ARG A 1 320 ? 31.991 -28.724 -13.772 1.00 73.88 320 ARG A N 1
ATOM 2433 C CA . ARG A 1 320 ? 31.048 -28.698 -12.630 1.00 73.88 320 ARG A CA 1
ATOM 2434 C C . ARG A 1 320 ? 30.571 -27.285 -12.244 1.00 73.88 320 ARG A C 1
ATOM 2436 O O . ARG A 1 320 ? 29.376 -27.106 -12.042 1.00 73.88 320 ARG A O 1
ATOM 2443 N N . PRO A 1 321 ? 31.452 -26.278 -12.102 1.00 72.19 321 PRO A N 1
ATOM 2444 C CA . PRO A 1 321 ? 31.051 -24.887 -11.886 1.00 72.19 321 PRO A CA 1
ATOM 2445 C C . PRO A 1 321 ? 30.039 -24.365 -12.910 1.00 72.19 321 PRO A C 1
ATOM 2447 O O . PRO A 1 321 ? 29.081 -23.699 -12.521 1.00 72.19 321 PRO A O 1
ATOM 2450 N N . GLY A 1 322 ? 30.222 -24.695 -14.193 1.00 67.50 322 GLY A N 1
ATOM 2451 C CA . GLY A 1 322 ? 29.289 -24.335 -15.260 1.00 67.50 322 GLY A CA 1
ATOM 2452 C C . GLY A 1 322 ? 27.915 -24.971 -15.054 1.00 67.50 322 GLY A C 1
ATOM 2453 O O . GLY A 1 322 ? 26.914 -24.259 -15.036 1.00 67.50 322 GLY A O 1
ATOM 2454 N N . GLU A 1 323 ? 27.873 -26.278 -14.786 1.00 77.25 323 GLU A N 1
ATOM 2455 C CA . GLU A 1 323 ? 26.632 -27.008 -14.480 1.00 77.25 323 GLU A CA 1
ATOM 2456 C C . GLU A 1 323 ? 25.927 -26.462 -13.230 1.00 77.25 323 GLU A C 1
ATOM 2458 O O . GLU A 1 323 ? 24.703 -26.347 -13.198 1.00 77.25 323 GLU A O 1
ATOM 2463 N N . MET A 1 324 ? 26.686 -26.090 -12.194 1.00 75.62 324 MET A N 1
ATOM 2464 C CA . MET A 1 324 ? 26.140 -25.501 -10.969 1.00 75.62 324 MET A CA 1
ATOM 2465 C C . MET A 1 324 ? 25.517 -24.128 -11.225 1.00 75.62 324 MET A C 1
ATOM 2467 O O . MET A 1 324 ? 24.429 -23.847 -10.718 1.00 75.62 324 MET A O 1
ATOM 2471 N N . VAL A 1 325 ? 26.187 -23.279 -12.009 1.00 74.19 325 VAL A N 1
ATOM 2472 C CA . VAL A 1 325 ? 25.657 -21.970 -12.409 1.00 74.19 325 VAL A CA 1
ATOM 2473 C C . VAL A 1 325 ? 24.419 -22.149 -13.282 1.00 74.19 325 VAL A C 1
ATOM 2475 O O . VAL A 1 325 ? 23.404 -21.505 -13.028 1.00 74.19 325 VAL A O 1
ATOM 2478 N N . GLU A 1 326 ? 24.451 -23.061 -14.254 1.00 75.50 326 GLU A N 1
ATOM 2479 C CA . GLU A 1 326 ? 23.298 -23.370 -15.099 1.00 75.50 326 GLU A CA 1
ATOM 2480 C C . GLU A 1 326 ? 22.111 -23.870 -14.267 1.00 75.50 326 GLU A C 1
ATOM 2482 O O . GLU A 1 326 ? 21.000 -23.356 -14.409 1.00 75.50 326 GLU A O 1
ATOM 2487 N N . ALA A 1 327 ? 22.330 -24.827 -13.363 1.00 76.88 327 ALA A N 1
ATOM 2488 C CA . ALA A 1 327 ? 21.294 -25.352 -12.480 1.00 76.88 327 ALA A CA 1
ATOM 2489 C C . ALA A 1 327 ? 20.704 -24.252 -11.587 1.00 76.88 327 ALA A C 1
ATOM 2491 O O . ALA A 1 327 ? 19.482 -24.165 -11.448 1.00 76.88 327 ALA A O 1
ATOM 2492 N N . ALA A 1 328 ? 21.548 -23.372 -11.040 1.00 75.00 328 ALA A N 1
ATOM 2493 C CA . ALA A 1 328 ? 21.106 -22.229 -10.248 1.00 75.00 328 ALA A CA 1
ATOM 2494 C C . ALA A 1 328 ? 20.266 -21.249 -11.083 1.00 75.00 328 ALA A C 1
ATOM 2496 O O . ALA A 1 328 ? 19.168 -20.880 -10.668 1.00 75.00 328 ALA A O 1
ATOM 2497 N N . VAL A 1 329 ? 20.720 -20.880 -12.285 1.00 76.69 329 VAL A N 1
ATOM 2498 C CA . VAL A 1 329 ? 19.983 -19.987 -13.195 1.00 76.69 329 VAL A CA 1
ATOM 2499 C C . VAL A 1 329 ? 18.656 -20.616 -13.623 1.00 76.69 329 VAL A C 1
ATOM 2501 O O . VAL A 1 329 ? 17.620 -19.951 -13.579 1.00 76.69 329 VAL A O 1
ATOM 2504 N N . ARG A 1 330 ? 18.632 -21.904 -13.979 1.00 76.69 330 ARG A N 1
ATOM 2505 C CA . ARG A 1 330 ? 17.399 -22.620 -14.349 1.00 76.69 330 ARG A CA 1
ATOM 2506 C C . ARG A 1 330 ? 16.422 -22.713 -13.187 1.00 76.69 330 ARG A C 1
ATOM 2508 O O . ARG A 1 330 ? 15.236 -22.475 -13.396 1.00 76.69 330 ARG A O 1
ATOM 2515 N N . ALA A 1 331 ? 16.902 -22.997 -11.978 1.00 72.06 331 ALA A N 1
ATOM 2516 C CA . ALA A 1 331 ? 16.075 -22.988 -10.775 1.00 72.06 331 ALA A CA 1
ATOM 2517 C C . ALA A 1 331 ? 15.498 -21.588 -10.505 1.00 72.06 331 ALA A C 1
ATOM 2519 O O . ALA A 1 331 ? 14.304 -21.454 -10.254 1.00 72.06 331 ALA A O 1
ATOM 2520 N N . MET A 1 332 ? 16.316 -20.538 -10.636 1.00 70.31 332 MET A N 1
ATOM 2521 C CA . MET A 1 332 ? 15.897 -19.150 -10.410 1.00 70.31 332 MET A CA 1
ATOM 2522 C C . MET A 1 332 ? 14.923 -18.623 -11.462 1.00 70.31 332 MET A C 1
ATOM 2524 O O . MET A 1 332 ? 14.115 -17.760 -11.141 1.00 70.31 332 MET A O 1
ATOM 2528 N N . THR A 1 333 ? 14.998 -19.102 -12.703 1.00 75.00 333 THR A N 1
ATOM 2529 C CA . THR A 1 333 ? 14.153 -18.651 -13.826 1.00 75.00 333 THR A CA 1
ATOM 2530 C C . THR A 1 333 ? 12.961 -19.576 -14.093 1.00 75.00 333 THR A C 1
ATOM 2532 O O . THR A 1 333 ? 12.048 -19.202 -14.832 1.00 75.00 333 THR A O 1
ATOM 2535 N N . LEU A 1 334 ? 12.945 -20.774 -13.496 1.00 73.62 334 LEU A N 1
ATOM 2536 C CA . LEU A 1 334 ? 12.125 -21.931 -13.894 1.00 73.62 334 LEU A CA 1
ATOM 2537 C C . LEU A 1 334 ? 12.241 -22.248 -15.393 1.00 73.62 334 LEU A C 1
ATOM 2539 O O . LEU A 1 334 ? 11.252 -22.557 -16.053 1.00 73.62 334 LEU A O 1
ATOM 2543 N N . GLY A 1 335 ? 13.449 -22.120 -15.947 1.00 74.44 335 GLY A N 1
ATOM 2544 C CA . GLY A 1 335 ? 13.719 -22.401 -17.360 1.00 74.44 335 GLY A CA 1
ATOM 2545 C C . GLY A 1 335 ? 13.103 -21.403 -18.348 1.00 74.44 335 GLY A C 1
ATOM 2546 O O . GLY A 1 335 ? 13.031 -21.703 -19.538 1.00 74.44 335 GLY A O 1
ATOM 2547 N N . ARG A 1 336 ? 12.651 -20.231 -17.881 1.00 78.31 336 ARG A N 1
ATOM 2548 C CA . ARG A 1 336 ? 12.089 -19.175 -18.737 1.00 78.31 336 ARG A CA 1
ATOM 2549 C C . ARG A 1 336 ? 13.155 -18.523 -19.632 1.00 78.31 336 ARG A C 1
ATOM 2551 O O . ARG A 1 336 ? 14.335 -18.546 -19.279 1.00 78.31 336 ARG A O 1
ATOM 2558 N N . PRO A 1 337 ? 12.753 -17.897 -20.760 1.00 77.06 337 PRO A N 1
ATOM 2559 C CA . PRO A 1 337 ? 13.688 -17.265 -21.687 1.00 77.06 337 PRO A CA 1
ATOM 2560 C C . PRO A 1 337 ? 14.576 -16.215 -21.015 1.00 77.06 337 PRO A C 1
ATOM 2562 O O . PRO A 1 337 ? 14.091 -15.315 -20.320 1.00 77.06 337 PRO A O 1
ATOM 2565 N N . LEU A 1 338 ? 15.875 -16.325 -21.281 1.00 74.88 338 LEU A N 1
ATOM 2566 C CA . LEU A 1 338 ? 16.920 -15.428 -20.810 1.00 74.88 338 LEU A CA 1
ATOM 2567 C C . LEU A 1 338 ? 17.496 -14.666 -22.009 1.00 74.88 338 LEU A C 1
ATOM 2569 O O . LEU A 1 338 ? 17.962 -15.273 -22.969 1.00 74.88 338 LEU A O 1
ATOM 2573 N N . ILE A 1 339 ? 17.455 -13.340 -21.951 1.00 67.69 339 ILE A N 1
ATOM 2574 C CA . ILE A 1 339 ? 18.168 -12.441 -22.852 1.00 67.69 339 ILE A CA 1
ATOM 2575 C C . ILE A 1 339 ? 19.449 -12.041 -22.126 1.00 67.69 339 ILE A C 1
ATOM 2577 O O . ILE A 1 339 ? 19.398 -11.363 -21.101 1.00 67.69 339 ILE A O 1
ATOM 2581 N N . VAL A 1 340 ? 20.595 -12.483 -22.630 1.00 68.44 340 VAL A N 1
ATOM 2582 C CA . VAL A 1 340 ? 21.893 -12.170 -22.029 1.00 68.44 340 VAL A CA 1
ATOM 2583 C C . VAL A 1 340 ? 22.575 -11.099 -22.868 1.00 68.44 340 VAL A C 1
ATOM 2585 O O . VAL A 1 340 ? 22.800 -11.305 -24.058 1.00 68.44 340 VAL A O 1
ATOM 2588 N N . ASN A 1 341 ? 22.902 -9.966 -22.253 1.00 63.72 341 ASN A N 1
ATOM 2589 C CA . ASN A 1 341 ? 23.862 -9.024 -22.806 1.00 63.72 341 ASN A CA 1
ATOM 2590 C C . ASN A 1 341 ? 25.250 -9.430 -22.312 1.00 63.72 341 ASN A C 1
ATOM 2592 O O . ASN A 1 341 ? 25.608 -9.157 -21.172 1.00 63.72 341 ASN A O 1
ATOM 2596 N N . LEU A 1 342 ? 26.010 -10.124 -23.147 1.00 63.69 342 LEU A N 1
ATOM 2597 C CA . LEU A 1 342 ? 27.435 -10.311 -22.908 1.00 63.69 342 LEU A CA 1
ATOM 2598 C C . LEU A 1 342 ? 28.104 -9.088 -23.539 1.00 63.69 342 LEU A C 1
ATOM 2600 O O . LEU A 1 342 ? 27.922 -8.881 -24.735 1.00 63.69 342 LEU A O 1
ATOM 2604 N N . GLU A 1 343 ? 28.828 -8.260 -22.784 1.00 59.78 343 GLU A N 1
ATOM 2605 C CA . GLU A 1 343 ? 29.476 -7.021 -23.268 1.00 59.78 343 GLU A CA 1
ATOM 2606 C C . GLU A 1 343 ? 30.614 -7.250 -24.303 1.00 59.78 343 GLU A C 1
ATOM 2608 O O . GLU A 1 343 ? 31.554 -6.467 -24.417 1.00 59.78 343 GLU A O 1
ATOM 2613 N N . GLY A 1 344 ? 30.553 -8.332 -25.087 1.00 60.81 344 GLY A N 1
ATOM 2614 C CA . GLY A 1 344 ? 31.489 -8.649 -26.157 1.00 60.81 344 GLY A CA 1
ATOM 2615 C C . GLY A 1 344 ? 31.074 -8.075 -27.510 1.00 60.81 344 GLY A C 1
ATOM 2616 O O . GLY A 1 344 ? 29.899 -8.057 -27.877 1.00 60.81 344 GLY A O 1
ATOM 2617 N N . VAL A 1 345 ? 32.068 -7.664 -28.296 1.00 57.28 345 VAL A N 1
ATOM 2618 C CA . VAL A 1 345 ? 31.870 -7.336 -29.713 1.00 57.28 345 VAL A CA 1
ATOM 2619 C C . VAL A 1 345 ? 31.519 -8.627 -30.460 1.00 57.28 345 VAL A C 1
ATOM 2621 O O . VAL A 1 345 ? 32.208 -9.639 -30.305 1.00 57.28 345 VAL A O 1
ATOM 2624 N N . ILE A 1 346 ? 30.444 -8.603 -31.254 1.00 56.97 346 ILE A N 1
ATOM 2625 C CA . ILE A 1 346 ? 30.103 -9.711 -32.153 1.00 56.97 346 ILE A CA 1
ATOM 2626 C C . ILE A 1 346 ? 31.107 -9.691 -33.300 1.00 56.97 346 ILE A C 1
ATOM 2628 O O . ILE A 1 346 ? 31.207 -8.698 -34.023 1.00 56.97 346 ILE A O 1
ATOM 2632 N N . LEU A 1 347 ? 31.855 -10.779 -33.444 1.00 60.81 347 LEU A N 1
ATOM 2633 C CA . LEU A 1 347 ? 32.833 -10.950 -34.506 1.00 60.81 347 LEU A CA 1
ATOM 2634 C C . LEU A 1 347 ? 32.450 -12.173 -35.353 1.00 60.81 347 LEU A C 1
ATOM 2636 O O . LEU A 1 347 ? 32.069 -13.202 -34.784 1.00 60.81 347 LEU A O 1
ATOM 2640 N N . PRO A 1 348 ? 32.572 -12.088 -36.692 1.00 60.72 348 PRO A N 1
ATOM 2641 C CA . PRO A 1 348 ? 32.390 -13.246 -37.569 1.00 60.72 348 PRO A CA 1
ATOM 2642 C C . PRO A 1 348 ? 33.390 -14.359 -37.224 1.00 60.72 348 PRO A C 1
ATOM 2644 O O . PRO A 1 348 ? 33.032 -15.531 -37.220 1.00 60.72 348 PRO A O 1
ATOM 2647 N N . ASP A 1 349 ? 34.602 -13.973 -36.806 1.00 67.50 349 ASP A N 1
ATOM 2648 C CA . ASP A 1 349 ? 35.646 -14.860 -36.305 1.00 67.50 349 ASP A CA 1
ATOM 2649 C C . ASP A 1 349 ? 36.187 -14.329 -34.970 1.00 67.50 349 ASP A C 1
ATOM 2651 O O . ASP A 1 349 ? 36.715 -13.216 -34.895 1.00 67.50 349 ASP A O 1
ATOM 2655 N N . VAL A 1 350 ? 36.082 -15.121 -33.899 1.00 64.25 350 VAL A N 1
ATOM 2656 C CA . VAL A 1 350 ? 36.702 -14.786 -32.609 1.00 64.25 350 VAL A CA 1
ATOM 2657 C C . VAL A 1 350 ? 38.218 -15.028 -32.708 1.00 64.25 350 VAL A C 1
ATOM 2659 O O . VAL A 1 350 ? 38.621 -16.158 -32.997 1.00 64.25 350 VAL A O 1
ATOM 2662 N N . PRO A 1 351 ? 39.082 -14.019 -32.471 1.00 70.00 351 PRO A N 1
ATOM 2663 C CA . PRO A 1 351 ? 40.531 -14.184 -32.573 1.00 70.00 351 PRO A CA 1
ATOM 2664 C C . PRO A 1 351 ? 41.058 -15.273 -31.631 1.00 70.00 351 PRO A C 1
ATOM 2666 O O . PRO A 1 351 ? 40.669 -15.341 -30.469 1.00 70.00 351 PRO A O 1
ATOM 2669 N N . ALA A 1 352 ? 42.006 -16.090 -32.097 1.00 65.50 352 ALA A N 1
ATOM 2670 C CA . ALA A 1 352 ? 42.601 -17.165 -31.291 1.00 65.50 352 ALA A CA 1
ATOM 2671 C C . ALA A 1 352 ? 43.416 -16.660 -30.079 1.00 65.50 352 ALA A C 1
ATOM 2673 O O . ALA A 1 352 ? 43.700 -17.424 -29.160 1.00 65.50 352 ALA A O 1
ATOM 2674 N N . GLY A 1 353 ? 43.802 -15.382 -30.085 1.00 66.38 353 GLY A N 1
ATOM 2675 C CA . GLY A 1 353 ? 44.507 -14.710 -28.998 1.00 66.38 353 GLY A CA 1
ATOM 2676 C C . GLY A 1 353 ? 43.738 -13.469 -28.587 1.00 66.38 353 GLY A C 1
ATOM 2677 O O . GLY A 1 353 ? 44.027 -12.378 -29.069 1.00 66.38 353 GLY A O 1
ATOM 2678 N N 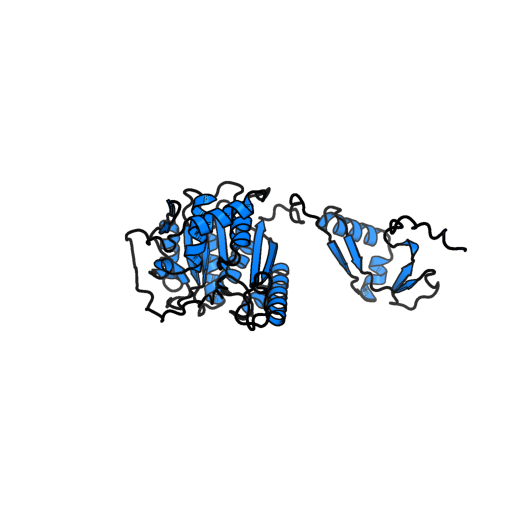. ILE A 1 354 ? 42.732 -13.649 -27.740 1.00 63.88 354 ILE A N 1
ATOM 2679 C CA . ILE A 1 354 ? 42.069 -12.527 -27.083 1.00 63.88 354 ILE A CA 1
ATOM 2680 C C . ILE A 1 354 ? 42.836 -12.238 -25.795 1.00 63.88 354 ILE A C 1
ATOM 2682 O O . ILE A 1 354 ? 43.125 -13.161 -25.027 1.00 63.88 354 ILE A O 1
ATOM 2686 N N . ASP A 1 355 ? 43.178 -10.972 -25.564 1.00 61.50 355 ASP A N 1
ATOM 2687 C CA . ASP A 1 355 ? 43.830 -10.567 -24.323 1.00 61.50 355 ASP A CA 1
ATOM 2688 C C . ASP A 1 355 ? 42.971 -10.956 -23.117 1.00 61.50 355 ASP A C 1
ATOM 2690 O O . ASP A 1 355 ? 41.736 -10.988 -23.186 1.00 61.50 355 ASP A O 1
ATOM 2694 N N . HIS A 1 356 ? 43.623 -11.222 -21.983 1.00 55.56 356 HIS A N 1
ATOM 2695 C CA . HIS A 1 356 ? 42.913 -11.468 -20.735 1.00 55.56 356 HIS A CA 1
ATOM 2696 C C . HIS A 1 356 ? 41.881 -10.362 -20.500 1.00 55.56 356 HIS A C 1
ATOM 2698 O O . HIS A 1 356 ? 42.233 -9.185 -20.493 1.00 55.56 356 HIS A O 1
ATOM 2704 N N . LEU A 1 357 ? 40.629 -10.769 -20.255 1.00 55.00 357 LEU A N 1
ATOM 2705 C CA . LEU A 1 357 ? 39.490 -9.890 -19.973 1.00 55.00 357 LEU A CA 1
ATOM 2706 C C . LEU A 1 357 ? 38.890 -9.149 -21.180 1.00 55.00 357 LEU A C 1
ATOM 2708 O O . LEU A 1 357 ? 38.046 -8.275 -20.997 1.00 55.00 357 LEU A O 1
ATOM 2712 N N . THR A 1 358 ? 39.276 -9.512 -22.400 1.00 60.94 358 THR A N 1
ATOM 2713 C CA . THR A 1 358 ? 38.606 -9.030 -23.610 1.00 60.94 358 THR A CA 1
ATOM 2714 C C . THR A 1 358 ? 37.475 -9.986 -23.984 1.00 60.94 358 THR A C 1
ATOM 2716 O O . THR A 1 358 ? 37.695 -11.185 -24.157 1.00 60.94 358 THR A O 1
ATOM 2719 N N . LEU A 1 359 ? 36.255 -9.458 -24.094 1.00 60.59 359 LEU A N 1
ATOM 2720 C CA . LEU A 1 359 ? 35.066 -10.226 -24.456 1.00 60.59 359 LEU A CA 1
ATOM 2721 C C . LEU A 1 359 ? 34.849 -10.177 -25.974 1.00 60.59 359 LEU A C 1
ATOM 2723 O O . LEU A 1 359 ? 34.766 -9.102 -26.566 1.00 60.59 359 LEU A O 1
ATOM 2727 N N . ALA A 1 360 ? 34.710 -11.343 -26.599 1.00 63.19 360 ALA A N 1
ATOM 2728 C CA . ALA A 1 360 ? 34.300 -11.474 -27.992 1.00 63.19 360 ALA A CA 1
ATOM 2729 C C . ALA A 1 360 ? 33.230 -12.561 -28.104 1.00 63.19 360 ALA A C 1
ATOM 2731 O O . ALA A 1 360 ? 33.314 -13.589 -27.428 1.00 63.19 360 ALA A O 1
ATOM 2732 N N . MET A 1 361 ? 32.231 -12.333 -28.954 1.00 60.88 361 MET A N 1
ATOM 2733 C CA . MET A 1 361 ? 31.172 -13.303 -29.226 1.00 60.88 361 MET A CA 1
ATOM 2734 C C . MET A 1 361 ? 31.240 -13.779 -30.678 1.00 60.88 361 MET A C 1
ATOM 2736 O O . MET A 1 361 ? 31.288 -12.932 -31.571 1.00 60.88 361 MET A O 1
ATOM 2740 N N . PRO A 1 362 ? 31.191 -15.099 -30.939 1.00 62.16 362 PRO A N 1
ATOM 2741 C CA . PRO A 1 362 ? 31.030 -15.605 -32.293 1.00 62.16 362 PRO A CA 1
ATOM 2742 C C . PRO A 1 362 ? 29.630 -15.269 -32.815 1.00 62.16 362 PRO A C 1
ATOM 2744 O O . PRO A 1 362 ? 28.635 -15.478 -32.117 1.00 62.16 362 PRO A O 1
ATOM 2747 N N . GLU A 1 363 ? 29.545 -14.818 -34.064 1.00 55.69 363 GLU A N 1
ATOM 2748 C CA . GLU A 1 363 ? 28.287 -14.466 -34.742 1.00 55.69 363 GLU A CA 1
ATOM 2749 C C . GLU A 1 363 ? 27.238 -15.601 -34.715 1.00 55.69 363 GLU A C 1
ATOM 2751 O O . GLU A 1 363 ? 26.042 -15.348 -34.582 1.00 55.69 363 GLU A O 1
ATOM 2756 N N . GLY A 1 364 ? 27.679 -16.865 -34.716 1.00 57.62 364 GLY A N 1
ATOM 2757 C CA . GLY A 1 364 ? 26.810 -18.050 -34.674 1.00 57.62 364 GLY A CA 1
ATOM 2758 C C . GLY A 1 364 ? 26.117 -18.351 -33.334 1.00 57.62 364 GLY A C 1
ATOM 2759 O O . GLY A 1 364 ? 25.379 -19.331 -33.257 1.00 57.62 364 GLY A O 1
ATOM 2760 N N . VAL A 1 365 ? 26.349 -17.559 -32.277 1.00 53.72 365 VAL A N 1
ATOM 2761 C CA . VAL A 1 365 ? 25.743 -17.753 -30.938 1.00 53.72 365 VAL A CA 1
ATOM 2762 C C . VAL A 1 365 ? 24.515 -16.847 -30.716 1.00 53.72 365 VAL A C 1
ATOM 2764 O O . VAL A 1 365 ? 23.787 -17.006 -29.736 1.00 53.72 365 VAL A O 1
ATOM 2767 N N . GLY A 1 366 ? 24.242 -15.908 -31.631 1.00 47.09 366 GLY A N 1
ATOM 2768 C CA . GLY A 1 366 ? 23.037 -15.075 -31.594 1.00 47.09 366 GLY A CA 1
ATOM 2769 C C . GLY A 1 366 ? 21.750 -15.871 -31.872 1.00 47.09 366 GLY A C 1
ATOM 2770 O O . GLY A 1 366 ? 21.803 -16.940 -32.485 1.00 47.09 366 GLY A O 1
ATOM 2771 N N . PRO A 1 367 ? 20.565 -15.383 -31.447 1.00 43.91 367 PRO A N 1
ATOM 2772 C CA . PRO A 1 367 ? 19.306 -16.008 -31.837 1.00 43.91 367 PRO A CA 1
ATOM 2773 C C . PRO A 1 367 ? 19.223 -16.030 -33.364 1.00 43.91 367 PRO A C 1
ATOM 2775 O O . PRO A 1 367 ? 19.482 -15.009 -33.998 1.00 43.91 367 PRO A O 1
ATOM 2778 N N . ALA A 1 368 ? 18.855 -17.178 -33.942 1.00 46.19 368 ALA A N 1
ATOM 2779 C CA . ALA A 1 368 ? 18.574 -17.286 -35.367 1.00 46.19 368 ALA A CA 1
ATOM 2780 C C . ALA A 1 368 ? 17.551 -16.205 -35.735 1.00 46.19 368 ALA A C 1
ATOM 2782 O O . ALA A 1 368 ? 16.369 -16.299 -35.389 1.00 46.19 368 ALA A O 1
ATOM 2783 N N . VAL A 1 369 ? 18.021 -15.133 -36.370 1.00 42.12 369 VAL A N 1
ATOM 2784 C CA . VAL A 1 369 ? 17.153 -14.097 -36.907 1.00 42.12 369 VAL A CA 1
ATOM 2785 C C . VAL A 1 369 ? 16.368 -14.795 -38.003 1.00 42.12 369 VAL A C 1
ATOM 2787 O O . VAL A 1 369 ? 16.940 -15.199 -39.010 1.00 42.12 369 VAL A O 1
ATOM 2790 N N . ALA A 1 370 ? 15.073 -15.019 -37.783 1.00 39.91 370 ALA A N 1
ATOM 2791 C CA . ALA A 1 370 ? 14.200 -15.475 -38.849 1.00 39.91 370 ALA A CA 1
ATOM 2792 C C . ALA A 1 370 ? 14.272 -14.419 -39.959 1.00 39.91 370 ALA A C 1
ATOM 2794 O O . ALA A 1 370 ? 13.787 -13.298 -39.779 1.00 39.91 370 ALA A O 1
ATOM 2795 N N . GLU A 1 371 ? 14.949 -14.748 -41.059 1.00 35.00 371 GLU A N 1
ATOM 2796 C CA . GLU A 1 371 ? 15.081 -13.860 -42.205 1.00 35.00 371 GLU A CA 1
ATOM 2797 C C . GLU A 1 371 ? 13.681 -13.460 -42.678 1.00 35.00 371 GLU A C 1
ATOM 2799 O O . GLU A 1 371 ? 12.811 -14.299 -42.930 1.00 35.00 371 GLU A O 1
ATOM 2804 N N . ALA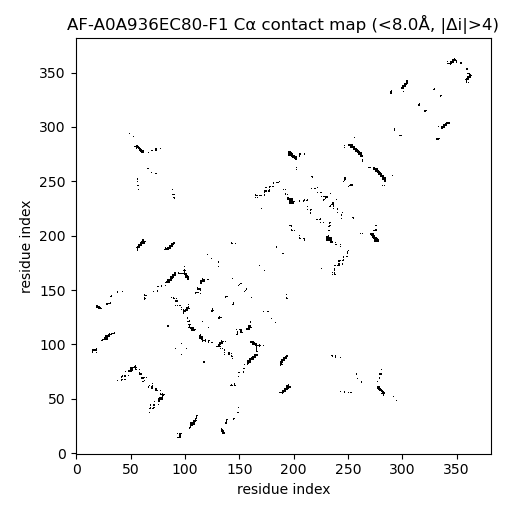 A 1 372 ? 13.434 -12.151 -42.752 1.00 36.50 372 ALA A N 1
ATOM 2805 C CA . ALA A 1 372 ? 12.217 -11.642 -43.359 1.00 36.50 372 ALA A CA 1
ATOM 2806 C C . ALA A 1 372 ? 12.192 -12.076 -44.835 1.00 36.50 372 ALA A C 1
ATOM 2808 O O . ALA A 1 372 ? 13.224 -11.971 -45.502 1.00 36.50 372 ALA A O 1
ATOM 2809 N N . PRO A 1 373 ? 11.043 -12.530 -45.369 1.00 39.62 373 PRO A N 1
ATOM 2810 C CA . PRO A 1 373 ? 10.977 -13.032 -46.731 1.00 39.62 373 PRO A CA 1
ATOM 2811 C C . PRO A 1 373 ? 11.418 -11.941 -47.707 1.00 39.62 373 PRO A C 1
ATOM 2813 O O . PRO A 1 373 ? 10.892 -10.821 -47.707 1.00 39.62 373 PRO A O 1
ATOM 2816 N N . GLU A 1 374 ? 12.417 -12.290 -48.510 1.00 37.19 374 GLU A N 1
ATOM 2817 C CA . GLU A 1 374 ? 13.062 -11.435 -49.493 1.00 37.19 374 GLU A CA 1
ATOM 2818 C C . GLU A 1 374 ? 11.998 -10.840 -50.428 1.00 37.19 374 GLU A C 1
ATOM 2820 O O . GLU A 1 374 ? 11.313 -11.546 -51.173 1.00 37.19 374 GLU A O 1
ATOM 2825 N N . ARG A 1 375 ? 11.796 -9.518 -50.360 1.00 44.50 375 ARG A N 1
ATOM 2826 C CA . ARG A 1 375 ? 10.942 -8.828 -51.330 1.00 44.50 375 ARG A CA 1
ATOM 2827 C C . ARG A 1 375 ? 11.649 -8.867 -52.674 1.00 44.50 375 ARG A C 1
ATOM 2829 O O . ARG A 1 375 ? 12.629 -8.152 -52.870 1.00 44.50 375 ARG A O 1
ATOM 2836 N N . ASP A 1 376 ? 11.098 -9.671 -53.575 1.00 42.25 376 ASP A N 1
ATOM 2837 C CA . ASP A 1 376 ? 11.469 -9.798 -54.980 1.00 42.25 376 ASP A CA 1
ATOM 2838 C C . ASP A 1 376 ? 11.658 -8.417 -55.634 1.00 42.25 376 ASP A C 1
ATOM 2840 O O . ASP A 1 376 ? 10.712 -7.745 -56.051 1.00 42.25 376 ASP A O 1
ATOM 2844 N N . ARG A 1 377 ? 12.915 -7.962 -55.699 1.00 44.47 377 ARG A N 1
ATOM 2845 C CA . ARG A 1 377 ? 13.342 -6.823 -56.516 1.00 44.47 377 ARG A CA 1
ATOM 2846 C C . ARG A 1 377 ? 13.761 -7.328 -57.893 1.00 44.47 377 ARG A C 1
ATOM 2848 O O . ARG A 1 377 ? 14.879 -7.092 -58.340 1.00 44.47 377 ARG A O 1
ATOM 2855 N N . ARG A 1 378 ? 12.852 -7.989 -58.607 1.00 48.31 378 ARG A N 1
ATOM 2856 C CA . ARG A 1 378 ? 12.933 -8.121 -60.064 1.00 48.31 378 ARG A CA 1
ATOM 2857 C C . ARG A 1 378 ? 11.662 -7.599 -60.699 1.00 48.31 378 ARG A C 1
ATOM 2859 O O . ARG A 1 378 ? 10.716 -8.335 -60.935 1.00 48.31 378 ARG A O 1
ATOM 2866 N N . ARG A 1 379 ? 11.688 -6.309 -61.021 1.00 48.31 379 ARG A N 1
ATOM 2867 C CA . ARG A 1 379 ? 11.087 -5.699 -62.218 1.00 48.31 379 ARG A CA 1
ATOM 2868 C C . ARG A 1 379 ? 11.313 -4.205 -62.095 1.00 48.31 379 ARG A C 1
ATOM 2870 O O . ARG A 1 379 ? 10.604 -3.563 -61.340 1.00 48.31 379 ARG A O 1
ATOM 2877 N N . HIS A 1 380 ? 12.298 -3.689 -62.815 1.00 39.56 380 HIS A N 1
ATOM 2878 C CA . HIS A 1 380 ? 12.223 -2.458 -63.611 1.00 39.56 380 HIS A CA 1
ATOM 2879 C C . HIS A 1 380 ? 13.519 -2.401 -64.422 1.00 39.56 380 HIS A C 1
ATOM 2881 O O . HIS A 1 380 ? 14.507 -1.780 -64.050 1.00 39.56 380 HIS A O 1
ATOM 2887 N N . GLY A 1 381 ? 13.516 -3.182 -65.499 1.00 41.97 381 GLY A N 1
ATOM 2888 C CA . GLY A 1 381 ? 14.352 -2.956 -66.663 1.00 41.97 381 GLY A CA 1
ATOM 2889 C C . GLY A 1 381 ? 13.403 -2.754 -67.833 1.00 41.97 381 GLY A C 1
ATOM 2890 O O . GLY A 1 381 ? 12.941 -3.744 -68.397 1.00 41.97 381 GLY A O 1
ATOM 2891 N N . GLN A 1 382 ? 13.049 -1.494 -68.083 1.00 38.53 382 GLN A N 1
ATOM 2892 C CA . GLN A 1 382 ? 12.744 -0.884 -69.379 1.00 38.53 382 GLN A CA 1
ATOM 2893 C C . GLN A 1 382 ? 12.580 0.619 -69.182 1.00 38.53 382 GLN A C 1
ATOM 2895 O O . GLN A 1 382 ? 11.862 1.000 -68.230 1.00 38.53 382 GLN A O 1
#

Mean predicted aligned error: 11.46 Å

Solvent-accessible surface area (backbone atoms only — not comparable to full-atom values): 21647 Å² total; per-residue (Å²): 142,77,85,81,75,78,78,75,78,71,78,75,80,67,73,74,63,71,45,51,78,47,67,71,88,62,75,53,33,61,50,76,66,85,67,60,65,64,55,53,56,20,46,61,69,18,69,87,50,69,46,39,99,52,54,41,48,26,36,36,26,41,38,60,70,92,50,31,48,59,32,29,34,49,48,40,28,52,48,25,76,80,59,68,32,32,39,37,30,19,45,37,85,67,66,44,64,92,32,39,25,30,32,45,57,41,30,34,40,44,80,79,49,72,43,48,33,40,41,72,62,30,49,56,47,42,70,43,61,82,47,21,36,54,38,44,49,73,48,72,37,54,39,59,55,58,46,50,51,56,41,48,74,57,43,68,89,40,24,30,37,54,36,33,28,26,87,83,45,47,69,72,53,28,53,54,48,25,58,58,44,53,79,71,59,52,97,39,26,30,41,36,34,26,38,37,25,11,39,81,28,40,62,72,56,25,54,52,29,39,51,52,48,52,53,34,61,73,68,65,39,64,74,62,53,74,65,61,51,70,40,49,34,23,56,29,58,58,36,53,49,25,50,56,48,37,32,46,76,73,43,56,25,51,80,42,77,78,44,78,53,45,53,60,81,82,43,96,58,92,54,78,48,34,43,28,35,44,29,29,40,20,44,53,60,82,86,65,60,50,81,80,89,54,91,96,61,82,81,69,45,78,45,67,75,78,88,71,66,83,82,40,52,81,65,55,75,45,69,63,46,53,54,51,51,50,51,50,51,34,54,54,49,69,68,49,59,70,50,70,52,62,91,32,56,75,27,90,69,62,67,95,77,63,60,92,92,60,57,68,32,49,55,89,74,55,79,83,72,79,76,74,82,80,78,82,85,79,84,88,88,128

Secondary structure (DSSP, 8-state):
-----------------------S--SPBPPS---HHHHHHHHHTTTTPPPPSS--SEEEE---GGGHHHHHHHHHHH--S--SEEEEEEE-TT---SSSEEE-S--EEETTEEE-B-HHHHHHHHHSTTTEEE-SGGGT-HHHHTTHHHHHHHSTT--EEEEEE-TT--HHHHHHHHHHHHTT--TTEEEEEE--BSEEE-HHHHHHHHHHHHHHHHHT-HHHHTTPPTTTTBS-HHHHHHHHHHIIIII--EEEEEEEEEGGGG-SS--SSEEEEEEEEEE--SS--S-PPPTT----EEEE----GGGSHHHHSSHHHHHHHHHHHHHHHTT--EEEE--PEEESS--S-PPTT--EEEGGGS----PPP---------

Radius of gyration: 25.37 Å; Cα contacts (8 Å, |Δi|>4): 696; chains: 1; bounding box: 67×54×93 Å